Protein AF-0000000066929069 (afdb_homodimer)

Radius of gyration: 28.02 Å; Cα contacts (8 Å, |Δi|>4): 1690; chains: 2; bounding box: 64×87×81 Å

Organism: Strongyloides stercoralis (NCBI:txid6248)

Nearest PDB structures (foldseek):
  1iab-assembly1_A  TM=8.430E-01  e=3.610E-11  Astacus astacus
  3vtg-assembly1_A  TM=8.054E-01  e=4.346E-12  Oryzias latipes
  3lqb-assembly1_A  TM=8.202E-01  e=1.747E-11  Danio rerio
  4gwn-assembly1_A  TM=4.987E-01  e=3.238E-14  Homo sapiens
  9en2-assembly1_A  TM=7.689E-01  e=2.308E-05  Homo sapiens

Secondary structure (DSSP, 8-state):
---------------STTSHHHHTTSTTSS--SSBSSGGGS--SSSEEEEE-BTB-HHHHHHHHHHHHHHSS--EEE-SS--SSSEEEEE-SS-EE-SS--TTSPPEEEEE-TTGGG-HHHHHHHHHHHTTPPPGGG-TTGGGTEEE-GGGB-GGGHHHHS----S-B--TTPPP-TT-TTS--HHHHBPTT--SEEESSGGGGGGS---SS--HHHHHHHHHHH-TTTS-GGG-SS---TT-EE-TT-TTSEE--TTEESTTS-EE----BSS---SEEE--SS-EEEEE-SSEEEEEEEE--TT-EEEEEE--EE---GGGGGGT-SEEEE-SS-TTS--EEESSEE--EEEE-SSSEEEEEEEETTS---EEEEEEEE--/---------------STTSHHHHHHHTT-S--SSB-SGGGS--SSSEEEEE-BTB-HHHHHHHHHHHHHHSS--EEE-SS--SSSEEEEE-SS-EE-SS--TTSPPEEEEE-TTGGG-HHHHHHHHHHHTTPPPGGG-TTGGGTEEE-GGGB-GGGHHHHS----S-B--TTPPP-TT-TTS--HHHHBPTT--SEEESSGGGGGGS---SS--HHHHHHHHHHH-TTTS-GGG-SS---TT-EE-TT-TTSEE--TTEESTTS-EE----BSS---SEEE--SS-EEEEE-SSEEEEEEEE--TT-EEEEEE--EE---GGGGGGT-SEEEE-SS-TTS--EEESSEE--EEEE-SSSEEEEEEEETTS---EEEEEEEE--

InterPro domains:
  IPR001506 Peptidase M12A [PF01400] (37-226)
  IPR001506 Peptidase M12A [PR00480] (60-78)
  IPR001506 Peptidase M12A [PR00480] (135-152)
  IPR001506 Peptidase M12A [PR00480] (174-189)
  IPR001506 Peptidase M12A [PS51864] (33-227)
  IPR006026 Peptidase, metallopeptidase [SM00235] (38-179)
  IPR024079 Metallopeptidase, catalytic domain superfamily [G3DSA:3.40.390.10] (17-229)

Foldseek 3Di:
DDDCPDPPPPPPDPDPVVPPVVVVPPVQAAAAALFPDPLQADDDPDAEEEEDPPEDVVLLVVLQVVLVVQAVYHYDYDPPDFFEHEYEDEDPAFAWAAGTDNVRGYTYTYDHRVCSVALLRSNLRVCRHNRHHALCLDLCNVQWKDFDLVFWDPSCNVRNPRNHDDRHDLVPDDRFLQASRPDACVGTGDPPDGGIQTPPNLQNLVNDHDRDGFPSSSVSSRVSHPPPLEDPVLEPDAAPLPWDQGSVRRHATDEAPQADDRRRPGGDWPKDDDQPDQEAEAAQDKDKHKFFALIKGKHKYFYDFQWKKKKWFDKDAQQDSVVSVVVQWKWKQQEPRNSHTGRTGHGIDHTDMDIHNGGMMMIIHHRNPGGDMGMMMMHIGHD/DDDCPDPPPPPPDPDPVVPPVVVVVVVQLDDFALFPDPLQADDDPDAEEEEDPPEDVVLLVVLQVVLVVQAVYHYDYDPPDFFEHEYEDEDPAFAWHAGTDNVRGYTYTYDHRVCSVALLRSNLRVCRHNRHHALCLALCNVQWKDFDLVFWDPSCNVRNPSNDDDRHDLVPDDRFLQASRPDACVGTGDPPDGGIQTPPNLQNLVNDHDRDGFPSSSVSVRVSHPPPLEDPVLEPDAAPLPWDQGSVRRHATDEAPQADDRRRPGGDWPKDDDQPDQEAEAAQDKDKHKFFALIKGKHKYFYDFQWKKKKWFDKDAQQDSVVSVVVQWKWKQQEPRNSHTGRTGHGIDHTDMDIHNGGMMMIIHHRNPGGDMGMMMMHIGHD

Sequence (766 aa):
MIILFLLTLFIFLFNPINSFFKNDFYDYREKRAALREDKYKWKKFPIEYEVIPGLQRDNIYYALKNIMSESCLTFKEKINFKNEGLKFVNSFESVTRLGKSKNKRPNIIYLTQLDNFKSNIIIPLIFRALGIDYEFNRFDRNKYIKINKKNIKPGYKNILDTSLKKSAHTYGLHYDYKSIMQLSNEQVALANKTVFETKNKNYQKTLQVRSNPSFNDYKLLNLHYCKKTCKKSDLKKECKNYGYQNPKNCSQCKCPPSFMGMYCETFKNISRGNCGKLELEAKPFFKTLKLESFSMCYYKIKAKKGKKIEIKLPNGILGDPYLCSLDINLEIMYSKDKSITGAIFCDKVQKSKLKSGNNIVFVKWKYSRRNVTYSLQYKEIRKMIILFLLTLFIFLFNPINSFFKNDFYDYREKRAALREDKYKWKKFPIEYEVIPGLQRDNIYYALKNIMSESCLTFKEKINFKNEGLKFVNSFESVTRLGKSKNKRPNIIYLTQLDNFKSNIIIPLIFRALGIDYEFNRFDRNKYIKINKKNIKPGYKNILDTSLKKSAHTYGLHYDYKSIMQLSNEQVALANKTVFETKNKNYQKTLQVRSNPSFNDYKLLNLHYCKKTCKKSDLKKECKNYGYQNPKNCSQCKCPPSFMGMYCETFKNISRGNCGKLELEAKPFFKTLKLESFSMCYYKIKAKKGKKIEIKLPNGILGDPYLCSLDINLEIMYSKDKSITGAIFCDKVQKSKLKSGNNIVFVKWKYSRRNVTYSLQYKEIRK

pLDDT: mean 84.56, std 19.65, range [18.5, 98.75]

Structure (mmCIF, N/CA/C/O backbone):
data_AF-0000000066929069-model_v1
#
loop_
_entity.id
_entity.type
_entity.pdbx_description
1 polymer Metalloendopeptidase
#
loop_
_atom_site.group_PDB
_atom_site.id
_atom_site.type_symbol
_atom_site.label_atom_id
_atom_site.label_alt_id
_atom_site.label_comp_id
_atom_site.label_asym_id
_atom_site.label_entity_id
_atom_site.label_seq_id
_atom_site.pdbx_PDB_ins_code
_atom_site.Cartn_x
_atom_site.Cartn_y
_atom_site.Cartn_z
_atom_site.occupancy
_atom_site.B_iso_or_equiv
_atom_site.auth_seq_id
_atom_site.auth_comp_id
_atom_site.auth_asym_id
_atom_site.auth_atom_id
_atom_site.pdbx_PDB_model_num
ATOM 1 N N . MET A 1 1 ? -1.488 12.391 -47.438 1 20.3 1 MET A N 1
ATOM 2 C CA . MET A 1 1 ? -2.465 11.312 -47.312 1 20.3 1 MET A CA 1
ATOM 3 C C . MET A 1 1 ? -2.426 10.711 -45.906 1 20.3 1 MET A C 1
ATOM 5 O O . MET A 1 1 ? -1.598 9.844 -45.625 1 20.3 1 MET A O 1
ATOM 9 N N . ILE A 1 2 ? -2.492 11.5 -44.656 1 21.11 2 ILE A N 1
ATOM 10 C CA . ILE A 1 2 ? -2.385 11.758 -43.219 1 21.11 2 ILE A CA 1
ATOM 11 C C . ILE A 1 2 ? -3.361 10.867 -42.469 1 21.11 2 ILE A C 1
ATOM 13 O O . ILE A 1 2 ? -4.367 10.422 -43.031 1 21.11 2 ILE A O 1
ATOM 17 N N . ILE A 1 3 ? -3.229 10.766 -41 1 20.09 3 ILE A N 1
ATOM 18 C CA . ILE A 1 3 ? -3.207 10.008 -39.75 1 20.09 3 ILE A CA 1
ATOM 19 C C . ILE A 1 3 ? -4.621 9.906 -39.188 1 20.09 3 ILE A C 1
ATOM 21 O O . ILE A 1 3 ? -5.047 10.773 -38.406 1 20.09 3 ILE A O 1
ATOM 25 N N . LEU A 1 4 ? -5.793 9.648 -39.938 1 18.5 4 LEU A N 1
ATOM 26 C CA . LEU A 1 4 ? -7.211 9.57 -39.625 1 18.5 4 LEU A CA 1
ATOM 27 C C . LEU A 1 4 ? -7.496 8.336 -38.75 1 18.5 4 LEU A C 1
ATOM 29 O O . LEU A 1 4 ? -7.785 7.266 -39.281 1 18.5 4 LEU A O 1
ATOM 33 N N . PHE A 1 5 ? -6.535 7.863 -37.969 1 21.98 5 PHE A N 1
ATOM 34 C CA . PHE A 1 5 ? -6.844 6.559 -37.375 1 21.98 5 PHE A CA 1
ATOM 35 C C . PHE A 1 5 ? -8.188 6.594 -36.656 1 21.98 5 PHE A C 1
ATOM 37 O O . PHE A 1 5 ? -8.461 7.516 -35.906 1 21.98 5 PHE A O 1
ATOM 44 N N . LEU A 1 6 ? -9.25 5.812 -37 1 19.22 6 LEU A N 1
ATOM 45 C CA . LEU A 1 6 ? -10.664 5.477 -36.844 1 19.22 6 LEU A CA 1
ATOM 46 C C . LEU A 1 6 ? -10.969 5.113 -35.375 1 19.22 6 LEU A C 1
ATOM 48 O O . LEU A 1 6 ? -10.297 4.262 -34.812 1 19.22 6 LEU A O 1
ATOM 52 N N . LEU A 1 7 ? -11.758 5.93 -34.469 1 20.34 7 LEU A N 1
ATOM 53 C CA . LEU A 1 7 ? -12.578 6.07 -33.281 1 20.34 7 LEU A CA 1
ATOM 54 C C . LEU A 1 7 ? -13.586 4.93 -33.188 1 20.34 7 LEU A C 1
ATOM 56 O O . LEU A 1 7 ? -14.68 5.012 -33.75 1 20.34 7 LEU A O 1
ATOM 60 N N . THR A 1 8 ? -13.312 3.66 -33.531 1 20.92 8 THR A N 1
ATOM 61 C CA . THR A 1 8 ? -14.414 2.707 -33.438 1 20.92 8 THR A CA 1
ATOM 62 C C . THR A 1 8 ? -15.039 2.738 -32.062 1 20.92 8 THR A C 1
ATOM 64 O O . THR A 1 8 ? -14.336 2.602 -31.047 1 20.92 8 THR A O 1
ATOM 67 N N . LEU A 1 9 ? -16.234 3.318 -31.828 1 21.28 9 LEU A N 1
ATOM 68 C CA . LEU A 1 9 ? -17.375 3.492 -30.922 1 21.28 9 LEU A CA 1
ATOM 69 C C . LEU A 1 9 ? -17.875 2.143 -30.422 1 21.28 9 LEU A C 1
ATOM 71 O O . LEU A 1 9 ? -18.672 1.488 -31.109 1 21.28 9 LEU A O 1
ATOM 75 N N . PHE A 1 10 ? -17.125 1.118 -30.125 1 22.64 10 PHE A N 1
ATOM 76 C CA . PHE A 1 10 ? -17.844 -0.072 -29.672 1 22.64 10 PHE A CA 1
ATOM 77 C C . PHE A 1 10 ? -18.781 0.258 -28.516 1 22.64 10 PHE A C 1
ATOM 79 O O . PHE A 1 10 ? -18.328 0.731 -27.469 1 22.64 10 PHE A O 1
ATOM 86 N N . ILE A 1 11 ? -20.141 0.594 -28.719 1 23.69 11 ILE A N 1
ATOM 87 C CA . ILE A 1 11 ? -21.375 0.653 -27.969 1 23.69 11 ILE A CA 1
ATOM 88 C C . ILE A 1 11 ? -21.609 -0.676 -27.25 1 23.69 11 ILE A C 1
ATOM 90 O O . ILE A 1 11 ? -22.016 -1.661 -27.859 1 23.69 11 ILE A O 1
ATOM 94 N N . PHE A 1 12 ? -20.734 -1.221 -26.547 1 25.41 12 PHE A N 1
ATOM 95 C CA . PHE A 1 12 ? -21.172 -2.387 -25.781 1 25.41 12 PHE A CA 1
ATOM 96 C C . PHE A 1 12 ? -22.484 -2.098 -25.047 1 25.41 12 PHE A C 1
ATOM 98 O O . PHE A 1 12 ? -22.641 -1.027 -24.469 1 25.41 12 PHE A O 1
ATOM 105 N N . LEU A 1 13 ? -23.609 -2.746 -25.438 1 25.45 13 LEU A N 1
ATOM 106 C CA . LEU A 1 13 ? -24.969 -2.932 -24.953 1 25.45 13 LEU A CA 1
ATOM 107 C C . LEU A 1 13 ? -24.984 -3.17 -23.453 1 25.45 13 LEU A C 1
ATOM 109 O O . LEU A 1 13 ? -24.234 -4.004 -22.938 1 25.45 13 LEU A O 1
ATOM 113 N N . PHE A 1 14 ? -25.516 -2.229 -22.656 1 26.39 14 PHE A N 1
ATOM 114 C CA . PHE A 1 14 ? -25.969 -2.074 -21.281 1 26.39 14 PHE A CA 1
ATOM 115 C C . PHE A 1 14 ? -26.938 -3.195 -20.906 1 26.39 14 PHE A C 1
ATOM 117 O O . PHE A 1 14 ? -28.094 -3.207 -21.344 1 26.39 14 PHE A O 1
ATOM 124 N N . ASN A 1 15 ? -26.562 -4.461 -20.922 1 26.22 15 ASN A N 1
ATOM 125 C CA . ASN A 1 15 ? -27.594 -5.312 -20.328 1 26.22 15 ASN A CA 1
ATOM 126 C C . ASN A 1 15 ? -28.031 -4.805 -18.969 1 26.22 15 ASN A C 1
ATOM 128 O O . ASN A 1 15 ? -27.203 -4.348 -18.172 1 26.22 15 ASN A O 1
ATOM 132 N N . PRO A 1 16 ? -29.422 -4.641 -18.688 1 26.05 16 PRO A N 1
ATOM 133 C CA . PRO A 1 16 ? -30.172 -4.148 -17.531 1 26.05 16 PRO A CA 1
ATOM 134 C C . PRO A 1 16 ? -29.891 -4.934 -16.25 1 26.05 16 PRO A C 1
ATOM 136 O O . PRO A 1 16 ? -30.688 -4.918 -15.32 1 26.05 16 PRO A O 1
ATOM 139 N N . ILE A 1 17 ? -29.016 -5.766 -16.234 1 29.28 17 ILE A N 1
ATOM 140 C CA . ILE A 1 17 ? -28.953 -6.367 -14.906 1 29.28 17 ILE A CA 1
ATOM 141 C C . ILE A 1 17 ? -28.812 -5.27 -13.852 1 29.28 17 ILE A C 1
ATOM 143 O O . ILE A 1 17 ? -28.469 -5.551 -12.703 1 29.28 17 ILE A O 1
ATOM 147 N N . ASN A 1 18 ? -29.109 -3.99 -14.219 1 29.44 18 ASN A N 1
ATOM 148 C CA . ASN A 1 18 ? -29.047 -2.773 -13.422 1 29.44 18 ASN A CA 1
ATOM 149 C C . ASN A 1 18 ? -30.078 -2.775 -12.305 1 29.44 18 ASN A C 1
ATOM 151 O O . ASN A 1 18 ? -29.984 -1.989 -11.359 1 29.44 18 ASN A O 1
ATOM 155 N N . SER A 1 19 ? -31.281 -3.43 -12.461 1 29 19 SER A N 1
ATOM 156 C CA . SER A 1 19 ? -32.469 -3.027 -11.703 1 29 19 SER A CA 1
ATOM 157 C C . SER A 1 19 ? -32.406 -3.576 -10.281 1 29 19 SER A C 1
ATOM 159 O O . SER A 1 19 ? -32.812 -2.898 -9.328 1 29 19 SER A O 1
ATOM 161 N N . PHE A 1 20 ? -32.219 -4.883 -10.148 1 29.2 20 PHE A N 1
ATOM 162 C CA . PHE A 1 20 ? -32.5 -5.465 -8.844 1 29.2 20 PHE A CA 1
ATOM 163 C C . PHE A 1 20 ? -31.516 -4.961 -7.797 1 29.2 20 PHE A C 1
ATOM 165 O O . PHE A 1 20 ? -31.875 -4.789 -6.629 1 29.2 20 PHE A O 1
ATOM 172 N N . PHE A 1 21 ? -30.25 -4.891 -8.188 1 31.45 21 PHE A N 1
ATOM 173 C CA . PHE A 1 21 ? -29.266 -4.566 -7.168 1 31.45 21 PHE A CA 1
ATOM 174 C C . PHE A 1 21 ? -29.266 -3.072 -6.867 1 31.45 21 PHE A C 1
ATOM 176 O O . PHE A 1 21 ? -28.469 -2.596 -6.051 1 31.45 21 PHE A O 1
ATOM 183 N N . LYS A 1 22 ? -30.062 -2.287 -7.605 1 31.88 22 LYS A N 1
ATOM 184 C CA . LYS A 1 22 ? -30.25 -0.857 -7.375 1 31.88 22 LYS A CA 1
ATOM 185 C C . LYS A 1 22 ? -31.016 -0.605 -6.074 1 31.88 22 LYS A C 1
ATOM 187 O O . LYS A 1 22 ? -30.844 0.432 -5.434 1 31.88 22 LYS A O 1
ATOM 192 N N . ASN A 1 23 ? -31.984 -1.402 -5.801 1 29.69 23 ASN A N 1
ATOM 193 C CA . ASN A 1 23 ? -32.906 -1.08 -4.719 1 29.69 23 ASN A CA 1
ATOM 194 C C . ASN A 1 23 ? -32.188 -1.025 -3.369 1 29.69 23 ASN A C 1
ATOM 196 O O . ASN A 1 23 ? -32.531 -0.197 -2.521 1 29.69 23 ASN A O 1
ATOM 200 N N . ASP A 1 24 ? -31.422 -1.989 -3.09 1 32.53 24 ASP A N 1
ATOM 201 C CA . ASP A 1 24 ? -30.875 -2.029 -1.738 1 32.53 24 ASP A CA 1
ATOM 202 C C . ASP A 1 24 ? -29.859 -0.907 -1.523 1 32.53 24 ASP A C 1
ATOM 204 O O . ASP A 1 24 ? -29.453 -0.641 -0.392 1 32.53 24 ASP A O 1
ATOM 208 N N . PHE A 1 25 ? -29.312 -0.392 -2.625 1 33.09 25 PHE A N 1
ATOM 209 C CA . PHE A 1 25 ? -28.234 0.59 -2.461 1 33.09 25 PHE A CA 1
ATOM 210 C C . PHE A 1 25 ? -28.812 1.945 -2.057 1 33.09 25 PHE A C 1
ATOM 212 O O . PHE A 1 25 ? -28.203 2.676 -1.277 1 33.09 25 PHE A O 1
ATOM 219 N N . TYR A 1 26 ? -29.938 2.381 -2.785 1 32.31 26 TYR A N 1
ATOM 220 C CA . TYR A 1 26 ? -30.391 3.758 -2.646 1 32.31 26 TYR A CA 1
ATOM 221 C C . TYR A 1 26 ? -31.141 3.953 -1.33 1 32.31 26 TYR A C 1
ATOM 223 O O . TYR A 1 26 ? -31.781 4.98 -1.122 1 32.31 26 TYR A O 1
ATOM 231 N N . ASP A 1 27 ? -31.375 2.922 -0.708 1 32.19 27 ASP A N 1
ATOM 232 C CA . ASP A 1 27 ? -31.953 3.385 0.549 1 32.19 27 ASP A CA 1
ATOM 233 C C . ASP A 1 27 ? -30.953 4.227 1.339 1 32.19 27 ASP A C 1
ATOM 235 O O . ASP A 1 27 ? -30.328 3.736 2.287 1 32.19 27 ASP A O 1
ATOM 239 N N . TYR A 1 28 ? -30.125 4.926 0.728 1 32.31 28 TYR A N 1
ATOM 240 C CA . TYR A 1 28 ? -28.922 5.672 1.041 1 32.31 28 TYR A CA 1
ATOM 241 C C . TYR A 1 28 ? -29.203 6.816 2.002 1 32.31 28 TYR A C 1
ATOM 243 O O . TYR A 1 28 ? -28.297 7.52 2.438 1 32.31 28 TYR A O 1
ATOM 251 N N . ARG A 1 29 ? -30.453 7.281 2.186 1 31.41 29 ARG A N 1
ATOM 252 C CA . ARG A 1 29 ? -30.641 8.594 2.801 1 31.41 29 ARG A CA 1
ATOM 253 C C . ARG A 1 29 ? -30.156 8.594 4.246 1 31.41 29 ARG A C 1
ATOM 255 O O . ARG A 1 29 ? -29.906 9.656 4.82 1 31.41 29 ARG A O 1
ATOM 262 N N . GLU A 1 30 ? -30.547 7.691 5.102 1 32.81 30 GLU A N 1
ATOM 263 C CA . GLU A 1 30 ? -30.547 8.156 6.488 1 32.81 30 GLU A CA 1
ATOM 264 C C . GLU A 1 30 ? -29.125 8.211 7.051 1 32.81 30 GLU A C 1
ATOM 266 O O . GLU A 1 30 ? -28.75 9.18 7.711 1 32.81 30 GLU A O 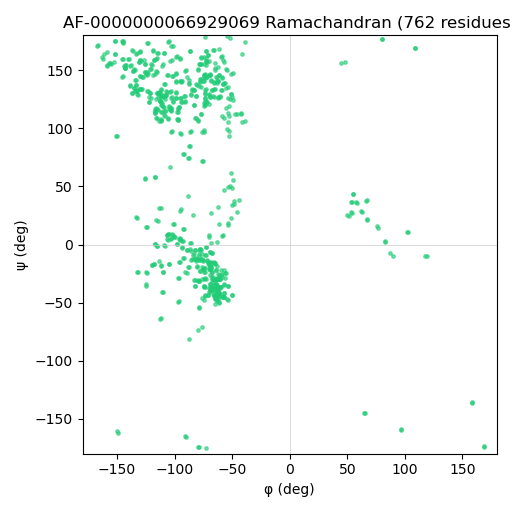1
ATOM 271 N N . LYS A 1 31 ? -28.281 7.059 7.379 1 35.44 31 LYS A N 1
ATOM 272 C CA . LYS A 1 31 ? -27.484 6.863 8.586 1 35.44 31 LYS A CA 1
ATOM 273 C C . LYS A 1 31 ? -26 7.102 8.297 1 35.44 31 LYS A C 1
ATOM 275 O O . LYS A 1 31 ? -25.281 6.18 7.906 1 35.44 31 LYS A O 1
ATOM 280 N N . ARG A 1 32 ? -25.422 8.227 7.977 1 35.69 32 ARG A N 1
ATOM 281 C CA . ARG A 1 32 ? -24.172 8.531 7.266 1 35.69 32 ARG A CA 1
ATOM 282 C C . ARG A 1 32 ? -22.984 8.57 8.227 1 35.69 32 ARG A C 1
ATOM 284 O O . ARG A 1 32 ? -21.906 8.102 7.891 1 35.69 32 ARG A O 1
ATOM 291 N N . ALA A 1 33 ? -22.562 9.648 9.094 1 39.88 33 ALA A N 1
ATOM 292 C CA . ALA A 1 33 ? -21.25 9.742 9.734 1 39.88 33 ALA A CA 1
ATOM 293 C C . ALA A 1 33 ? -20.938 8.492 10.539 1 39.88 33 ALA A C 1
ATOM 295 O O . ALA A 1 33 ? -21.812 7.625 10.719 1 39.88 33 ALA A O 1
ATOM 296 N N . ALA A 1 34 ? -19.609 8.352 11.281 1 50.09 34 ALA A N 1
ATOM 297 C CA . ALA A 1 34 ? -19.5 7.133 12.078 1 50.09 34 ALA A CA 1
ATOM 298 C C . ALA A 1 34 ? -20.828 6.848 12.805 1 50.09 34 ALA A C 1
ATOM 300 O O . ALA A 1 34 ? -21.328 7.695 13.539 1 50.09 34 ALA A O 1
ATOM 301 N N . LEU A 1 35 ? -21.547 5.91 12.359 1 58.81 35 LEU A N 1
ATOM 302 C CA . LEU A 1 35 ? -22.906 5.59 12.773 1 58.81 35 LEU A CA 1
ATOM 303 C C . LEU A 1 35 ? -23 5.422 14.281 1 58.81 35 LEU A C 1
ATOM 305 O O . LEU A 1 35 ? -22.141 4.762 14.891 1 58.81 35 LEU A O 1
ATOM 309 N N . ARG A 1 36 ? -23.656 6.363 14.891 1 60.84 36 ARG A N 1
ATOM 310 C CA . ARG A 1 36 ? -23.844 6.398 16.328 1 60.84 36 ARG A CA 1
ATOM 311 C C . ARG A 1 36 ? -24.531 5.125 16.828 1 60.84 36 ARG A C 1
ATOM 313 O O . ARG A 1 36 ? -24.297 4.695 17.969 1 60.84 36 ARG A O 1
ATOM 320 N N . GLU A 1 37 ? -25.172 4.551 15.891 1 67.25 37 GLU A N 1
ATOM 321 C CA . GLU A 1 37 ? -25.953 3.428 16.391 1 67.25 37 GLU A CA 1
ATOM 322 C C . GLU A 1 37 ? -25.109 2.154 16.453 1 67.25 37 GLU A C 1
ATOM 324 O O . GLU A 1 37 ? -24.5 1.769 15.453 1 67.25 37 GLU A O 1
ATOM 329 N N . ASP A 1 38 ? -25.109 1.553 17.5 1 75.5 38 ASP A N 1
ATOM 330 C CA . ASP A 1 38 ? -24.359 0.342 17.812 1 75.5 38 ASP A CA 1
ATOM 331 C C . ASP A 1 38 ? -24.672 -0.768 16.812 1 75.5 38 ASP A C 1
ATOM 333 O O . ASP A 1 38 ? -23.844 -1.639 16.547 1 75.5 38 ASP A O 1
ATOM 337 N N . LYS A 1 39 ? -25.828 -0.655 16.219 1 78.12 39 LYS A N 1
ATOM 338 C CA . LYS A 1 39 ? -26.25 -1.729 15.32 1 78.12 39 LYS A CA 1
ATOM 339 C C . LYS A 1 39 ? -25.422 -1.734 14.047 1 78.12 39 LYS A C 1
ATOM 341 O O . LYS A 1 39 ? -25.375 -2.74 13.336 1 78.12 39 LYS A O 1
ATOM 346 N N . TYR A 1 40 ? -24.734 -0.621 13.844 1 84.31 40 TYR A N 1
ATOM 347 C CA . TYR A 1 40 ? -23.938 -0.526 12.617 1 84.31 40 TYR A CA 1
ATOM 348 C C . TYR A 1 40 ? -22.453 -0.695 12.914 1 84.31 40 TYR A C 1
ATOM 350 O O . TYR A 1 40 ? -21.625 -0.522 12.023 1 84.31 40 TYR A O 1
ATOM 358 N N . LYS A 1 41 ? -22.188 -1.06 14.094 1 89.5 41 LYS A N 1
ATOM 359 C CA . LYS A 1 41 ? -20.797 -1.266 14.5 1 89.5 41 LYS A CA 1
ATOM 360 C C . LYS A 1 41 ? -20.422 -2.744 14.445 1 89.5 41 LYS A C 1
ATOM 362 O O . LYS A 1 41 ? -21.219 -3.604 14.828 1 89.5 41 LYS A O 1
ATOM 367 N N . TRP A 1 42 ? -19.281 -3.035 14 1 93.62 42 TRP A N 1
ATOM 368 C CA . TRP A 1 42 ? -18.75 -4.395 14.047 1 93.62 42 TRP A CA 1
ATOM 369 C C . TRP A 1 42 ? -18.375 -4.785 15.477 1 93.62 42 TRP A C 1
ATOM 371 O O . TRP A 1 42 ? -17.688 -4.035 16.172 1 93.62 42 TRP A O 1
ATOM 381 N N . LYS A 1 43 ? -18.766 -5.961 15.922 1 90.69 43 LYS A N 1
ATOM 382 C CA . LYS A 1 43 ? -18.562 -6.352 17.312 1 90.69 43 LYS A CA 1
ATOM 383 C C . LYS A 1 43 ? -17.688 -7.598 17.406 1 90.69 43 LYS A C 1
ATOM 385 O O . LYS A 1 43 ? -17.141 -7.898 18.469 1 90.69 43 LYS A O 1
ATOM 390 N N . LYS A 1 44 ? -17.609 -8.266 16.266 1 90.12 44 LYS A N 1
ATOM 391 C CA . LYS A 1 44 ? -16.828 -9.492 16.25 1 90.12 44 LYS A CA 1
ATOM 392 C C . LYS A 1 44 ? -15.586 -9.352 15.383 1 90.12 44 LYS A C 1
ATOM 394 O O . LYS A 1 44 ? -15.672 -8.883 14.242 1 90.12 44 LYS A O 1
ATOM 399 N N . PHE A 1 45 ? -14.477 -9.742 15.953 1 93 45 PHE A N 1
ATOM 400 C CA . PHE A 1 45 ? -13.195 -9.727 15.25 1 93 45 PHE A CA 1
ATOM 401 C C . PHE A 1 45 ? -12.531 -11.102 15.297 1 93 45 PHE A C 1
ATOM 403 O O . PHE A 1 45 ? -12.688 -11.836 16.281 1 93 45 PHE A O 1
ATOM 410 N N . PRO A 1 46 ? -11.805 -11.438 14.289 1 95.88 46 PRO A N 1
ATOM 411 C CA . PRO A 1 46 ? -11.523 -10.711 13.047 1 95.88 46 PRO A CA 1
ATOM 412 C C . PRO A 1 46 ? -12.742 -10.594 12.141 1 95.88 46 PRO A C 1
ATOM 414 O O . PRO A 1 46 ? -13.594 -11.484 12.133 1 95.88 46 PRO A O 1
ATOM 417 N N . ILE A 1 47 ? -12.844 -9.508 11.438 1 96.62 47 ILE A N 1
ATOM 418 C CA . ILE A 1 47 ? -13.836 -9.367 10.383 1 96.62 47 ILE A CA 1
ATOM 419 C C . ILE A 1 47 ? -13.438 -10.219 9.18 1 96.62 47 ILE A C 1
ATOM 421 O O . ILE A 1 47 ? -12.328 -10.07 8.648 1 96.62 47 ILE A O 1
ATOM 425 N N . GLU A 1 48 ? -14.297 -11.07 8.812 1 95.81 48 GLU A N 1
ATOM 426 C CA . GLU A 1 48 ? -14.016 -11.914 7.656 1 95.81 48 GLU A CA 1
ATOM 427 C C . GLU A 1 48 ? -14.141 -11.117 6.355 1 95.81 48 GLU A C 1
ATOM 429 O O . GLU A 1 48 ? -15 -10.234 6.238 1 95.81 48 GLU A O 1
ATOM 434 N N . TYR A 1 49 ? -13.195 -11.484 5.348 1 96.12 49 TYR A N 1
ATOM 435 C CA . TYR A 1 49 ? -13.328 -10.812 4.059 1 96.12 49 TYR A CA 1
ATOM 436 C C . TYR A 1 49 ? -13.008 -11.766 2.914 1 96.12 49 TYR A C 1
ATOM 438 O O . TYR A 1 49 ? -12.344 -12.781 3.111 1 96.12 49 TYR A O 1
ATOM 446 N N . GLU A 1 50 ? -13.594 -11.438 1.786 1 93.62 50 GLU A N 1
ATOM 447 C CA . GLU A 1 50 ? -13.398 -12.195 0.553 1 93.62 50 GLU A CA 1
ATOM 448 C C . GLU A 1 50 ? -13.242 -11.266 -0.647 1 93.62 50 GLU A C 1
ATOM 450 O O . GLU A 1 50 ? -13.945 -10.258 -0.751 1 93.62 50 GLU A O 1
ATOM 455 N N . VAL A 1 51 ? -12.273 -11.617 -1.502 1 90.88 51 VAL A N 1
ATOM 456 C CA . VAL A 1 51 ? -12.109 -10.883 -2.754 1 90.88 51 VAL A CA 1
ATOM 457 C C . VAL A 1 51 ? -12.562 -11.758 -3.924 1 90.88 51 VAL A C 1
ATOM 459 O O . VAL A 1 51 ? -11.914 -12.758 -4.246 1 90.88 51 VAL A O 1
ATOM 462 N N . ILE A 1 52 ? -13.586 -11.32 -4.539 1 87.25 52 ILE A N 1
ATOM 463 C CA . ILE A 1 52 ? -14.109 -12.047 -5.688 1 87.25 52 ILE A CA 1
ATOM 464 C C . ILE A 1 52 ? -13.25 -11.758 -6.918 1 87.25 52 ILE A C 1
ATOM 466 O O . ILE A 1 52 ? -12.797 -10.633 -7.113 1 87.25 52 ILE A O 1
ATOM 470 N N . PRO A 1 53 ? -12.977 -12.766 -7.766 1 81.69 53 PRO A N 1
ATOM 471 C CA . PRO A 1 53 ? -12.156 -12.531 -8.953 1 81.69 53 PRO A CA 1
ATOM 472 C C . PRO A 1 53 ? -12.641 -11.336 -9.781 1 81.69 53 PRO A C 1
ATOM 474 O O . PRO A 1 53 ? -13.844 -11.102 -9.883 1 81.69 53 PRO A O 1
ATOM 477 N N . GLY A 1 54 ? -11.688 -10.656 -10.398 1 83.56 54 GLY A N 1
ATOM 478 C CA . GLY A 1 54 ? -11.961 -9.43 -11.133 1 83.56 54 GLY A CA 1
ATOM 479 C C . GLY A 1 54 ? -11.219 -8.227 -10.57 1 83.56 54 GLY A C 1
ATOM 480 O O . GLY A 1 54 ? -11.242 -7.148 -11.172 1 83.56 54 GLY A O 1
ATOM 481 N N . LEU A 1 55 ? -10.648 -8.477 -9.438 1 87.12 55 LEU A N 1
ATOM 482 C CA . LEU A 1 55 ? -9.828 -7.484 -8.758 1 87.12 55 LEU A CA 1
ATOM 483 C C . LEU A 1 55 ? -8.445 -8.047 -8.438 1 87.12 55 LEU A C 1
ATOM 485 O O . LEU A 1 55 ? -8.266 -9.266 -8.367 1 87.12 55 LEU A O 1
ATOM 489 N N . GLN A 1 56 ? -7.508 -7.164 -8.312 1 82.19 56 GLN A N 1
ATOM 490 C CA . GLN A 1 56 ? -6.219 -7.602 -7.793 1 82.19 56 GLN A CA 1
ATOM 491 C C . GLN A 1 56 ? -6.27 -7.785 -6.277 1 82.19 56 GLN A C 1
ATOM 493 O O . GLN A 1 56 ? -6.309 -6.805 -5.531 1 82.19 56 GLN A O 1
ATOM 498 N N . ARG A 1 57 ? -6.164 -8.953 -5.805 1 84.62 57 ARG A N 1
ATOM 499 C CA . ARG A 1 57 ? -6.363 -9.344 -4.414 1 84.62 57 ARG A CA 1
ATOM 500 C C . ARG A 1 57 ? -5.328 -8.695 -3.506 1 84.62 57 ARG A C 1
ATOM 502 O O . ARG A 1 57 ? -5.641 -8.289 -2.385 1 84.62 57 ARG A O 1
ATOM 509 N N . ASP A 1 58 ? -4.137 -8.555 -3.92 1 84.69 58 ASP A N 1
ATOM 510 C CA . ASP A 1 58 ? -3.043 -8.07 -3.08 1 84.69 58 ASP A CA 1
ATOM 511 C C . ASP A 1 58 ? -3.273 -6.617 -2.662 1 84.69 58 ASP A C 1
ATOM 513 O O . ASP A 1 58 ? -2.893 -6.215 -1.562 1 84.69 58 ASP A O 1
ATOM 517 N N . ASN A 1 59 ? -3.865 -5.859 -3.549 1 88.56 59 ASN A N 1
ATOM 518 C CA . ASN A 1 59 ? -4.133 -4.465 -3.213 1 88.56 59 ASN A CA 1
ATOM 519 C C . ASN A 1 59 ? -5.082 -4.348 -2.023 1 88.56 59 ASN A C 1
ATOM 521 O O . ASN A 1 59 ? -4.891 -3.498 -1.152 1 88.56 59 ASN A O 1
ATOM 525 N N . ILE A 1 60 ? -6.043 -5.25 -2.014 1 93.12 60 ILE A N 1
ATOM 526 C CA . ILE A 1 60 ? -7 -5.262 -0.913 1 93.12 60 ILE A CA 1
ATOM 527 C C . ILE A 1 60 ? -6.328 -5.812 0.345 1 93.12 60 ILE A C 1
ATOM 529 O O . ILE A 1 60 ? -6.484 -5.25 1.433 1 93.12 60 ILE A O 1
ATOM 533 N N . TYR A 1 61 ? -5.613 -6.824 0.196 1 92.31 61 TYR A N 1
ATOM 534 C CA . TYR A 1 61 ? -4.898 -7.453 1.301 1 92.31 61 TYR A CA 1
ATOM 535 C C . TYR A 1 61 ? -4.023 -6.441 2.031 1 92.31 61 TYR A C 1
ATOM 537 O O . TYR A 1 61 ? -4.098 -6.32 3.258 1 92.31 61 TYR A O 1
ATOM 545 N N . TYR A 1 62 ? -3.283 -5.672 1.335 1 90.12 62 TYR A N 1
ATOM 546 C CA . TYR A 1 62 ? -2.344 -4.758 1.979 1 90.12 62 TYR A CA 1
ATOM 547 C C . TYR A 1 62 ? -3.059 -3.523 2.51 1 90.12 62 TYR A C 1
ATOM 549 O O . TYR A 1 62 ? -2.633 -2.932 3.504 1 90.12 62 TYR A O 1
ATOM 557 N N . ALA A 1 63 ? -4.133 -3.109 1.831 1 93.44 63 ALA A N 1
ATOM 558 C CA . ALA A 1 63 ? -4.949 -2.053 2.424 1 93.44 63 ALA A CA 1
ATOM 559 C C . ALA A 1 63 ? -5.449 -2.459 3.807 1 93.44 63 ALA A C 1
ATOM 561 O O . ALA A 1 63 ? -5.332 -1.693 4.766 1 93.44 63 ALA A O 1
ATOM 562 N N . LEU A 1 64 ? -5.949 -3.717 3.91 1 96.44 64 LEU A N 1
ATOM 563 C CA . LEU A 1 64 ? -6.457 -4.227 5.176 1 96.44 64 LEU A CA 1
ATOM 564 C C . LEU A 1 64 ? -5.332 -4.398 6.188 1 96.44 64 LEU A C 1
ATOM 566 O O . LEU A 1 64 ? -5.504 -4.098 7.371 1 96.44 64 LEU A O 1
ATOM 570 N N . LYS A 1 65 ? -4.234 -4.836 5.715 1 92.69 65 LYS A N 1
ATOM 571 C CA . LYS A 1 65 ? -3.078 -5.012 6.59 1 92.69 65 LYS A CA 1
ATOM 572 C C . LYS A 1 65 ? -2.635 -3.678 7.188 1 92.69 65 LYS A C 1
ATOM 574 O O . LYS A 1 65 ? -2.281 -3.607 8.367 1 92.69 65 LYS A O 1
ATOM 579 N N . ASN A 1 66 ? -2.645 -2.672 6.391 1 93 66 ASN A N 1
ATOM 580 C CA . ASN A 1 66 ? -2.281 -1.344 6.871 1 93 66 ASN A CA 1
ATOM 581 C C . ASN A 1 66 ? -3.258 -0.847 7.934 1 93 66 ASN A C 1
ATOM 583 O O . ASN A 1 66 ? -2.846 -0.27 8.945 1 93 66 ASN A O 1
ATOM 587 N N . ILE A 1 67 ? -4.477 -1.104 7.691 1 96.44 67 ILE A N 1
ATOM 588 C CA . ILE A 1 67 ? -5.48 -0.714 8.68 1 96.44 67 ILE A CA 1
ATOM 589 C C . ILE A 1 67 ? -5.254 -1.487 9.977 1 96.44 67 ILE A C 1
ATOM 591 O O . ILE A 1 67 ? -5.301 -0.912 11.062 1 96.44 67 ILE A O 1
ATOM 595 N N . MET A 1 68 ? -4.918 -2.777 9.859 1 95.69 68 MET A N 1
ATOM 596 C CA . MET A 1 68 ? -4.672 -3.609 11.031 1 95.69 68 MET A CA 1
ATOM 597 C C . MET A 1 68 ? -3.459 -3.111 11.812 1 95.69 68 MET A C 1
ATOM 599 O O . MET A 1 68 ? -3.443 -3.154 13.039 1 95.69 68 MET A O 1
ATOM 603 N N . SER A 1 69 ? -2.545 -2.615 11.078 1 92.75 69 SER A N 1
ATOM 604 C CA . SER A 1 69 ? -1.312 -2.176 11.719 1 92.75 69 SER A CA 1
ATOM 605 C C . SER A 1 69 ? -1.523 -0.875 12.484 1 92.75 69 SER A C 1
ATOM 607 O O . SER A 1 69 ? -0.737 -0.537 13.375 1 92.75 69 SER A O 1
ATOM 609 N N . GLU A 1 70 ? -2.576 -0.133 12.141 1 95.62 70 GLU A N 1
ATOM 610 C CA . GLU A 1 70 ? -2.787 1.188 12.727 1 95.62 70 GLU A CA 1
ATOM 611 C C . GLU A 1 70 ? -3.965 1.18 13.695 1 95.62 70 GLU A C 1
ATOM 613 O O . GLU A 1 70 ? -4.309 2.215 14.273 1 95.62 70 GLU A O 1
ATOM 618 N N . SER A 1 71 ? -4.609 0.029 13.859 1 97.12 71 SER A N 1
ATOM 619 C CA . SER A 1 71 ? -5.809 -0.032 14.68 1 97.12 71 SER A CA 1
ATOM 620 C C . SER A 1 71 ? -5.91 -1.366 15.414 1 97.12 71 SER A C 1
ATOM 622 O O . SER A 1 71 ? -5.047 -2.232 15.258 1 97.12 71 SER A O 1
ATOM 624 N N . CYS A 1 72 ? -6.93 -1.503 16.281 1 96.81 72 CYS A N 1
ATOM 625 C CA . CYS A 1 72 ? -7.168 -2.744 17.016 1 96.81 72 CYS A CA 1
ATOM 626 C C . CYS A 1 72 ? -7.941 -3.74 16.156 1 96.81 72 CYS A C 1
ATOM 628 O O . CYS A 1 72 ? -8.172 -4.875 16.578 1 96.81 72 CYS A O 1
ATOM 630 N N . LEU A 1 73 ? -8.352 -3.352 14.977 1 97.12 73 LEU A N 1
ATOM 631 C CA . LEU A 1 73 ? -9.164 -4.199 14.109 1 97.12 73 LEU A CA 1
ATOM 632 C C . LEU A 1 73 ? -8.32 -5.305 13.484 1 97.12 73 LEU A C 1
ATOM 634 O O . LEU A 1 73 ? -7.133 -5.102 13.211 1 97.12 73 LEU A O 1
ATOM 638 N N . THR A 1 74 ? -8.922 -6.422 13.305 1 96.62 74 THR A N 1
ATOM 639 C CA . THR A 1 74 ? -8.289 -7.535 12.609 1 96.62 74 THR A CA 1
ATOM 640 C C . THR A 1 74 ? -9.211 -8.094 11.531 1 96.62 74 THR A C 1
ATOM 642 O O . THR A 1 74 ? -10.438 -8.078 11.688 1 96.62 74 THR A O 1
ATOM 645 N N . PHE A 1 75 ? -8.594 -8.523 10.445 1 96.56 75 PHE A N 1
ATOM 646 C CA . PHE A 1 75 ? -9.297 -9.102 9.305 1 96.56 75 PHE A CA 1
ATOM 647 C C . PHE A 1 75 ? -8.766 -10.492 8.984 1 96.56 75 PHE A C 1
ATOM 649 O O . PHE A 1 75 ? -7.57 -10.758 9.164 1 96.56 75 PHE A O 1
ATOM 656 N N . LYS A 1 76 ? -9.648 -11.312 8.539 1 93.12 76 LYS A N 1
ATOM 657 C CA . LYS A 1 76 ? -9.25 -12.656 8.125 1 93.12 76 LYS A CA 1
ATOM 658 C C . LYS A 1 76 ? -9.93 -13.047 6.816 1 93.12 76 LYS A C 1
ATOM 660 O O . LYS A 1 76 ? -11.148 -12.898 6.68 1 93.12 76 LYS A O 1
ATOM 665 N N . GLU A 1 77 ? -9.102 -13.539 5.887 1 90.19 77 GLU A N 1
ATOM 666 C CA . GLU A 1 77 ? -9.672 -13.984 4.621 1 90.19 77 GLU A CA 1
ATOM 667 C C . GLU A 1 77 ? -10.422 -15.305 4.785 1 90.19 77 GLU A C 1
ATOM 669 O O . GLU A 1 77 ? -9.922 -16.234 5.43 1 90.19 77 GLU A O 1
ATOM 674 N N . LYS A 1 78 ? -11.641 -15.305 4.367 1 88.75 78 LYS A N 1
ATOM 675 C CA . LYS A 1 78 ? -12.5 -16.484 4.359 1 88.75 78 LYS A CA 1
ATOM 676 C C . LYS A 1 78 ? -13.234 -16.625 3.027 1 88.75 78 LYS A C 1
ATOM 678 O O . LYS A 1 78 ? -13.656 -15.633 2.438 1 88.75 78 LYS A O 1
ATOM 683 N N . ILE A 1 79 ? -13.219 -17.891 2.621 1 82.94 79 ILE A N 1
ATOM 684 C CA . ILE A 1 79 ? -13.859 -18.125 1.328 1 82.94 79 ILE A CA 1
ATOM 685 C C . ILE A 1 79 ? -15.312 -18.531 1.534 1 82.94 79 ILE A C 1
ATOM 687 O O . ILE A 1 79 ? -15.617 -19.297 2.451 1 82.94 79 ILE A O 1
ATOM 691 N N . ASN A 1 80 ? -16.234 -18.062 0.712 1 81.38 80 ASN A N 1
ATOM 692 C CA . ASN A 1 80 ? -17.625 -18.469 0.578 1 81.38 80 ASN A CA 1
ATOM 693 C C . ASN A 1 80 ? -18.391 -18.328 1.896 1 81.38 80 ASN A C 1
ATOM 695 O O . ASN A 1 80 ? -19.172 -19.203 2.266 1 81.38 80 ASN A O 1
ATOM 699 N N . PHE A 1 81 ? -18 -17.234 2.621 1 85.31 81 PHE A N 1
ATOM 700 C CA . PHE A 1 81 ? -18.781 -17.031 3.84 1 85.31 81 PHE A CA 1
ATOM 701 C C . PHE A 1 81 ? -20.109 -16.359 3.523 1 85.31 81 PHE A C 1
ATOM 703 O O . PHE A 1 81 ? -20.234 -15.609 2.553 1 85.31 81 PHE A O 1
ATOM 710 N N . LYS A 1 82 ? -21.109 -16.672 4.375 1 84.5 82 LYS A N 1
ATOM 711 C CA . LYS A 1 82 ? -22.469 -16.172 4.125 1 84.5 82 LYS A CA 1
ATOM 712 C C . LYS A 1 82 ? -22.875 -15.148 5.176 1 84.5 82 LYS A C 1
ATOM 714 O O . LYS A 1 82 ? -23.828 -14.383 4.969 1 84.5 82 LYS A O 1
ATOM 719 N N . ASN A 1 83 ? -22.188 -15.125 6.285 1 87.56 83 ASN A N 1
ATOM 720 C CA . ASN A 1 83 ? -22.547 -14.242 7.395 1 87.56 83 ASN A CA 1
ATOM 721 C C . ASN A 1 83 ? -21.844 -12.898 7.297 1 87.56 83 ASN A C 1
ATOM 723 O O . ASN A 1 83 ? -21.328 -12.539 6.234 1 87.56 83 ASN A O 1
ATOM 727 N N . GLU A 1 84 ? -21.844 -12.172 8.367 1 91.31 84 GLU A N 1
ATOM 728 C CA . GLU A 1 84 ? -21.281 -10.82 8.406 1 91.31 84 GLU A CA 1
ATOM 729 C C . GLU A 1 84 ? -19.812 -10.828 8.039 1 91.31 84 GLU A C 1
ATOM 731 O O . GLU A 1 84 ? -19.062 -11.719 8.445 1 91.31 84 GLU A O 1
ATOM 736 N N . GLY A 1 85 ? -19.453 -9.891 7.152 1 95.5 85 GLY A N 1
ATOM 737 C CA . GLY A 1 85 ? -18.109 -9.703 6.637 1 95.5 85 GLY A CA 1
ATOM 738 C C . GLY A 1 85 ? -18.047 -8.766 5.453 1 95.5 85 GLY A C 1
ATOM 739 O O . GLY A 1 85 ? -19.031 -8.094 5.129 1 95.5 85 GLY A O 1
ATOM 740 N N . LEU A 1 86 ? -16.875 -8.648 4.859 1 97.06 86 LEU A N 1
ATOM 741 C CA . LEU A 1 86 ? -16.672 -7.75 3.729 1 97.06 86 LEU A CA 1
ATOM 742 C C . LEU A 1 86 ? -16.422 -8.539 2.447 1 97.06 86 LEU A C 1
ATOM 744 O O . LEU A 1 86 ? -15.531 -9.391 2.396 1 97.06 86 LEU A O 1
ATOM 748 N N . LYS A 1 87 ? -17.25 -8.32 1.432 1 95.75 87 LYS A N 1
ATOM 749 C CA . LYS A 1 87 ? -17.016 -8.898 0.114 1 95.75 87 LYS A CA 1
ATOM 750 C C . LYS A 1 87 ? -16.609 -7.828 -0.896 1 95.75 87 LYS A C 1
ATOM 752 O O . LYS A 1 87 ? -17.359 -6.883 -1.138 1 95.75 87 LYS A O 1
ATOM 757 N N . PHE A 1 88 ? -15.453 -7.969 -1.418 1 95.62 88 PHE A N 1
ATOM 758 C CA . PHE A 1 88 ? -14.984 -7.066 -2.463 1 95.62 88 PHE A CA 1
ATOM 759 C C . PHE A 1 88 ? -15.336 -7.605 -3.844 1 95.62 88 PHE A C 1
ATOM 761 O O . PHE A 1 88 ? -14.945 -8.719 -4.203 1 95.62 88 PHE A O 1
ATOM 768 N N . VAL A 1 89 ? -16.047 -6.785 -4.594 1 92.62 89 VAL A N 1
ATOM 769 C CA . VAL A 1 89 ? -16.594 -7.246 -5.867 1 92.62 89 VAL A CA 1
ATOM 770 C C . VAL A 1 89 ? -16.312 -6.215 -6.957 1 92.62 89 VAL A C 1
ATOM 772 O O . VAL A 1 89 ? -16.453 -5.008 -6.727 1 92.62 89 VAL A O 1
ATOM 775 N N . ASN A 1 90 ? -15.852 -6.699 -8.047 1 89.88 90 ASN A N 1
ATOM 776 C CA . ASN A 1 90 ? -15.695 -5.812 -9.195 1 89.88 90 ASN A CA 1
ATOM 777 C C . ASN A 1 90 ? -17.047 -5.305 -9.695 1 89.88 90 ASN A C 1
ATOM 779 O O . ASN A 1 90 ? -18 -6.066 -9.781 1 89.88 90 ASN A O 1
ATOM 783 N N . SER A 1 91 ? -17.109 -3.979 -9.953 1 88.75 91 SER A N 1
ATOM 784 C CA . SER A 1 91 ? -18.328 -3.332 -10.461 1 88.75 91 SER A CA 1
ATOM 785 C C . SER A 1 91 ? -17.984 -2.1 -11.289 1 88.75 91 SER A C 1
ATOM 787 O O . SER A 1 91 ? -16.812 -1.755 -11.453 1 88.75 91 SER A O 1
ATOM 789 N N . PHE A 1 92 ? -19 -1.493 -11.891 1 83 92 PHE A N 1
ATOM 790 C CA . PHE A 1 92 ? -18.812 -0.333 -12.75 1 83 92 PHE A CA 1
ATOM 791 C C . PHE A 1 92 ? -18.656 0.937 -11.922 1 83 92 PHE A C 1
ATOM 793 O O . PHE A 1 92 ? -18.234 1.976 -12.438 1 83 92 PHE A O 1
ATOM 800 N N . GLU A 1 93 ? -18.969 0.797 -10.664 1 84.88 93 GLU A N 1
ATOM 801 C CA . GLU A 1 93 ? -18.797 1.926 -9.758 1 84.88 93 GLU A CA 1
ATOM 802 C C . GLU A 1 93 ? -18.156 1.485 -8.445 1 84.88 93 GLU A C 1
ATOM 804 O O . GLU A 1 93 ? -18.266 0.321 -8.055 1 84.88 93 GLU A O 1
ATOM 809 N N . SER A 1 94 ? -17.422 2.371 -7.867 1 88.94 94 SER A N 1
ATOM 810 C CA . SER A 1 94 ? -16.828 2.107 -6.559 1 88.94 94 SER A CA 1
ATOM 811 C C . SER A 1 94 ? -17.672 2.715 -5.438 1 88.94 94 SER A C 1
ATOM 813 O O . SER A 1 94 ? -17.719 3.938 -5.289 1 88.94 94 SER A O 1
ATOM 815 N N . VAL A 1 95 ? -18.344 1.89 -4.703 1 89.19 95 VAL A N 1
ATOM 816 C CA . VAL A 1 95 ? -19.266 2.357 -3.684 1 89.19 95 VAL A CA 1
ATOM 817 C C . VAL A 1 95 ? -19.469 1.275 -2.623 1 89.19 95 VAL A C 1
ATOM 819 O O . VAL A 1 95 ? -19.141 0.106 -2.855 1 89.19 95 VAL A O 1
ATOM 822 N N . THR A 1 96 ? -19.844 1.644 -1.463 1 92.12 96 THR A N 1
ATOM 823 C CA . THR A 1 96 ? -20.234 0.723 -0.4 1 92.12 96 THR A CA 1
ATOM 824 C C . THR A 1 96 ? -21.234 1.379 0.543 1 92.12 96 THR A C 1
ATOM 826 O O . THR A 1 96 ? -21.422 2.596 0.506 1 92.12 96 THR A O 1
ATOM 829 N N . ARG A 1 97 ? -21.891 0.593 1.324 1 87.19 97 ARG A N 1
ATOM 830 C CA . ARG A 1 97 ? -22.766 1.122 2.359 1 87.19 97 ARG A CA 1
ATOM 831 C C . ARG A 1 97 ? -21.969 1.603 3.566 1 87.19 97 ARG A C 1
ATOM 833 O O . ARG A 1 97 ? -20.875 1.093 3.838 1 87.19 97 ARG A O 1
ATOM 840 N N . LEU A 1 98 ? -22.578 2.502 4.262 1 88.12 98 LEU A N 1
ATOM 841 C CA . LEU A 1 98 ? -21.969 2.99 5.492 1 88.12 98 LEU A CA 1
ATOM 842 C C . LEU A 1 98 ? -22.266 2.055 6.66 1 88.12 98 LEU A C 1
ATOM 844 O O . LEU A 1 98 ? -23.422 1.764 6.941 1 88.12 98 LEU A O 1
ATOM 848 N N . GLY A 1 99 ? -21.203 1.523 7.25 1 90.38 99 GLY A N 1
ATOM 849 C CA . GLY A 1 99 ? -21.375 0.692 8.43 1 90.38 99 GLY A CA 1
ATOM 850 C C . GLY A 1 99 ? -21.797 -0.729 8.109 1 90.38 99 GLY A C 1
ATOM 851 O O . GLY A 1 99 ? -21.953 -1.086 6.938 1 90.38 99 GLY A O 1
ATOM 852 N N . LYS A 1 100 ? -21.891 -1.503 9.133 1 91.38 100 LYS A N 1
ATOM 853 C CA . LYS A 1 100 ? -22.297 -2.902 9.031 1 91.38 100 LYS A CA 1
ATOM 854 C C . LYS A 1 100 ? -23.766 -3.021 8.656 1 91.38 100 LYS A C 1
ATOM 856 O O . LYS A 1 100 ? -24.594 -2.246 9.133 1 91.38 100 LYS A O 1
ATOM 861 N N . SER A 1 101 ? -24.062 -4.066 7.879 1 86.31 101 SER A N 1
ATOM 862 C CA . SER A 1 101 ? -25.438 -4.344 7.504 1 86.31 101 SER A CA 1
ATOM 863 C C . SER A 1 101 ? -26.234 -4.887 8.688 1 86.31 101 SER A C 1
ATOM 865 O O . SER A 1 101 ? -25.719 -5.668 9.484 1 86.31 101 SER A O 1
ATOM 867 N N . LYS A 1 102 ? -27.453 -4.543 8.797 1 77.25 102 LYS A N 1
ATOM 868 C CA . LYS A 1 102 ? -28.328 -4.938 9.906 1 77.25 102 LYS A CA 1
ATOM 869 C C . LYS A 1 102 ? -28.703 -6.41 9.805 1 77.25 102 LYS A C 1
ATOM 871 O O . LYS A 1 102 ? -28.969 -7.062 10.82 1 77.25 102 LYS A O 1
ATOM 876 N N . ASN A 1 103 ? -28.766 -6.926 8.68 1 77.56 103 ASN A N 1
ATOM 877 C CA . ASN A 1 103 ? -29.359 -8.242 8.453 1 77.56 103 ASN A CA 1
ATOM 878 C C . ASN A 1 103 ? -28.297 -9.336 8.453 1 77.56 103 ASN A C 1
ATOM 880 O O . ASN A 1 103 ? -28.5 -10.406 7.867 1 77.56 103 ASN A O 1
ATOM 884 N N . LYS A 1 104 ? -27.234 -9.188 9.148 1 78.38 104 LYS A N 1
ATOM 885 C CA . LYS A 1 104 ? -26.172 -10.188 9.297 1 78.38 104 LYS A CA 1
ATOM 886 C C . LYS A 1 104 ? -25.703 -10.695 7.938 1 78.38 104 LYS A C 1
ATOM 888 O O . LYS A 1 104 ? -25.391 -11.875 7.785 1 78.38 104 LYS A O 1
ATOM 893 N N . ARG A 1 105 ? -25.891 -9.922 6.953 1 87.62 105 ARG A N 1
ATOM 894 C CA . ARG A 1 105 ? -25.391 -10.211 5.613 1 87.62 105 ARG A CA 1
ATOM 895 C C . ARG A 1 105 ? -24.047 -9.523 5.379 1 87.62 105 ARG A C 1
ATOM 897 O O . ARG A 1 105 ? -23.688 -8.586 6.086 1 87.62 105 ARG A O 1
ATOM 904 N N . PRO A 1 106 ? -23.328 -10.062 4.387 1 92.69 106 PRO A N 1
ATOM 905 C CA . PRO A 1 106 ? -22.031 -9.43 4.098 1 92.69 106 PRO A CA 1
ATOM 906 C C . PRO A 1 106 ? -22.188 -8.008 3.566 1 92.69 106 PRO A C 1
ATOM 908 O O . PRO A 1 106 ? -23.156 -7.699 2.875 1 92.69 106 PRO A O 1
ATOM 911 N N . ASN A 1 107 ? -21.328 -7.086 4.008 1 94.31 107 ASN A N 1
ATOM 912 C CA . ASN A 1 107 ? -21.156 -5.793 3.352 1 94.31 107 ASN A CA 1
ATOM 913 C C . ASN A 1 107 ? -20.391 -5.922 2.037 1 94.31 107 ASN A C 1
ATOM 915 O O . ASN A 1 107 ? -19.266 -6.414 2.02 1 94.31 107 ASN A O 1
ATOM 919 N N . ILE A 1 108 ? -21.031 -5.496 0.984 1 95.12 108 ILE A N 1
ATOM 920 C CA . ILE A 1 108 ? -20.359 -5.559 -0.306 1 95.12 108 ILE A CA 1
ATOM 921 C C . ILE A 1 108 ? -19.625 -4.242 -0.571 1 95.12 108 ILE A C 1
ATOM 923 O O . ILE A 1 108 ? -20.203 -3.164 -0.404 1 95.12 108 ILE A O 1
ATOM 927 N N . ILE A 1 109 ? -18.406 -4.281 -0.885 1 96.44 109 ILE A N 1
ATOM 928 C CA . ILE A 1 109 ? -17.625 -3.148 -1.36 1 96.44 109 ILE A CA 1
ATOM 929 C C . ILE A 1 109 ? -17.375 -3.291 -2.859 1 96.44 109 ILE A C 1
ATOM 931 O O . ILE A 1 109 ? -16.594 -4.148 -3.287 1 96.44 109 ILE A O 1
ATOM 935 N N . TYR A 1 110 ? -18.016 -2.471 -3.59 1 94.19 110 TYR A N 1
ATOM 936 C CA . TYR A 1 110 ? -17.859 -2.467 -5.039 1 94.19 110 TYR A CA 1
ATOM 937 C C . TYR A 1 110 ? -16.672 -1.627 -5.465 1 94.19 110 TYR A C 1
ATOM 939 O O . TYR A 1 110 ? -16.453 -0.525 -4.949 1 94.19 110 TYR A O 1
ATOM 947 N N . LEU A 1 111 ? -15.859 -2.146 -6.352 1 93 111 LEU A N 1
ATOM 948 C CA . LEU A 1 111 ? -14.688 -1.459 -6.883 1 93 111 LEU A CA 1
ATOM 949 C C . LEU A 1 111 ? -14.594 -1.632 -8.398 1 93 111 LEU A C 1
ATOM 951 O O . LEU A 1 111 ? -14.82 -2.727 -8.914 1 93 111 LEU A O 1
ATOM 955 N N . THR A 1 112 ? -14.328 -0.548 -9.094 1 88.06 112 THR A N 1
ATOM 956 C CA . THR A 1 112 ? -13.953 -0.711 -10.492 1 88.06 112 THR A CA 1
ATOM 957 C C . THR A 1 112 ? -12.555 -1.319 -10.609 1 88.06 112 THR A C 1
ATOM 959 O O . THR A 1 112 ? -11.773 -1.287 -9.648 1 88.06 112 THR A O 1
ATOM 962 N N . GLN A 1 113 ? -12.273 -1.803 -11.727 1 81.44 113 GLN A N 1
ATOM 963 C CA . GLN A 1 113 ? -10.961 -2.391 -11.977 1 81.44 113 GLN A CA 1
ATOM 964 C C . GLN A 1 113 ? -9.859 -1.355 -11.797 1 81.44 113 GLN A C 1
ATOM 966 O O . GLN A 1 113 ? -8.828 -1.641 -11.172 1 81.44 113 GLN A O 1
ATOM 971 N N . LEU A 1 114 ? -10.102 -0.177 -12.289 1 78.19 114 LEU A N 1
ATOM 972 C CA . LEU A 1 114 ? -9.109 0.883 -12.203 1 78.19 114 LEU A CA 1
ATOM 973 C C . LEU A 1 114 ? -8.938 1.355 -10.766 1 78.19 114 LEU A C 1
ATOM 975 O O . LEU A 1 114 ? -7.812 1.585 -10.312 1 78.19 114 LEU A O 1
ATOM 979 N N . ASP A 1 115 ? -10.008 1.357 -9.992 1 84.5 115 ASP A N 1
ATOM 980 C CA . ASP A 1 115 ? -9.977 1.859 -8.625 1 84.5 115 ASP A CA 1
ATOM 981 C C . ASP A 1 115 ? -9.289 0.863 -7.691 1 84.5 115 ASP A C 1
ATOM 983 O O . ASP A 1 115 ? -8.836 1.232 -6.609 1 84.5 115 ASP A O 1
ATOM 987 N N . ASN A 1 116 ? -9.25 -0.346 -8.125 1 87.25 116 ASN A N 1
ATOM 988 C CA . ASN A 1 116 ? -8.602 -1.388 -7.34 1 87.25 116 ASN A CA 1
ATOM 989 C C . ASN A 1 116 ? -7.09 -1.173 -7.266 1 87.25 116 ASN A C 1
ATOM 991 O O . ASN A 1 116 ? -6.41 -1.805 -6.457 1 87.25 116 ASN A O 1
ATOM 995 N N . PHE A 1 117 ? -6.582 -0.239 -7.988 1 78 117 PHE A N 1
ATOM 996 C CA . PHE A 1 117 ? -5.16 0.066 -7.934 1 78 117 PHE A CA 1
ATOM 997 C C . PHE A 1 117 ? -4.91 1.365 -7.176 1 78 117 PHE A C 1
ATOM 999 O O . PHE A 1 117 ? -3.773 1.83 -7.086 1 78 117 PHE A O 1
ATOM 1006 N N . LYS A 1 118 ? -5.941 1.916 -6.652 1 81 118 LYS A N 1
ATOM 1007 C CA . LYS A 1 118 ? -5.848 3.203 -5.973 1 81 118 LYS A CA 1
ATOM 1008 C C . LYS A 1 118 ? -6.172 3.066 -4.488 1 81 118 LYS A C 1
ATOM 1010 O O . LYS A 1 118 ? -7.344 2.99 -4.109 1 81 118 LYS A O 1
ATOM 1015 N N . SER A 1 119 ? -5.16 3.205 -3.697 1 85.88 119 SER A N 1
ATOM 1016 C CA . SER A 1 119 ? -5.371 3.066 -2.26 1 85.88 119 SER A CA 1
ATOM 1017 C C . SER A 1 119 ? -6.285 4.164 -1.726 1 85.88 119 SER A C 1
ATOM 1019 O O . SER A 1 119 ? -7.039 3.943 -0.779 1 85.88 119 SER A O 1
ATOM 1021 N N . ASN A 1 120 ? -6.234 5.344 -2.359 1 85.69 120 ASN A N 1
ATOM 1022 C CA . ASN A 1 120 ? -7.035 6.477 -1.905 1 85.69 120 ASN A CA 1
ATOM 1023 C C . ASN A 1 120 ? -8.516 6.281 -2.232 1 85.69 120 ASN A C 1
ATOM 1025 O O . ASN A 1 120 ? -9.344 7.133 -1.904 1 85.69 120 ASN A O 1
ATOM 1029 N N . ILE A 1 121 ? -8.82 5.176 -2.887 1 87.81 121 ILE A N 1
ATOM 1030 C CA . ILE A 1 121 ? -10.219 4.82 -3.1 1 87.81 121 ILE A CA 1
ATOM 1031 C C . ILE A 1 121 ? -10.578 3.59 -2.266 1 87.81 121 ILE A C 1
ATOM 1033 O O . ILE A 1 121 ? -11.617 3.559 -1.606 1 87.81 121 ILE A O 1
ATOM 1037 N N . ILE A 1 122 ? -9.648 2.629 -2.219 1 92.94 122 ILE A N 1
ATOM 1038 C CA . ILE A 1 122 ? -9.891 1.372 -1.522 1 92.94 122 ILE A CA 1
ATOM 1039 C C . ILE A 1 122 ? -10.07 1.636 -0.028 1 92.94 122 ILE A C 1
ATOM 1041 O O . ILE A 1 122 ? -11.039 1.179 0.581 1 92.94 122 ILE A O 1
ATOM 1045 N N . ILE A 1 123 ? -9.195 2.422 0.526 1 94.94 123 ILE A N 1
ATOM 1046 C CA . ILE A 1 123 ? -9.141 2.592 1.974 1 94.94 123 ILE A CA 1
ATOM 1047 C C . ILE A 1 123 ? -10.352 3.387 2.449 1 94.94 123 ILE A C 1
ATOM 1049 O O . ILE A 1 123 ? -11.023 2.99 3.404 1 94.94 123 ILE A O 1
ATOM 1053 N N . PRO A 1 124 ? -10.727 4.465 1.76 1 93 124 PRO A N 1
ATOM 1054 C CA . PRO A 1 124 ? -11.945 5.16 2.18 1 93 124 PRO A CA 1
ATOM 1055 C C . PRO A 1 124 ? -13.18 4.266 2.119 1 93 124 PRO A C 1
ATOM 1057 O O . PRO A 1 124 ? -14.062 4.359 2.98 1 93 124 PRO A O 1
ATOM 1060 N N . LEU A 1 125 ? -13.273 3.406 1.164 1 94.69 125 LEU A N 1
ATOM 1061 C CA . LEU A 1 125 ? -14.43 2.518 1.072 1 94.69 125 LEU A CA 1
ATOM 1062 C C . LEU A 1 125 ? -14.445 1.525 2.23 1 94.69 125 LEU A C 1
ATOM 1064 O O . LEU A 1 125 ? -15.508 1.205 2.766 1 94.69 125 LEU A O 1
ATOM 1068 N N . ILE A 1 126 ? -13.289 1.062 2.617 1 97.12 126 ILE A N 1
ATOM 1069 C CA . ILE A 1 126 ? -13.211 0.186 3.781 1 97.12 126 ILE A CA 1
ATOM 1070 C C . ILE A 1 126 ? -13.625 0.953 5.035 1 97.12 126 ILE A C 1
ATOM 1072 O O . ILE A 1 126 ? -14.391 0.445 5.859 1 97.12 126 ILE A O 1
ATOM 1076 N N . PHE A 1 127 ? -13.133 2.236 5.195 1 95.25 127 PHE A N 1
ATOM 1077 C CA . PHE A 1 127 ? -13.523 3.076 6.32 1 95.25 127 PHE A CA 1
ATOM 1078 C C . PHE A 1 127 ? -15.039 3.248 6.363 1 95.25 127 PHE A C 1
ATOM 1080 O O . PHE A 1 127 ? -15.648 3.152 7.43 1 95.25 127 PHE A O 1
ATOM 1087 N N . ARG A 1 128 ? -15.625 3.438 5.246 1 92.25 128 ARG A N 1
ATOM 1088 C CA . ARG A 1 128 ? -17.078 3.59 5.18 1 92.25 128 ARG A CA 1
ATOM 1089 C C . ARG A 1 128 ? -17.781 2.32 5.645 1 92.25 128 ARG A C 1
ATOM 1091 O O . ARG A 1 128 ? -18.719 2.383 6.434 1 92.25 128 ARG A O 1
ATOM 1098 N N . ALA A 1 129 ? -17.297 1.217 5.164 1 94.62 129 ALA A N 1
ATOM 1099 C CA . ALA A 1 129 ? -17.875 -0.055 5.578 1 94.62 129 ALA A CA 1
ATOM 1100 C C . ALA A 1 129 ? -17.734 -0.264 7.082 1 94.62 129 ALA A C 1
ATOM 1102 O O . ALA A 1 129 ? -18.516 -0.979 7.699 1 94.62 129 ALA A O 1
ATOM 1103 N N . LEU A 1 130 ? -16.734 0.352 7.672 1 94.94 130 LEU A N 1
ATOM 1104 C CA . LEU A 1 130 ? -16.484 0.254 9.109 1 94.94 130 LEU A CA 1
ATOM 1105 C C . LEU A 1 130 ? -17.297 1.295 9.867 1 94.94 130 LEU A C 1
ATOM 1107 O O . LEU A 1 130 ? -17.234 1.354 11.102 1 94.94 130 LEU A O 1
ATOM 1111 N N . GLY A 1 131 ? -17.984 2.172 9.18 1 91.06 131 GLY A N 1
ATOM 1112 C CA . GLY A 1 131 ? -18.906 3.107 9.82 1 91.06 131 GLY A CA 1
ATOM 1113 C C . GLY A 1 131 ? -18.328 4.508 9.938 1 91.06 131 GLY A C 1
ATOM 1114 O O . GLY A 1 131 ? -18.859 5.336 10.688 1 91.06 131 GLY A O 1
ATOM 1115 N N . ILE A 1 132 ? -17.172 4.812 9.281 1 91.56 132 ILE A N 1
ATOM 1116 C CA . ILE A 1 132 ? -16.594 6.148 9.258 1 91.56 132 ILE A CA 1
ATOM 1117 C C . ILE A 1 132 ? -17.062 6.895 8.008 1 91.56 132 ILE A C 1
ATOM 1119 O O . ILE A 1 132 ? -16.859 6.43 6.887 1 91.56 132 ILE A O 1
ATOM 1123 N N . ASP A 1 133 ? -17.656 7.977 8.172 1 87.94 133 ASP A N 1
ATOM 1124 C CA . ASP A 1 133 ? -18.172 8.727 7.039 1 87.94 133 ASP A CA 1
ATOM 1125 C C . ASP A 1 133 ? -17.109 9.648 6.449 1 87.94 133 ASP A C 1
ATOM 1127 O O . ASP A 1 133 ? -16.047 9.844 7.051 1 87.94 133 ASP A O 1
ATOM 1131 N N . TYR A 1 134 ? -17.438 10.141 5.246 1 89.19 134 TYR A N 1
ATOM 1132 C CA . TYR A 1 134 ? -16.531 11.086 4.602 1 89.19 134 TYR A CA 1
ATOM 1133 C C . TYR A 1 134 ? -16.375 12.344 5.449 1 89.19 134 TYR A C 1
ATOM 1135 O O . TYR A 1 134 ? -17.328 12.805 6.078 1 89.19 134 TYR A O 1
ATOM 1143 N N . GLU A 1 135 ? -15.188 12.906 5.402 1 90 135 GLU A N 1
ATOM 1144 C CA . GLU A 1 135 ? -14.898 14.133 6.133 1 90 135 GLU A CA 1
ATOM 1145 C C . GLU A 1 135 ? -15.797 15.281 5.672 1 90 135 GLU A C 1
ATOM 1147 O O . GLU A 1 135 ? -16.328 16.031 6.492 1 90 135 GLU A O 1
ATOM 1152 N N . PHE A 1 136 ? -16.094 15.336 4.383 1 87.38 136 PHE A N 1
ATOM 1153 C CA . PHE A 1 136 ? -16.875 16.438 3.824 1 87.38 136 PHE A CA 1
ATOM 1154 C C . PHE A 1 136 ? -18.359 16.25 4.125 1 87.38 136 PHE A C 1
ATOM 1156 O O . PHE A 1 136 ? -19.172 17.141 3.842 1 87.38 136 PHE A O 1
ATOM 1163 N N . ASN A 1 137 ? -18.734 15.164 4.723 1 85.12 137 ASN A N 1
ATOM 1164 C CA . ASN A 1 137 ? -20.125 14.922 5.102 1 85.12 137 ASN A CA 1
ATOM 1165 C C . ASN A 1 137 ? -20.375 15.258 6.57 1 85.12 137 ASN A C 1
ATOM 1167 O O . ASN A 1 137 ? -21.484 15.07 7.078 1 85.12 137 ASN A O 1
ATOM 1171 N N . ARG A 1 138 ? -19.375 15.711 7.27 1 87.06 138 ARG A N 1
ATOM 1172 C CA . ARG A 1 138 ? -19.547 16.094 8.664 1 87.06 138 ARG A CA 1
ATOM 1173 C C . ARG A 1 138 ? -20.656 17.125 8.812 1 87.06 138 ARG A C 1
ATOM 1175 O O . ARG A 1 138 ? -20.828 17.984 7.949 1 87.06 138 ARG A O 1
ATOM 1182 N N . PHE A 1 139 ? -21.266 17.094 9.953 1 83.25 139 PHE A N 1
ATOM 1183 C CA . PHE A 1 139 ? -22.375 18.016 10.188 1 83.25 139 PHE A CA 1
ATOM 1184 C C . PHE A 1 139 ? -21.875 19.453 10.297 1 83.25 139 PHE A C 1
ATOM 1186 O O . PHE A 1 139 ? -22.609 20.391 10.016 1 83.25 139 PHE A O 1
ATOM 1193 N N . ASP A 1 140 ? -20.594 19.625 10.703 1 86.62 140 ASP A N 1
ATOM 1194 C CA . ASP A 1 140 ? -20.047 20.953 10.883 1 86.62 140 ASP A CA 1
ATOM 1195 C C . ASP A 1 140 ? -19.172 21.359 9.695 1 86.62 140 ASP A C 1
ATOM 1197 O O . ASP A 1 140 ? -18.406 22.328 9.773 1 86.62 140 ASP A O 1
ATOM 1201 N N . ARG A 1 141 ? -19.328 20.641 8.562 1 88 141 ARG A N 1
ATOM 1202 C CA . ARG A 1 141 ? -18.438 20.844 7.418 1 88 141 ARG A CA 1
ATOM 1203 C C . ARG A 1 141 ? -18.516 22.281 6.906 1 88 141 ARG A C 1
ATOM 1205 O O . ARG A 1 141 ? -17.531 22.812 6.41 1 88 141 ARG A O 1
ATOM 1212 N N . ASN A 1 142 ? -19.688 22.969 7.059 1 89 142 ASN A N 1
ATOM 1213 C CA . ASN A 1 142 ? -19.891 24.297 6.477 1 89 142 ASN A CA 1
ATOM 1214 C C . ASN A 1 142 ? -19.078 25.359 7.211 1 89 142 ASN A C 1
ATOM 1216 O O . ASN A 1 142 ? -18.906 26.469 6.711 1 89 142 ASN A O 1
ATOM 1220 N N . LYS A 1 143 ? -18.609 24.984 8.328 1 91.94 143 LYS A N 1
ATOM 1221 C CA . LYS A 1 143 ? -17.688 25.891 9.023 1 91.94 143 LYS A CA 1
ATOM 1222 C C . LYS A 1 143 ? -16.297 25.859 8.391 1 91.94 143 LYS A C 1
ATOM 1224 O O . LYS A 1 143 ? -15.477 26.734 8.656 1 91.94 143 LYS A O 1
ATOM 1229 N N . TYR A 1 144 ? -16.078 24.875 7.531 1 92.69 144 TYR A N 1
ATOM 1230 C CA . TYR A 1 144 ? -14.711 24.656 7.09 1 92.69 144 TYR A CA 1
ATOM 1231 C C . TYR A 1 144 ? -14.609 24.688 5.57 1 92.69 144 TYR A C 1
ATOM 1233 O O . TYR A 1 144 ? -13.602 25.125 5.02 1 92.69 144 TYR A O 1
ATOM 1241 N N . ILE A 1 145 ? -15.648 24.219 4.91 1 93 145 ILE A N 1
ATOM 1242 C CA . ILE A 1 145 ? -15.57 24.156 3.455 1 93 145 ILE A CA 1
ATOM 1243 C C . ILE A 1 145 ? -16.906 24.594 2.85 1 93 145 ILE A C 1
ATOM 1245 O O . ILE A 1 145 ? -17.938 24.547 3.516 1 93 145 ILE A O 1
ATOM 1249 N N . LYS A 1 146 ? -16.797 25.094 1.635 1 93.06 146 LYS A N 1
ATOM 1250 C CA . LYS A 1 146 ? -17.922 25.312 0.727 1 93.06 146 LYS A CA 1
ATOM 1251 C C . LYS A 1 146 ? -17.859 24.359 -0.467 1 93.06 146 LYS A C 1
ATOM 1253 O O . LYS A 1 146 ? -16.781 24.141 -1.03 1 93.06 146 LYS A O 1
ATOM 1258 N N . ILE A 1 147 ? -19 23.734 -0.793 1 90.88 147 ILE A N 1
ATOM 1259 C CA . ILE A 1 147 ? -19.047 22.781 -1.89 1 90.88 147 ILE A CA 1
ATOM 1260 C C . ILE A 1 147 ? -19.719 23.406 -3.1 1 90.88 147 ILE A C 1
ATOM 1262 O O . ILE A 1 147 ? -20.891 23.812 -3.023 1 90.88 147 ILE A O 1
ATOM 1266 N N . ASN A 1 148 ? -18.969 23.531 -4.141 1 92.19 148 ASN A N 1
ATOM 1267 C CA . ASN A 1 148 ? -19.516 23.984 -5.414 1 92.19 148 ASN A CA 1
ATOM 1268 C C . ASN A 1 148 ? -20.094 22.828 -6.227 1 92.19 148 ASN A C 1
ATOM 1270 O O . ASN A 1 148 ? -19.391 22.25 -7.062 1 92.19 148 ASN A O 1
ATOM 1274 N N . LYS A 1 149 ? -21.312 22.656 -6.148 1 88.44 149 LYS A N 1
ATOM 1275 C CA . LYS A 1 149 ? -21.984 21.469 -6.695 1 88.44 149 LYS A CA 1
ATOM 1276 C C . LYS A 1 149 ? -21.922 21.469 -8.219 1 88.44 149 LYS A C 1
ATOM 1278 O O . LYS A 1 149 ? -21.875 20.406 -8.836 1 88.44 149 LYS A O 1
ATOM 1283 N N . LYS A 1 150 ? -21.875 22.609 -8.852 1 89.69 150 LYS A N 1
ATOM 1284 C CA . LYS A 1 150 ? -21.875 22.719 -10.305 1 89.69 150 LYS A CA 1
ATOM 1285 C C . LYS A 1 150 ? -20.578 22.172 -10.898 1 89.69 150 LYS A C 1
ATOM 1287 O O . LYS A 1 150 ? -20.516 21.891 -12.094 1 89.69 150 LYS A O 1
ATOM 1292 N N . ASN A 1 151 ? -19.609 22.125 -9.992 1 91.88 151 ASN A N 1
ATOM 1293 C CA . ASN A 1 151 ? -18.297 21.734 -10.484 1 91.88 151 ASN A CA 1
ATOM 1294 C C . ASN A 1 151 ? -18.047 20.25 -10.289 1 91.88 151 ASN A C 1
ATOM 1296 O O . ASN A 1 151 ? -16.969 19.75 -10.633 1 91.88 151 ASN A O 1
ATOM 1300 N N . ILE A 1 152 ? -19.047 19.453 -9.82 1 88.06 152 ILE A N 1
ATOM 1301 C CA . ILE A 1 152 ? -18.875 18.062 -9.461 1 88.06 152 ILE A CA 1
ATOM 1302 C C . ILE A 1 152 ? -18.969 17.188 -10.719 1 88.06 152 ILE A C 1
ATOM 1304 O O . ILE A 1 152 ? -19.875 17.375 -11.539 1 88.06 152 ILE A O 1
ATOM 1308 N N . LYS A 1 153 ? -17.984 16.25 -10.852 1 86.06 153 LYS A N 1
ATOM 1309 C CA . LYS A 1 153 ? -18.094 15.242 -11.898 1 86.06 153 LYS A CA 1
ATOM 1310 C C . LYS A 1 153 ? -19.359 14.422 -11.734 1 86.06 153 LYS A C 1
ATOM 1312 O O . LYS A 1 153 ? -19.781 14.117 -10.617 1 86.06 153 LYS A O 1
ATOM 1317 N N . PRO A 1 154 ? -20.016 14.023 -12.781 1 78.19 154 PRO A N 1
ATOM 1318 C CA . PRO A 1 154 ? -21.297 13.297 -12.703 1 78.19 154 PRO A CA 1
ATOM 1319 C C . PRO A 1 154 ? -21.219 12.062 -11.812 1 78.19 154 PRO A C 1
ATOM 1321 O O . PRO A 1 154 ? -22.156 11.797 -11.047 1 78.19 154 PRO A O 1
ATOM 1324 N N . GLY A 1 155 ? -20.172 11.305 -11.727 1 73.06 155 GLY A N 1
ATOM 1325 C CA . GLY A 1 155 ? -20.062 10.078 -10.953 1 73.06 155 GLY A CA 1
ATOM 1326 C C . GLY A 1 155 ? -19.984 10.32 -9.461 1 73.06 155 GLY A C 1
ATOM 1327 O O . GLY A 1 155 ? -20.172 9.391 -8.664 1 73.06 155 GLY A O 1
ATOM 1328 N N . TYR A 1 156 ? -19.828 11.625 -9.062 1 77.12 156 TYR A N 1
ATOM 1329 C CA . TYR A 1 156 ? -19.641 11.93 -7.648 1 77.12 156 TYR A CA 1
ATOM 1330 C C . TYR A 1 156 ? -20.812 12.75 -7.117 1 77.12 156 TYR A C 1
ATOM 1332 O O . TYR A 1 156 ? -20.891 13.008 -5.914 1 77.12 156 TYR A O 1
ATOM 1340 N N . LYS A 1 157 ? -21.766 13.109 -7.871 1 75.06 157 LYS A N 1
ATOM 1341 C CA . LYS A 1 157 ? -22.844 14.016 -7.48 1 75.06 157 LYS A CA 1
ATOM 1342 C C . LYS A 1 157 ? -23.672 13.43 -6.34 1 75.06 157 LYS A C 1
ATOM 1344 O O . LYS A 1 157 ? -24 14.125 -5.383 1 75.06 157 LYS A O 1
ATOM 1349 N N . ASN A 1 158 ? -23.875 12.172 -6.332 1 68.56 158 ASN A N 1
ATOM 1350 C CA . ASN A 1 158 ? -24.734 11.555 -5.336 1 68.56 158 ASN A CA 1
ATOM 1351 C C . ASN A 1 158 ? -24.062 11.477 -3.971 1 68.56 158 ASN A C 1
ATOM 1353 O O . ASN A 1 158 ? -24.734 11.57 -2.938 1 68.56 158 ASN A O 1
ATOM 1357 N N . ILE A 1 159 ? -22.812 11.375 -4.008 1 69.75 159 ILE A N 1
ATOM 1358 C CA . ILE A 1 159 ? -22.109 11.164 -2.75 1 69.75 159 ILE A CA 1
ATOM 1359 C C . ILE A 1 159 ? -21.891 12.508 -2.053 1 69.75 159 ILE A C 1
ATOM 1361 O O . ILE A 1 159 ? -21.891 12.586 -0.821 1 69.75 159 ILE A O 1
ATOM 1365 N N . LEU A 1 160 ? -21.75 13.555 -2.812 1 72.19 160 LEU A N 1
ATOM 1366 C CA . LEU A 1 160 ? -21.391 14.844 -2.248 1 72.19 160 LEU A CA 1
ATOM 1367 C C . LEU A 1 160 ? -22.625 15.641 -1.855 1 72.19 160 LEU A C 1
ATOM 1369 O O . LEU A 1 160 ? -22.547 16.562 -1.039 1 72.19 160 LEU A O 1
ATOM 1373 N N . ASP A 1 161 ? -23.719 15.375 -2.453 1 59.41 161 ASP A N 1
ATOM 1374 C CA . ASP A 1 161 ? -24.938 16.156 -2.203 1 59.41 161 ASP A CA 1
ATOM 1375 C C . ASP A 1 161 ? -25.609 15.727 -0.898 1 59.41 161 ASP A C 1
ATOM 1377 O O . ASP A 1 161 ? -26.531 16.391 -0.429 1 59.41 161 ASP A O 1
ATOM 1381 N N . THR A 1 162 ? -25.141 14.641 -0.339 1 54.31 162 THR A N 1
ATOM 1382 C CA . THR A 1 162 ? -25.953 14.172 0.778 1 54.31 162 THR A CA 1
ATOM 1383 C C . THR A 1 162 ? -25.438 14.734 2.098 1 54.31 162 THR A C 1
ATOM 1385 O O . THR A 1 162 ? -24.25 14.602 2.404 1 54.31 162 THR A O 1
ATOM 1388 N N . SER A 1 163 ? -25.766 16.047 2.402 1 50.69 163 SER A N 1
ATOM 1389 C CA . SER A 1 163 ? -25.5 16.625 3.717 1 50.69 163 SER A CA 1
ATOM 1390 C C . SER A 1 163 ? -26.172 15.828 4.82 1 50.69 163 SER A C 1
ATOM 1392 O O . SER A 1 163 ? -27.391 15.922 5.012 1 50.69 163 SER A O 1
ATOM 1394 N N . LEU A 1 164 ? -26.125 14.547 4.918 1 48 164 LEU A N 1
ATOM 1395 C CA . LEU A 1 164 ? -27.078 14.031 5.883 1 48 164 LEU A CA 1
ATOM 1396 C C . LEU A 1 164 ? -26.781 14.547 7.285 1 48 164 LEU A C 1
ATOM 1398 O O . LEU A 1 164 ? -25.641 14.898 7.586 1 48 164 LEU A O 1
ATOM 1402 N N . LYS A 1 165 ? -27.859 14.602 8.062 1 48.5 165 LYS A N 1
ATOM 1403 C CA . LYS A 1 165 ? -28.078 14.914 9.477 1 48.5 165 LYS A CA 1
ATOM 1404 C C . LYS A 1 165 ? -26.969 14.328 10.344 1 48.5 165 LYS A C 1
ATOM 1406 O O . LYS A 1 165 ? -26.25 13.414 9.922 1 48.5 165 LYS A O 1
ATOM 1411 N N . LYS A 1 166 ? -27 14.656 11.68 1 52.16 166 LYS A N 1
ATOM 1412 C CA . LYS A 1 166 ? -26.328 14.594 12.969 1 52.16 166 LYS A CA 1
ATOM 1413 C C . LYS A 1 166 ? -25.906 13.164 13.305 1 52.16 166 LYS A C 1
ATOM 1415 O O . LYS A 1 166 ? -25.719 12.82 14.477 1 52.16 166 LYS A O 1
ATOM 1420 N N . SER A 1 167 ? -25.75 12.273 12.336 1 54.78 167 SER A N 1
ATOM 1421 C CA . SER A 1 167 ? -25.641 10.945 12.922 1 54.78 167 SER A CA 1
ATOM 1422 C C . SER A 1 167 ? -24.172 10.539 13.109 1 54.78 167 SER A C 1
ATOM 1424 O O . SER A 1 167 ? -23.891 9.484 13.688 1 54.78 167 SER A O 1
ATOM 1426 N N . ALA A 1 168 ? -23.156 11.492 12.789 1 65.31 168 ALA A N 1
ATOM 1427 C CA . ALA A 1 168 ? -21.844 10.898 12.922 1 65.31 168 ALA A CA 1
ATOM 1428 C C . ALA A 1 168 ? -21.078 11.492 14.109 1 65.31 168 ALA A C 1
ATOM 1430 O O . ALA A 1 168 ? -21.219 12.688 14.398 1 65.31 168 ALA A O 1
ATOM 1431 N N . HIS A 1 169 ? -20.594 10.625 14.938 1 73.81 169 HIS A N 1
ATOM 1432 C CA . HIS A 1 169 ? -19.734 11.055 16.031 1 73.81 169 HIS A CA 1
ATOM 1433 C C . HIS A 1 169 ? -18.375 11.531 15.523 1 73.81 169 HIS A C 1
ATOM 1435 O O . HIS A 1 169 ? -17.734 10.852 14.719 1 73.81 169 HIS A O 1
ATOM 1441 N N . THR A 1 170 ? -18.062 12.734 15.812 1 84.5 170 THR A N 1
ATOM 1442 C CA . THR A 1 170 ? -16.734 13.25 15.5 1 84.5 170 THR A CA 1
ATOM 1443 C C . THR A 1 170 ? -15.742 12.906 16.609 1 84.5 170 THR A C 1
ATOM 1445 O O . THR A 1 170 ? -14.531 13.031 16.422 1 84.5 170 THR A O 1
ATOM 1448 N N . TYR A 1 171 ? -16.266 12.453 17.766 1 88.56 171 TYR A N 1
ATOM 1449 C CA . TYR A 1 171 ? -15.492 12.141 18.969 1 88.56 171 TYR A CA 1
ATOM 1450 C C . TYR A 1 171 ? -14.617 13.328 19.359 1 88.56 171 TYR A C 1
ATOM 1452 O O . TYR A 1 171 ? -13.477 13.141 19.812 1 88.56 171 TYR A O 1
ATOM 1460 N N . GLY A 1 172 ? -15.109 14.562 18.969 1 89.06 172 GLY A N 1
ATOM 1461 C CA . GLY A 1 172 ? -14.422 15.781 19.359 1 89.06 172 GLY A CA 1
ATOM 1462 C C . GLY A 1 172 ? -13.258 16.125 18.453 1 89.06 172 GLY A C 1
ATOM 1463 O O . GLY A 1 172 ? -12.539 17.094 18.703 1 89.06 172 GLY A O 1
ATOM 1464 N N . LEU A 1 173 ? -13.055 15.312 17.438 1 92.69 173 LEU A N 1
ATOM 1465 C CA . LEU A 1 173 ? -11.953 15.609 16.516 1 92.69 173 LEU A CA 1
ATOM 1466 C C . LEU A 1 173 ? -12.312 16.781 15.594 1 92.69 173 LEU A C 1
ATOM 1468 O O . LEU A 1 173 ? -13.461 16.891 15.156 1 92.69 173 LEU A O 1
ATOM 1472 N N . HIS A 1 174 ? -11.336 17.609 15.367 1 92.44 174 HIS A N 1
ATOM 1473 C CA . HIS A 1 174 ? -11.523 18.766 14.492 1 92.44 174 HIS A CA 1
ATOM 1474 C C . HIS A 1 174 ? -11.5 18.344 13.023 1 92.44 174 HIS A C 1
ATOM 1476 O O . HIS A 1 174 ? -11.07 17.234 12.695 1 92.44 174 HIS A O 1
ATOM 1482 N N . TYR A 1 175 ? -12.039 19.219 12.18 1 92.38 175 TYR A N 1
ATOM 1483 C CA . TYR A 1 175 ? -12.062 18.984 10.742 1 92.38 175 TYR A CA 1
ATOM 1484 C C . TYR A 1 175 ? -10.648 18.844 10.188 1 92.38 175 TYR A C 1
ATOM 1486 O O . TYR A 1 175 ? -9.781 19.672 10.492 1 92.38 175 TYR A O 1
ATOM 1494 N N . ASP A 1 176 ? -10.398 17.781 9.477 1 93.25 176 ASP A N 1
ATOM 1495 C CA . ASP A 1 176 ? -9.07 17.484 8.953 1 93.25 176 ASP A CA 1
ATOM 1496 C C . ASP A 1 176 ? -9.039 17.609 7.434 1 93.25 176 ASP A C 1
ATOM 1498 O O . ASP A 1 176 ? -9.484 16.703 6.723 1 93.25 176 ASP A O 1
ATOM 1502 N N . TYR A 1 177 ? -8.398 18.672 6.961 1 92.06 177 TYR A N 1
ATOM 1503 C CA . TYR A 1 177 ? -8.312 18.922 5.523 1 92.06 177 TYR A CA 1
ATOM 1504 C C . TYR A 1 177 ? -7.484 17.844 4.836 1 92.06 177 TYR A C 1
ATOM 1506 O O . TYR A 1 177 ? -7.574 17.672 3.619 1 92.06 177 TYR A O 1
ATOM 1514 N N . LYS A 1 178 ? -6.75 17.078 5.586 1 90.56 178 LYS A N 1
ATOM 1515 C CA . LYS A 1 178 ? -5.867 16.078 5.004 1 90.56 178 LYS A CA 1
ATOM 1516 C C . LYS A 1 178 ? -6.422 14.664 5.215 1 90.56 178 LYS A C 1
ATOM 1518 O O . LYS A 1 178 ? -5.73 13.672 4.98 1 90.56 178 LYS A O 1
ATOM 1523 N N . SER A 1 179 ? -7.625 14.633 5.711 1 92.75 179 SER A N 1
ATOM 1524 C CA . SER A 1 179 ? -8.273 13.336 5.848 1 92.75 179 SER A CA 1
ATOM 1525 C C . SER A 1 179 ? -8.359 12.617 4.504 1 92.75 179 SER A C 1
ATOM 1527 O O . SER A 1 179 ? -8.688 13.227 3.486 1 92.75 179 SER A O 1
ATOM 1529 N N . ILE A 1 180 ? -8.086 11.328 4.52 1 92.25 180 ILE A N 1
ATOM 1530 C CA . ILE A 1 180 ? -8.289 10.539 3.305 1 92.25 180 ILE A CA 1
ATOM 1531 C C . ILE A 1 180 ? -9.773 10.508 2.949 1 92.25 180 ILE A C 1
ATOM 1533 O O . ILE A 1 180 ? -10.133 10.211 1.809 1 92.25 180 ILE A O 1
ATOM 1537 N N . MET A 1 181 ? -10.641 10.875 3.928 1 90.81 181 MET A N 1
ATOM 1538 C CA . MET A 1 181 ? -12.094 10.859 3.768 1 90.81 181 MET A CA 1
ATOM 1539 C C . MET A 1 181 ? -12.594 12.195 3.229 1 90.81 181 MET A C 1
ATOM 1541 O O . MET A 1 181 ? -13.797 12.375 3.014 1 90.81 181 MET A O 1
ATOM 1545 N N . GLN A 1 182 ? -11.852 13.211 3.033 1 89.19 182 GLN A N 1
ATOM 1546 C CA . GLN A 1 182 ? -12.211 14.5 2.463 1 89.19 182 GLN A CA 1
ATOM 1547 C C . GLN A 1 182 ? -12.234 14.445 0.938 1 89.19 182 GLN A C 1
ATOM 1549 O O . GLN A 1 182 ? -12.945 15.219 0.293 1 89.19 182 GLN A O 1
ATOM 1554 N N . LEU A 1 183 ? -11.711 13.477 0.309 1 78.56 183 LEU A N 1
ATOM 1555 C CA . LEU A 1 183 ? -11.492 13.414 -1.132 1 78.56 183 LEU A CA 1
ATOM 1556 C C . LEU A 1 183 ? -10.836 14.688 -1.641 1 78.56 183 LEU A C 1
ATOM 1558 O O . LEU A 1 183 ? -10.898 15.727 -0.983 1 78.56 183 LEU A O 1
ATOM 1562 N N . SER A 1 184 ? -10.156 14.766 -2.723 1 79.44 184 SER A N 1
ATOM 1563 C CA . SER A 1 184 ? -9.484 15.953 -3.26 1 79.44 184 SER A CA 1
ATOM 1564 C C . SER A 1 184 ? -10.266 16.547 -4.426 1 79.44 184 SER A C 1
ATOM 1566 O O . SER A 1 184 ? -11.109 15.875 -5.023 1 79.44 184 SER A O 1
ATOM 1568 N N . ASN A 1 185 ? -10.016 17.828 -4.684 1 83.12 185 ASN A N 1
ATOM 1569 C CA . ASN A 1 185 ? -10.609 18.438 -5.867 1 83.12 185 ASN A CA 1
ATOM 1570 C C . ASN A 1 185 ? -10.227 17.688 -7.137 1 83.12 185 ASN A C 1
ATOM 1572 O O . ASN A 1 185 ? -11.047 17.516 -8.039 1 83.12 185 ASN A O 1
ATOM 1576 N N . GLU A 1 186 ? -9.062 17.188 -7.133 1 76.56 186 GLU A N 1
ATOM 1577 C CA . GLU A 1 186 ? -8.578 16.453 -8.297 1 76.56 186 GLU A CA 1
ATOM 1578 C C . GLU A 1 186 ? -9.43 15.219 -8.555 1 76.56 186 GLU A C 1
ATOM 1580 O O . GLU A 1 186 ? -9.609 14.812 -9.711 1 76.56 186 GLU A O 1
ATOM 1585 N N . GLN A 1 187 ? -9.961 14.695 -7.562 1 76.81 187 GLN A N 1
ATOM 1586 C CA . GLN A 1 187 ? -10.719 13.445 -7.656 1 76.81 187 GLN A CA 1
ATOM 1587 C C . GLN A 1 187 ? -12.148 13.703 -8.125 1 76.81 187 GLN A C 1
ATOM 1589 O O . GLN A 1 187 ? -12.688 12.945 -8.93 1 76.81 187 GLN A O 1
ATOM 1594 N N . VAL A 1 188 ? -12.758 14.805 -7.719 1 82.56 188 VAL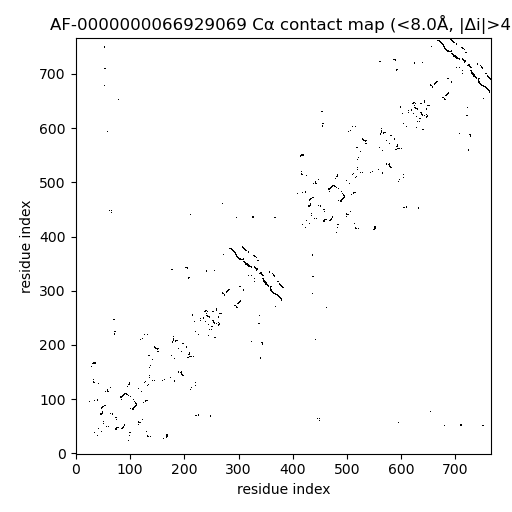 A N 1
ATOM 1595 C CA . VAL A 1 188 ? -14.211 14.859 -7.836 1 82.56 188 VAL A CA 1
ATOM 1596 C C . VAL A 1 188 ? -14.609 15.992 -8.781 1 82.56 188 VAL A C 1
ATOM 1598 O O . VAL A 1 188 ? -15.75 16.062 -9.227 1 82.56 188 VAL A O 1
ATOM 1601 N N . ALA A 1 189 ? -13.68 16.875 -9.016 1 86.31 189 ALA A N 1
ATOM 1602 C CA . ALA A 1 189 ? -14.039 18.094 -9.742 1 86.31 189 ALA A CA 1
ATOM 1603 C C . ALA A 1 189 ? -13.852 17.906 -11.242 1 86.31 189 ALA A C 1
ATOM 1605 O O . ALA A 1 189 ? -13 17.125 -11.68 1 86.31 189 ALA A O 1
ATOM 1606 N N . LEU A 1 190 ? -14.672 18.609 -11.992 1 84.75 190 LEU A N 1
ATOM 1607 C CA . LEU A 1 190 ? -14.414 18.797 -13.414 1 84.75 190 LEU A CA 1
ATOM 1608 C C . LEU A 1 190 ? -13.055 19.438 -13.641 1 84.75 190 LEU A C 1
ATOM 1610 O O . LEU A 1 190 ? -12.484 20.047 -12.727 1 84.75 190 LEU A O 1
ATOM 1614 N N . ALA A 1 191 ? -12.539 19.219 -14.836 1 82.19 191 ALA A N 1
ATOM 1615 C CA . ALA A 1 191 ? -11.203 19.719 -15.172 1 82.19 191 ALA A CA 1
ATOM 1616 C C . ALA A 1 191 ? -11.07 21.203 -14.859 1 82.19 191 ALA A C 1
ATOM 1618 O O . ALA A 1 191 ? -11.93 22 -15.258 1 82.19 191 ALA A O 1
ATOM 1619 N N . ASN A 1 192 ? -10.094 21.609 -14.086 1 80.88 192 ASN A N 1
ATOM 1620 C CA . ASN A 1 192 ? -9.719 22.984 -13.758 1 80.88 192 ASN A CA 1
ATOM 1621 C C . ASN A 1 192 ? -10.789 23.672 -12.922 1 80.88 192 ASN A C 1
ATOM 1623 O O . ASN A 1 192 ? -10.969 24.891 -13.008 1 80.88 192 ASN A O 1
ATOM 1627 N N . LYS A 1 193 ? -11.594 22.859 -12.289 1 89.94 193 LYS A N 1
ATOM 1628 C CA . LYS A 1 193 ? -12.609 23.438 -11.422 1 89.94 193 LYS A CA 1
ATOM 1629 C C . LYS A 1 193 ? -12.375 23.047 -9.961 1 89.94 193 LYS A C 1
ATOM 1631 O O . LYS A 1 193 ? -11.57 22.156 -9.672 1 89.94 193 LYS A O 1
ATOM 1636 N N . THR A 1 194 ? -12.977 23.828 -9.086 1 90.56 194 THR A N 1
ATOM 1637 C CA . THR A 1 194 ? -12.883 23.594 -7.652 1 90.56 194 THR A CA 1
ATOM 1638 C C . THR A 1 194 ? -14.242 23.188 -7.078 1 90.56 194 THR A C 1
ATOM 1640 O O . THR A 1 194 ? -15.234 23.891 -7.285 1 90.56 194 THR A O 1
ATOM 1643 N N . VAL A 1 195 ? -14.273 22.078 -6.453 1 91.88 195 VAL A N 1
ATOM 1644 C CA . VAL A 1 195 ? -15.492 21.625 -5.793 1 91.88 195 VAL A CA 1
ATOM 1645 C C . VAL A 1 195 ? -15.445 21.984 -4.312 1 91.88 195 VAL A C 1
ATOM 1647 O O . VAL A 1 195 ? -16.391 22.578 -3.781 1 91.88 195 VAL A O 1
ATOM 1650 N N . PHE A 1 196 ? -14.344 21.656 -3.682 1 92.94 196 PHE A N 1
ATOM 1651 C CA . PHE A 1 196 ? -14.18 21.969 -2.266 1 92.94 196 PHE A CA 1
ATOM 1652 C C . PHE A 1 196 ? -13.391 23.266 -2.084 1 92.94 196 PHE A C 1
ATOM 1654 O O . PHE A 1 196 ? -12.203 23.312 -2.412 1 92.94 196 PHE A O 1
ATOM 1661 N N . GLU A 1 197 ? -14.055 24.25 -1.567 1 94.5 197 GLU A N 1
ATOM 1662 C CA . GLU A 1 197 ? -13.406 25.516 -1.196 1 94.5 197 GLU A CA 1
ATOM 1663 C C . GLU A 1 197 ? -13.328 25.656 0.32 1 94.5 197 GLU A C 1
ATOM 1665 O O . GLU A 1 197 ? -14.344 25.562 1.013 1 94.5 197 GLU A O 1
ATOM 1670 N N . THR A 1 198 ? -12.133 25.922 0.751 1 94.75 198 THR A N 1
ATOM 1671 C CA . THR A 1 198 ? -12.008 26.109 2.191 1 94.75 198 THR A CA 1
ATOM 1672 C C . THR A 1 198 ? -12.5 27.5 2.6 1 94.75 198 THR A C 1
ATOM 1674 O O . THR A 1 198 ? -12.289 28.469 1.882 1 94.75 198 THR A O 1
ATOM 1677 N N . LYS A 1 199 ? -13.148 27.594 3.711 1 95.12 199 LYS A N 1
ATOM 1678 C CA . LYS A 1 199 ? -13.578 28.891 4.219 1 95.12 199 LYS A CA 1
ATOM 1679 C C . LYS A 1 199 ? -12.383 29.766 4.566 1 95.12 199 LYS A C 1
ATOM 1681 O O . LYS A 1 199 ? -12.391 30.969 4.285 1 95.12 199 LYS A O 1
ATOM 1686 N N . ASN A 1 200 ? -11.477 29.188 5.246 1 94.06 200 ASN A N 1
ATOM 1687 C CA . ASN A 1 200 ? -10.172 29.828 5.383 1 94.06 200 ASN A CA 1
ATOM 1688 C C . ASN A 1 200 ? -9.297 29.578 4.16 1 94.06 200 ASN A C 1
ATOM 1690 O O . ASN A 1 200 ? -8.742 28.484 3.996 1 94.06 200 ASN A O 1
ATOM 1694 N N . LYS A 1 201 ? -9.07 30.547 3.365 1 93.31 201 LYS A N 1
ATOM 1695 C CA . LYS A 1 201 ? -8.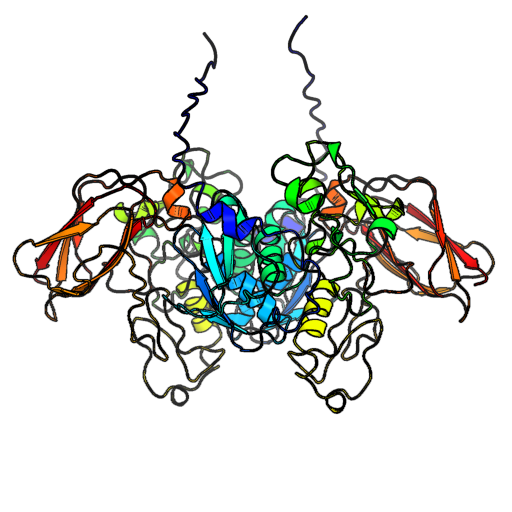43 30.406 2.059 1 93.31 201 LYS A CA 1
ATOM 1696 C C . LYS A 1 201 ? -6.988 29.922 2.195 1 93.31 201 LYS A C 1
ATOM 1698 O O . LYS A 1 201 ? -6.441 29.328 1.271 1 93.31 201 LYS A O 1
ATOM 1703 N N . ASN A 1 202 ? -6.441 30.141 3.342 1 93.88 202 ASN A N 1
ATOM 1704 C CA . ASN A 1 202 ? -5.059 29.734 3.557 1 93.88 202 ASN A CA 1
ATOM 1705 C C . ASN A 1 202 ? -4.918 28.219 3.576 1 93.88 202 ASN A C 1
ATOM 1707 O O . ASN A 1 202 ? -3.816 27.688 3.406 1 93.88 202 ASN A O 1
ATOM 1711 N N . TYR A 1 203 ? -6.012 27.484 3.717 1 93.88 203 TYR A N 1
ATOM 1712 C CA . TYR A 1 203 ? -5.961 26.031 3.811 1 93.88 203 TYR A CA 1
ATOM 1713 C C . TYR A 1 203 ? -6.309 25.391 2.475 1 93.88 203 TYR A C 1
ATOM 1715 O O . TYR A 1 203 ? -6.391 24.156 2.371 1 93.88 203 TYR A O 1
ATOM 1723 N N . GLN A 1 204 ? -6.473 26.156 1.435 1 92 204 GLN A N 1
ATOM 1724 C CA . GLN A 1 204 ? -6.922 25.609 0.159 1 92 204 GLN A CA 1
ATOM 1725 C C . GLN A 1 204 ? -5.922 24.609 -0.389 1 92 204 GLN A C 1
ATOM 1727 O O . GLN A 1 204 ? -6.316 23.562 -0.909 1 92 204 GLN A O 1
ATOM 1732 N N . LYS A 1 205 ? -4.633 24.859 -0.188 1 89.94 205 LYS A N 1
ATOM 1733 C CA . LYS A 1 205 ? -3.605 23.969 -0.712 1 89.94 205 LYS A CA 1
ATOM 1734 C C . LYS A 1 205 ? -3.371 22.797 0.227 1 89.94 205 LYS A C 1
ATOM 1736 O O . LYS A 1 205 ? -2.697 21.828 -0.137 1 89.94 205 LYS A O 1
ATOM 1741 N N . THR A 1 206 ? -3.992 22.891 1.408 1 90.69 206 THR A N 1
ATOM 1742 C CA . THR A 1 206 ? -3.924 21.75 2.326 1 90.69 206 THR A CA 1
ATOM 1743 C C . THR A 1 206 ? -4.82 20.609 1.848 1 90.69 206 THR A C 1
ATOM 1745 O O . THR A 1 206 ? -4.547 19.453 2.133 1 90.69 206 THR A O 1
ATOM 1748 N N . LEU A 1 207 ? -5.84 20.984 1.043 1 87.69 207 LEU A N 1
ATOM 1749 C CA . LEU A 1 207 ? -6.746 20 0.461 1 87.69 207 LEU A CA 1
ATOM 1750 C C . LEU A 1 207 ? -6.078 19.266 -0.691 1 87.69 207 LEU A C 1
ATOM 1752 O O . LEU A 1 207 ? -6.129 19.719 -1.838 1 87.69 207 LEU A O 1
ATOM 1756 N N . GLN A 1 208 ? -5.117 18.375 -0.428 1 75.38 208 GLN A N 1
ATOM 1757 C CA . GLN A 1 208 ? -4.406 17.672 -1.485 1 75.38 208 GLN A CA 1
ATOM 1758 C C . GLN A 1 208 ? -4.695 16.172 -1.438 1 75.38 208 GLN A C 1
ATOM 1760 O O . GLN A 1 208 ? -5.293 15.68 -0.475 1 75.38 208 GLN A O 1
ATOM 1765 N N . VAL A 1 209 ? -4.328 15.625 -2.557 1 66.94 209 VAL A N 1
ATOM 1766 C CA . VAL A 1 209 ? -4.52 14.188 -2.686 1 66.94 209 VAL A CA 1
ATOM 1767 C C . VAL A 1 209 ? -3.584 13.453 -1.729 1 66.94 209 VAL A C 1
ATOM 1769 O O . VAL A 1 209 ? -2.418 13.828 -1.582 1 66.94 209 VAL A O 1
ATOM 1772 N N . ARG A 1 210 ? -4.246 12.523 -1.059 1 74.31 210 ARG A N 1
ATOM 1773 C CA . ARG A 1 210 ? -3.465 11.664 -0.174 1 74.31 210 ARG A CA 1
ATOM 1774 C C . ARG A 1 210 ? -3.658 10.188 -0.53 1 74.31 210 ARG A C 1
ATOM 1776 O O . ARG A 1 210 ? -4.73 9.789 -0.991 1 74.31 210 ARG A O 1
ATOM 1783 N N . SER A 1 211 ? -2.578 9.477 -0.286 1 74.56 211 SER A N 1
ATOM 1784 C CA . SER A 1 211 ? -2.645 8.055 -0.597 1 74.56 211 SER A CA 1
ATOM 1785 C C . SER A 1 211 ? -2.994 7.23 0.641 1 74.56 211 SER A C 1
ATOM 1787 O O . SER A 1 211 ? -3.424 6.082 0.529 1 74.56 211 SER A O 1
ATOM 1789 N N . ASN A 1 212 ? -2.863 7.883 1.775 1 85.56 212 ASN A N 1
ATOM 1790 C CA . ASN A 1 212 ? -3.064 7.133 3.01 1 85.56 212 ASN A CA 1
ATOM 1791 C C . ASN A 1 212 ? -3.834 7.949 4.043 1 85.56 212 ASN A C 1
ATOM 1793 O O . ASN A 1 212 ? -3.877 9.18 3.967 1 85.56 212 ASN A O 1
ATOM 1797 N N . PRO A 1 213 ? -4.41 7.258 4.996 1 93.12 213 PRO A N 1
ATOM 1798 C CA . PRO A 1 213 ? -5.156 7.965 6.039 1 93.12 213 PRO A CA 1
ATOM 1799 C C . PRO A 1 213 ? -4.27 8.875 6.887 1 93.12 213 PRO A C 1
ATOM 1801 O O . PRO A 1 213 ? -3.1 8.555 7.121 1 93.12 213 PRO A O 1
ATOM 1804 N N . SER A 1 214 ? -4.84 9.969 7.266 1 93.25 214 SER A N 1
ATOM 1805 C CA . SER A 1 214 ? -4.141 10.859 8.188 1 93.25 214 SER A CA 1
ATOM 1806 C C . SER A 1 214 ? -4.102 10.273 9.594 1 93.25 214 SER A C 1
ATOM 1808 O O . SER A 1 214 ? -4.781 9.289 9.883 1 93.25 214 SER A O 1
ATOM 1810 N N . PHE A 1 215 ? -3.266 10.859 10.438 1 95.12 215 PHE A N 1
ATOM 1811 C CA . PHE A 1 215 ? -3.221 10.523 11.852 1 95.12 215 PHE A CA 1
ATOM 1812 C C . PHE A 1 215 ? -4.617 10.555 12.469 1 95.12 215 PHE A C 1
ATOM 1814 O O . PHE A 1 215 ? -5.004 9.633 13.188 1 95.12 215 PHE A O 1
ATOM 1821 N N . ASN A 1 216 ? -5.391 11.555 12.148 1 95.88 216 ASN A N 1
ATOM 1822 C CA . ASN A 1 216 ? -6.699 11.734 12.773 1 95.88 216 ASN A CA 1
ATOM 1823 C C . ASN A 1 216 ? -7.738 10.789 12.172 1 95.88 216 ASN A C 1
ATOM 1825 O O . ASN A 1 216 ? -8.742 10.484 12.812 1 95.88 216 ASN A O 1
ATOM 1829 N N . ASP A 1 217 ? -7.5 10.328 10.953 1 95.44 217 ASP A N 1
ATOM 1830 C CA . ASP A 1 217 ? -8.352 9.273 10.414 1 95.44 217 ASP A CA 1
ATOM 1831 C C . ASP A 1 217 ? -8.273 8.008 11.273 1 95.44 217 ASP A C 1
ATOM 1833 O O . ASP A 1 217 ? -9.305 7.449 11.656 1 95.44 217 ASP A O 1
ATOM 1837 N N . TYR A 1 218 ? -7.09 7.613 11.531 1 96.81 218 TYR A N 1
ATOM 1838 C CA . TYR A 1 218 ? -6.898 6.418 12.344 1 96.81 218 TYR A CA 1
ATOM 1839 C C . TYR A 1 218 ? -7.328 6.664 13.789 1 96.81 218 TYR A C 1
ATOM 1841 O O . TYR A 1 218 ? -7.852 5.762 14.453 1 96.81 218 TYR A O 1
ATOM 1849 N N . LYS A 1 219 ? -7.066 7.875 14.297 1 96.75 219 LYS A N 1
ATOM 1850 C CA . LYS A 1 219 ? -7.539 8.203 15.633 1 96.75 219 LYS A CA 1
ATOM 1851 C C . LYS A 1 219 ? -9.055 8.055 15.734 1 96.75 219 LYS A C 1
ATOM 1853 O O . LYS A 1 219 ? -9.562 7.473 16.703 1 96.75 219 LYS A O 1
ATOM 1858 N N . LEU A 1 220 ? -9.742 8.555 14.758 1 95.5 220 LEU A N 1
ATOM 1859 C CA . LEU A 1 220 ? -11.195 8.422 14.719 1 95.5 220 LEU A CA 1
ATOM 1860 C C . LEU A 1 220 ? -11.617 6.961 14.711 1 95.5 220 LEU A C 1
ATOM 1862 O O . LEU A 1 220 ? -12.508 6.562 15.461 1 95.5 220 LEU A O 1
ATOM 1866 N N . LEU A 1 221 ? -10.938 6.152 13.891 1 95.94 221 LEU A N 1
ATOM 1867 C CA . LEU A 1 221 ? -11.227 4.727 13.789 1 95.94 221 LEU A CA 1
ATOM 1868 C C . LEU A 1 221 ? -10.992 4.031 15.133 1 95.94 221 LEU A C 1
ATOM 1870 O O . LEU A 1 221 ? -11.82 3.227 15.57 1 95.94 221 LEU A O 1
ATOM 1874 N N . ASN A 1 222 ? -9.953 4.367 15.805 1 96.62 222 ASN A N 1
ATOM 1875 C CA . ASN A 1 222 ? -9.602 3.738 17.078 1 96.62 222 ASN A CA 1
ATOM 1876 C C . ASN A 1 222 ? -10.516 4.203 18.203 1 96.62 222 ASN A C 1
ATOM 1878 O O . ASN A 1 222 ? -10.836 3.432 19.109 1 96.62 222 ASN A O 1
ATOM 1882 N N . LEU A 1 223 ? -10.914 5.492 18.172 1 94.69 223 LEU A N 1
ATOM 1883 C CA . LEU A 1 223 ? -11.898 5.965 19.141 1 94.69 223 LEU A CA 1
ATOM 1884 C C . LEU A 1 223 ? -13.234 5.242 18.969 1 94.69 223 LEU A C 1
ATOM 1886 O O . LEU A 1 223 ? -13.938 4.977 19.938 1 94.69 223 LEU A O 1
ATOM 1890 N N . HIS A 1 224 ? -13.484 4.852 17.781 1 93.44 224 HIS A N 1
ATOM 1891 C CA . HIS A 1 224 ? -14.75 4.195 17.453 1 93.44 224 HIS A CA 1
ATOM 1892 C C . HIS A 1 224 ? -14.727 2.727 17.859 1 93.44 224 HIS A C 1
ATOM 1894 O O . HIS A 1 224 ? -15.734 2.193 18.328 1 93.44 224 HIS A O 1
ATOM 1900 N N . TYR A 1 225 ? -13.531 2.01 17.844 1 95.56 225 TYR A N 1
ATOM 1901 C CA . TYR A 1 225 ? -13.531 0.559 18 1 95.56 225 TYR A CA 1
ATOM 1902 C C . TYR A 1 225 ? -12.648 0.131 19.156 1 95.56 225 TYR A C 1
ATOM 1904 O O . TYR A 1 225 ? -12.828 -0.95 19.719 1 95.56 225 TYR A O 1
ATOM 1912 N N . CYS A 1 226 ? -11.656 0.947 19.531 1 95.75 226 CYS A N 1
ATOM 1913 C CA . CYS A 1 226 ? -10.539 0.388 20.297 1 95.75 226 CYS A CA 1
ATOM 1914 C C . CYS A 1 226 ? -10.492 0.969 21.703 1 95.75 226 CYS A C 1
ATOM 1916 O O . CYS A 1 226 ? -9.438 0.967 22.344 1 95.75 226 CYS A O 1
ATOM 1918 N N . LYS A 1 227 ? -11.539 1.495 22.188 1 90.56 227 LYS A N 1
ATOM 1919 C CA . LYS A 1 227 ? -11.578 2.16 23.5 1 90.56 227 LYS A CA 1
ATOM 1920 C C . LYS A 1 227 ? -11.25 1.185 24.625 1 90.56 227 LYS A C 1
ATOM 1922 O O . LYS A 1 227 ? -10.648 1.567 25.625 1 90.56 227 LYS A O 1
ATOM 1927 N N . LYS A 1 228 ? -11.547 -0.051 24.422 1 92.88 228 LYS A N 1
ATOM 1928 C CA . LYS A 1 228 ? -11.391 -1.027 25.5 1 92.88 228 LYS A CA 1
ATOM 1929 C C . LYS A 1 228 ? -10.141 -1.877 25.297 1 92.88 228 LYS A C 1
ATOM 1931 O O . LYS A 1 228 ? -9.906 -2.84 26.031 1 92.88 228 LYS A O 1
ATOM 1936 N N . THR A 1 229 ? -9.375 -1.532 24.297 1 95.19 229 THR A N 1
ATOM 1937 C CA . THR A 1 229 ? -8.203 -2.336 23.953 1 95.19 229 THR A CA 1
ATOM 1938 C C . THR A 1 229 ? -7.129 -2.188 25.031 1 95.19 229 THR A C 1
ATOM 1940 O O . THR A 1 229 ? -6.473 -3.164 25.391 1 95.19 229 THR A O 1
ATOM 1943 N N . CYS A 1 230 ? -6.977 -0.954 25.484 1 96.31 230 CYS A N 1
ATOM 1944 C CA . CYS A 1 230 ? -5.926 -0.646 26.453 1 96.31 230 CYS A CA 1
ATOM 1945 C C . CYS A 1 230 ? -6.527 -0.2 27.781 1 96.31 230 CYS A C 1
ATOM 1947 O O . CYS A 1 230 ? -7.59 0.426 27.797 1 96.31 230 CYS A O 1
ATOM 1949 N N . LYS A 1 231 ? -5.828 -0.505 28.844 1 94.94 231 LYS A N 1
ATOM 1950 C CA . LYS A 1 231 ? -6.109 0.113 30.141 1 94.94 231 LYS A CA 1
ATOM 1951 C C . LYS A 1 231 ? -5.336 1.416 30.297 1 94.94 231 LYS A C 1
ATOM 1953 O O . LYS A 1 231 ? -4.18 1.515 29.891 1 94.94 231 LYS A O 1
ATOM 1958 N N . LYS A 1 232 ? -5.988 2.375 30.891 1 91.94 232 LYS A N 1
ATOM 1959 C CA . LYS A 1 232 ? -5.324 3.654 31.125 1 91.94 232 LYS A CA 1
ATOM 1960 C C . LYS A 1 232 ? -4.039 3.465 31.922 1 91.94 232 LYS A C 1
ATOM 1962 O O . LYS A 1 232 ? -3.053 4.172 31.703 1 91.94 232 LYS A O 1
ATOM 1967 N N . SER A 1 233 ? -3.992 2.424 32.75 1 94.25 233 SER A N 1
ATOM 1968 C CA . SER A 1 233 ? -2.859 2.168 33.656 1 94.25 233 SER A CA 1
ATOM 1969 C C . SER A 1 233 ? -1.668 1.618 32.875 1 94.25 233 SER A C 1
ATOM 1971 O O . SER A 1 233 ? -0.549 1.581 33.375 1 94.25 233 SER A O 1
ATOM 1973 N N . ASP A 1 234 ? -1.971 1.185 31.609 1 95 234 ASP A N 1
ATOM 1974 C CA . ASP A 1 234 ? -0.874 0.665 30.797 1 95 234 ASP A CA 1
ATOM 1975 C C . ASP A 1 234 ? 0.085 1.781 30.391 1 95 234 ASP A C 1
ATOM 1977 O O . ASP A 1 234 ? 1.226 1.518 30.016 1 95 234 ASP A O 1
ATOM 1981 N N . LEU A 1 235 ? -0.481 2.969 30.453 1 94.06 235 LEU A N 1
ATOM 1982 C CA . LEU A 1 235 ? 0.314 4.145 30.109 1 94.06 235 LEU A CA 1
ATOM 1983 C C . LEU A 1 235 ? 0.832 4.836 31.359 1 94.06 235 LEU A C 1
ATOM 1985 O O . LEU A 1 235 ? 0.05 5.195 32.25 1 94.06 235 LEU A O 1
ATOM 1989 N N . LYS A 1 236 ? 2.119 5.066 31.484 1 94.5 236 LYS A N 1
ATOM 1990 C CA . LYS A 1 236 ? 2.729 5.664 32.656 1 94.5 236 LYS A CA 1
ATOM 1991 C C . LYS A 1 236 ? 2.447 7.164 32.719 1 94.5 236 LYS A C 1
ATOM 1993 O O . LYS A 1 236 ? 2.365 7.738 33.812 1 94.5 236 LYS A O 1
ATOM 1998 N N . LYS A 1 237 ? 2.416 7.832 31.547 1 95.44 237 LYS A N 1
ATOM 1999 C CA . LYS A 1 237 ? 2.102 9.258 31.422 1 95.44 237 LYS A CA 1
ATOM 2000 C C . LYS A 1 237 ? 1.038 9.492 30.359 1 95.44 237 LYS A C 1
ATOM 2002 O O . LYS A 1 237 ? 0.872 8.688 29.453 1 95.44 237 LYS A O 1
ATOM 2007 N N . GLU A 1 238 ? 0.388 10.617 30.469 1 95.69 238 GLU A N 1
ATOM 2008 C CA . GLU A 1 238 ? -0.638 10.961 29.484 1 95.69 238 GLU A CA 1
ATOM 2009 C C . GLU A 1 238 ? -0.015 11.359 28.156 1 95.69 238 GLU A C 1
ATOM 2011 O O . GLU A 1 238 ? 1.039 12 28.125 1 95.69 238 GLU A O 1
ATOM 2016 N N . CYS A 1 239 ? -0.767 10.992 27.094 1 96.94 239 CYS A N 1
ATOM 2017 C CA . CYS A 1 239 ? -0.313 11.391 25.766 1 96.94 239 CYS A CA 1
ATOM 2018 C C . CYS A 1 239 ? -0.413 12.898 25.578 1 96.94 239 CYS A C 1
ATOM 2020 O O . CYS A 1 239 ? -1.382 13.516 26.016 1 96.94 239 CYS A O 1
ATOM 2022 N N . LYS A 1 240 ? 0.543 13.508 24.938 1 95.94 240 LYS A N 1
ATOM 2023 C CA . LYS A 1 240 ? 0.604 14.953 24.719 1 95.94 240 LYS A CA 1
ATOM 2024 C C . LYS A 1 240 ? 0.354 15.297 23.25 1 95.94 240 LYS A C 1
ATOM 2026 O O . LYS A 1 240 ? 0.31 14.406 22.391 1 95.94 240 LYS A O 1
ATOM 2031 N N . ASN A 1 241 ? 0.081 16.562 23.016 1 94.75 241 ASN A N 1
ATOM 2032 C CA . ASN A 1 241 ? -0.01 17.141 21.672 1 94.75 241 ASN A CA 1
ATOM 2033 C C . ASN A 1 241 ? -0.989 16.359 20.797 1 94.75 241 ASN A C 1
ATOM 2035 O O . ASN A 1 241 ? -0.681 16.031 19.656 1 94.75 241 ASN A O 1
ATOM 2039 N N . TYR A 1 242 ? -2.023 15.922 21.422 1 95.38 242 TYR A N 1
ATOM 2040 C CA . TYR A 1 242 ? -3.156 15.297 20.75 1 95.38 242 TYR A CA 1
ATOM 2041 C C . TYR A 1 242 ? -2.826 13.875 20.328 1 95.38 242 TYR A C 1
ATOM 2043 O O . TYR A 1 242 ? -3.525 13.281 19.516 1 95.38 242 TYR A O 1
ATOM 2051 N N . GLY A 1 243 ? -1.757 13.32 20.891 1 96.75 243 GLY A N 1
ATOM 2052 C CA . GLY A 1 243 ? -1.527 11.891 20.781 1 96.75 243 GLY A CA 1
ATOM 2053 C C . GLY A 1 243 ? -2.564 11.062 21.531 1 96.75 243 GLY A C 1
ATOM 2054 O O . GLY A 1 243 ? -3.367 11.602 22.281 1 96.75 243 GLY A O 1
ATOM 2055 N N . TYR A 1 244 ? -2.584 9.797 21.281 1 96.88 244 TYR A N 1
ATOM 2056 C CA . TYR A 1 244 ? -3.514 8.906 21.969 1 96.88 244 TYR A CA 1
ATOM 2057 C C . TYR A 1 244 ? -2.883 7.543 22.219 1 96.88 244 TYR A C 1
ATOM 2059 O O . TYR A 1 244 ? -1.865 7.203 21.609 1 96.88 244 TYR A O 1
ATOM 2067 N N . GLN A 1 245 ? -3.49 6.855 23.188 1 96.81 245 GLN A N 1
ATOM 2068 C CA . GLN A 1 245 ? -2.936 5.555 23.547 1 96.81 245 GLN A CA 1
ATOM 2069 C C . GLN A 1 245 ? -3.006 4.586 22.375 1 96.81 245 GLN A C 1
ATOM 2071 O O . GLN A 1 245 ? -4.062 4.418 21.766 1 96.81 245 GLN A O 1
ATOM 2076 N N . ASN A 1 246 ? -1.847 3.984 22.031 1 96.5 246 ASN A N 1
ATOM 2077 C CA . ASN A 1 246 ? -1.714 3.096 20.875 1 96.5 246 ASN A CA 1
ATOM 2078 C C . ASN A 1 246 ? -2.348 1.734 21.141 1 96.5 246 ASN A C 1
ATOM 2080 O O . ASN A 1 246 ? -1.89 0.99 22.016 1 96.5 246 ASN A O 1
ATOM 2084 N N . PRO A 1 247 ? -3.342 1.355 20.375 1 96.62 247 PRO A N 1
ATOM 2085 C CA . PRO A 1 247 ? -3.975 0.06 20.625 1 96.62 247 PRO A CA 1
ATOM 2086 C C . PRO A 1 247 ? -3.057 -1.118 20.312 1 96.62 247 PRO A C 1
ATOM 2088 O O . PRO A 1 247 ? -3.291 -2.234 20.781 1 96.62 247 PRO A O 1
ATOM 2091 N N . LYS A 1 248 ? -1.993 -0.918 19.531 1 92.88 248 LYS A N 1
ATOM 2092 C CA . LYS A 1 248 ? -1.069 -1.986 19.172 1 92.88 248 LYS A CA 1
ATOM 2093 C C . LYS A 1 248 ? 0.042 -2.135 20.203 1 92.88 248 LYS A C 1
ATOM 2095 O O . LYS A 1 248 ? 0.762 -3.137 20.203 1 92.88 248 LYS A O 1
ATOM 2100 N N . ASN A 1 249 ? 0.258 -1.14 20.969 1 93.25 249 ASN A N 1
ATOM 2101 C CA . ASN A 1 249 ? 1.218 -1.103 22.078 1 93.25 249 ASN A CA 1
ATOM 2102 C C . ASN A 1 249 ? 0.76 -0.165 23.188 1 93.25 249 ASN A C 1
ATOM 2104 O O . ASN A 1 249 ? 1.123 1.012 23.203 1 93.25 249 ASN A O 1
ATOM 2108 N N . CYS A 1 250 ? 0.094 -0.687 24.156 1 96.19 250 CYS A N 1
ATOM 2109 C CA . CYS A 1 250 ? -0.668 0.079 25.141 1 96.19 250 CYS A CA 1
ATOM 2110 C C . CYS A 1 250 ? 0.26 0.867 26.062 1 96.19 250 CYS A C 1
ATOM 2112 O O . CYS A 1 250 ? -0.188 1.753 26.797 1 96.19 250 CYS A O 1
ATOM 2114 N N . SER A 1 251 ? 1.529 0.647 25.938 1 95.31 251 SER A N 1
ATOM 2115 C CA . SER A 1 251 ? 2.465 1.332 26.812 1 95.31 251 SER A CA 1
ATOM 2116 C C . SER A 1 251 ? 2.984 2.619 26.188 1 95.31 251 SER A C 1
ATOM 2118 O O . SER A 1 251 ? 3.787 3.334 26.797 1 95.31 251 SER A O 1
ATOM 2120 N N . GLN A 1 252 ? 2.561 2.885 24.938 1 96.38 252 GLN A N 1
ATOM 2121 C CA . GLN A 1 252 ? 3.023 4.086 24.266 1 96.38 252 GLN A CA 1
ATOM 2122 C C . GLN A 1 252 ? 1.877 4.789 23.531 1 96.38 252 GLN A C 1
ATOM 2124 O O . GLN A 1 252 ? 0.786 4.23 23.406 1 96.38 252 GLN A O 1
ATOM 2129 N N . CYS A 1 253 ? 2.205 6.023 23.141 1 97 253 CYS A N 1
ATOM 2130 C CA . CYS A 1 253 ? 1.218 6.801 22.406 1 97 253 CYS A CA 1
ATOM 2131 C C . CYS A 1 253 ? 1.49 6.734 20.906 1 97 253 CYS A C 1
ATOM 2133 O O . CYS A 1 253 ? 2.633 6.543 20.484 1 97 253 CYS A O 1
ATOM 2135 N N . LYS A 1 254 ? 0.477 6.773 20.141 1 96.19 254 LYS A N 1
ATOM 2136 C CA . LYS A 1 254 ? 0.599 7.164 18.75 1 96.19 254 LYS A CA 1
ATOM 2137 C C . LYS A 1 254 ? 0.637 8.68 18.594 1 96.19 254 LYS A C 1
ATOM 2139 O O . LYS A 1 254 ? -0.232 9.383 19.125 1 96.19 254 LYS A O 1
ATOM 2144 N N . CYS A 1 255 ? 1.639 9.164 17.891 1 95.75 255 CYS A N 1
ATOM 2145 C CA . CYS A 1 255 ? 1.859 10.602 17.844 1 95.75 255 CYS A CA 1
ATOM 2146 C C . CYS A 1 255 ? 1.455 11.18 16.5 1 95.75 255 CYS A C 1
ATOM 2148 O O . CYS A 1 255 ? 1.587 10.516 15.469 1 95.75 255 CYS A O 1
ATOM 2150 N N . PRO A 1 256 ? 0.949 12.406 16.562 1 94.69 256 PRO A N 1
ATOM 2151 C CA . PRO A 1 256 ? 0.803 13.102 15.281 1 94.69 256 PRO A CA 1
ATOM 2152 C C . PRO A 1 256 ? 2.131 13.266 14.539 1 94.69 256 PRO A C 1
ATOM 2154 O O . PRO A 1 256 ? 3.197 13.156 15.148 1 94.69 256 PRO A O 1
ATOM 2157 N N . PRO A 1 257 ? 2.053 13.531 13.266 1 86.69 257 PRO A N 1
ATOM 2158 C CA . PRO A 1 257 ? 3.25 13.484 12.422 1 86.69 257 PRO A CA 1
ATOM 2159 C C . PRO A 1 257 ? 4.34 14.453 12.883 1 86.69 257 PRO A C 1
ATOM 2161 O O . PRO A 1 257 ? 5.527 14.195 12.672 1 86.69 257 PRO A O 1
ATOM 2164 N N . SER A 1 258 ? 4.043 15.531 13.555 1 88.88 258 SER A N 1
ATOM 2165 C CA . SER A 1 258 ? 5.027 16.562 13.891 1 88.88 258 SER A CA 1
ATOM 2166 C C . SER A 1 258 ? 5.637 16.312 15.266 1 88.88 258 SER A C 1
ATOM 2168 O O . SER A 1 258 ? 6.492 17.078 15.719 1 88.88 258 SER A O 1
ATOM 2170 N N . PHE A 1 259 ? 5.254 15.219 15.898 1 93.38 259 PHE A N 1
ATOM 2171 C CA . PHE A 1 259 ? 5.711 14.953 17.25 1 93.38 259 PHE A CA 1
ATOM 2172 C C . PHE A 1 259 ? 6.246 13.531 17.375 1 93.38 259 PHE A C 1
ATOM 2174 O O . PHE A 1 259 ? 5.957 12.68 16.531 1 93.38 259 PHE A O 1
ATOM 2181 N N . MET A 1 260 ? 7.074 13.352 18.344 1 89.31 260 MET A N 1
ATOM 2182 C CA . MET A 1 260 ? 7.668 12.047 18.609 1 89.31 260 MET A CA 1
ATOM 2183 C C . MET A 1 260 ? 7.859 11.828 20.094 1 89.31 260 MET A C 1
ATOM 2185 O O . MET A 1 260 ? 7.543 12.703 20.906 1 89.31 260 MET A O 1
ATOM 2189 N N . GLY A 1 261 ? 8.281 10.594 20.469 1 90.06 261 GLY A N 1
ATOM 2190 C CA . GLY A 1 261 ? 8.438 10.195 21.859 1 90.06 261 GLY A CA 1
ATOM 2191 C C . GLY A 1 261 ? 7.391 9.195 22.312 1 90.06 261 GLY A C 1
ATOM 2192 O O . GLY A 1 261 ? 6.379 9 21.625 1 90.06 261 GLY A O 1
ATOM 2193 N N . MET A 1 262 ? 7.59 8.625 23.469 1 91.5 262 MET A N 1
ATOM 2194 C CA . MET A 1 262 ? 6.684 7.605 23.984 1 91.5 262 MET A CA 1
ATOM 2195 C C . MET A 1 262 ? 5.301 8.195 24.25 1 91.5 262 MET A C 1
ATOM 2197 O O . MET A 1 262 ? 4.289 7.504 24.094 1 91.5 262 MET A O 1
ATOM 2201 N N . TYR A 1 263 ? 5.348 9.516 24.562 1 96.56 263 TYR A N 1
ATOM 2202 C CA . TYR A 1 263 ? 4.094 10.164 24.938 1 96.56 263 TYR A CA 1
ATOM 2203 C C . TYR A 1 263 ? 3.83 11.383 24.047 1 96.56 263 TYR A C 1
ATOM 2205 O O . TYR A 1 263 ? 3.021 12.242 24.406 1 96.56 263 TYR A O 1
ATOM 2213 N N . CYS A 1 264 ? 4.512 11.516 22.938 1 96.69 264 CYS A N 1
ATOM 2214 C CA . CYS A 1 264 ? 4.355 12.578 21.953 1 96.69 264 CYS A CA 1
ATOM 2215 C C . CYS A 1 264 ? 4.766 13.93 22.516 1 96.69 264 CYS A C 1
ATOM 2217 O O . CYS A 1 264 ? 4.109 14.938 22.266 1 96.69 264 CYS A O 1
ATOM 2219 N N . GLU A 1 265 ? 5.785 13.961 23.312 1 94.5 265 GLU A N 1
ATOM 2220 C CA . GLU A 1 265 ? 6.145 15.148 24.062 1 94.5 265 GLU A CA 1
ATOM 2221 C C . GLU A 1 265 ? 7.152 16.016 23.297 1 94.5 265 GLU A C 1
ATOM 2223 O O . GLU A 1 265 ? 7.375 17.172 23.656 1 94.5 265 GLU A O 1
ATOM 2228 N N . THR A 1 266 ? 7.695 15.391 22.203 1 91.19 266 THR A N 1
ATOM 2229 C CA . THR A 1 266 ? 8.797 16.078 21.547 1 91.19 266 THR A CA 1
ATOM 2230 C C . THR A 1 266 ? 8.406 16.484 20.125 1 91.19 266 THR A C 1
ATOM 2232 O O . THR A 1 266 ? 7.883 15.672 19.359 1 91.19 266 THR A O 1
ATOM 2235 N N . PHE A 1 267 ? 8.664 17.828 19.766 1 89.81 267 PHE A N 1
ATOM 2236 C CA . PHE A 1 267 ? 8.508 18.297 18.391 1 89.81 267 PHE A CA 1
ATOM 2237 C C . PHE A 1 267 ? 9.586 17.703 17.5 1 89.81 267 PHE A C 1
ATOM 2239 O O . PHE A 1 267 ? 10.773 17.734 17.844 1 89.81 267 PHE A O 1
ATOM 2246 N N . LYS A 1 268 ? 9.172 17.047 16.344 1 85 268 LYS A N 1
ATOM 2247 C CA . LYS A 1 268 ? 10.094 16.406 15.422 1 85 268 LYS A CA 1
ATOM 2248 C C . LYS A 1 268 ? 10.852 17.438 14.594 1 85 268 LYS A C 1
ATOM 2250 O O . LYS A 1 268 ? 10.383 17.859 13.539 1 85 268 LYS A O 1
ATOM 2255 N N . ASN A 1 269 ? 12.023 17.766 15.016 1 84.38 269 ASN A N 1
ATOM 2256 C CA . ASN A 1 269 ? 12.836 18.734 14.281 1 84.38 269 ASN A CA 1
ATOM 2257 C C . ASN A 1 269 ? 13.836 18.031 13.359 1 84.38 269 ASN A C 1
ATOM 2259 O O . ASN A 1 269 ? 14.82 17.453 13.82 1 84.38 269 ASN A O 1
ATOM 2263 N N . ILE A 1 270 ? 13.586 18.094 12.047 1 80.88 270 ILE A N 1
ATOM 2264 C CA . ILE A 1 270 ? 14.477 17.453 11.086 1 80.88 270 ILE A CA 1
ATOM 2265 C C . ILE A 1 270 ? 15.195 18.516 10.258 1 80.88 270 ILE A C 1
ATOM 2267 O O . ILE A 1 270 ? 15.484 18.281 9.078 1 80.88 270 ILE A O 1
ATOM 2271 N N . SER A 1 271 ? 15.422 19.609 10.852 1 89.38 271 SER A N 1
ATOM 2272 C CA . SER A 1 271 ? 15.984 20.75 10.148 1 89.38 271 SER A CA 1
ATOM 2273 C C . SER A 1 271 ? 17.375 20.438 9.609 1 89.38 271 SER A C 1
ATOM 2275 O O . SER A 1 271 ? 18.156 19.75 10.258 1 89.38 271 SER A O 1
ATOM 2277 N N . ARG A 1 272 ? 17.578 20.922 8.461 1 85.06 272 ARG A N 1
ATOM 2278 C CA . ARG A 1 272 ? 18.875 20.828 7.77 1 85.06 272 ARG A CA 1
ATOM 2279 C C . ARG A 1 272 ? 19.141 22.078 6.938 1 85.06 272 ARG A C 1
ATOM 2281 O O . ARG A 1 272 ? 18.219 22.656 6.363 1 85.06 272 ARG A O 1
ATOM 2288 N N . GLY A 1 273 ? 20.438 22.453 6.887 1 87.25 273 GLY A N 1
ATOM 2289 C CA . GLY A 1 273 ? 20.797 23.656 6.156 1 87.25 273 GLY A CA 1
ATOM 2290 C C . GLY A 1 273 ? 20.922 24.875 7.047 1 87.25 273 GLY A C 1
ATOM 2291 O O . GLY A 1 273 ? 21.219 24.75 8.234 1 87.25 273 GLY A O 1
ATOM 2292 N N . ASN A 1 274 ? 20.828 26.031 6.422 1 91.38 274 ASN A N 1
ATOM 2293 C CA . ASN A 1 274 ? 21 27.281 7.133 1 91.38 274 ASN A CA 1
ATOM 2294 C C . ASN A 1 274 ? 19.688 27.766 7.754 1 91.38 274 ASN A C 1
ATOM 2296 O O . ASN A 1 274 ? 19.031 28.656 7.211 1 91.38 274 ASN A O 1
ATOM 2300 N N . CYS A 1 275 ? 19.344 27.281 8.953 1 94.94 275 CYS A N 1
ATOM 2301 C CA . CYS A 1 275 ? 18.047 27.578 9.555 1 94.94 275 CYS A CA 1
ATOM 2302 C C . CYS A 1 275 ? 18.188 28.594 10.68 1 94.94 275 CYS A C 1
ATOM 2304 O O . CYS A 1 275 ? 17.203 29.234 11.07 1 94.94 275 CYS A O 1
ATOM 2306 N N . GLY A 1 276 ? 19.422 28.797 11.18 1 94.31 276 GLY A N 1
ATOM 2307 C CA . GLY A 1 276 ? 19.578 29.672 12.336 1 94.31 276 GLY A CA 1
ATOM 2308 C C . GLY A 1 276 ? 18.922 29.125 13.586 1 94.31 276 GLY A C 1
ATOM 2309 O O . GLY A 1 276 ? 19 27.922 13.859 1 94.31 276 GLY A O 1
ATOM 2310 N N . LYS A 1 277 ? 18.375 30.062 14.414 1 95.12 277 LYS A N 1
ATOM 2311 C CA . LYS A 1 277 ? 17.703 29.656 15.641 1 95.12 277 LYS A CA 1
ATOM 2312 C C . LYS A 1 277 ? 16.344 29.031 15.344 1 95.12 277 LYS A C 1
ATOM 2314 O O . LYS A 1 277 ? 15.516 29.625 14.648 1 95.12 277 LYS A O 1
ATOM 2319 N N . LEU A 1 278 ? 16.078 27.906 15.883 1 95.88 278 LEU A N 1
ATOM 2320 C CA . LEU A 1 278 ? 14.859 27.172 15.539 1 95.88 278 LEU A CA 1
ATOM 2321 C C . LEU A 1 278 ? 13.758 27.438 16.547 1 95.88 278 LEU A C 1
ATOM 2323 O O . LEU A 1 278 ? 12.57 27.297 16.234 1 95.88 278 LEU A O 1
ATOM 2327 N N . GLU A 1 279 ? 14.102 27.734 17.797 1 96.69 279 GLU A N 1
ATOM 2328 C CA . GLU A 1 279 ? 13.141 28.141 18.812 1 96.69 279 GLU A CA 1
ATOM 2329 C C . GLU A 1 279 ? 13.086 29.672 18.938 1 96.69 279 GLU A C 1
ATOM 2331 O O . GLU A 1 279 ? 14.07 30.297 19.328 1 96.69 279 GLU A O 1
ATOM 2336 N N . LEU A 1 280 ? 11.961 30.172 18.625 1 98.12 280 LEU A N 1
ATOM 2337 C CA . LEU A 1 280 ? 11.812 31.625 18.547 1 98.12 280 LEU A CA 1
ATOM 2338 C C . LEU A 1 280 ? 10.805 32.125 19.578 1 98.12 280 LEU A C 1
ATOM 2340 O O . LEU A 1 280 ? 9.836 31.438 19.891 1 98.12 280 LEU A O 1
ATOM 2344 N N . GLU A 1 281 ? 11.078 33.281 20.047 1 98.12 281 GLU A N 1
ATOM 2345 C CA . GLU A 1 281 ? 10.18 33.906 21 1 98.12 281 GLU A CA 1
ATOM 2346 C C . GLU A 1 281 ? 9.438 35.094 20.359 1 98.12 281 GLU A C 1
ATOM 2348 O O . GLU A 1 281 ? 10.062 35.969 19.781 1 98.12 281 GLU A O 1
ATOM 2353 N N . ALA A 1 282 ? 8.133 35.031 20.484 1 98.38 282 ALA A N 1
ATOM 2354 C CA . ALA A 1 282 ? 7.336 36.156 20 1 98.38 282 ALA A CA 1
ATOM 2355 C C . ALA A 1 282 ? 7.309 37.281 21.031 1 98.38 282 ALA A C 1
ATOM 2357 O O . ALA A 1 282 ? 7.219 37.031 22.234 1 98.38 282 ALA A O 1
ATOM 2358 N N . LYS A 1 283 ? 7.445 38.5 20.547 1 97.69 283 LYS A N 1
ATOM 2359 C CA . LYS A 1 283 ? 7.383 39.719 21.344 1 97.69 283 LYS A CA 1
ATOM 2360 C C . LYS A 1 283 ? 6.234 40.625 20.891 1 97.69 283 LYS A C 1
ATOM 2362 O O . LYS A 1 283 ? 5.594 40.344 19.875 1 97.69 283 LYS A O 1
ATOM 2367 N N . PRO A 1 284 ? 5.898 41.625 21.688 1 96.94 284 PRO A N 1
ATOM 2368 C CA . PRO A 1 284 ? 4.773 42.5 21.328 1 96.94 284 PRO A CA 1
ATOM 2369 C C . PRO A 1 284 ? 5.066 43.406 20.125 1 96.94 284 PRO A C 1
ATOM 2371 O O . PRO A 1 284 ? 4.328 44.344 19.859 1 96.94 284 PRO A O 1
ATOM 2374 N N . PHE A 1 285 ? 6.191 43.188 19.453 1 97.44 285 PHE A N 1
ATOM 2375 C CA . PHE A 1 285 ? 6.523 43.875 18.203 1 97.44 285 PHE A CA 1
ATOM 2376 C C . PHE A 1 285 ? 6.922 42.844 17.141 1 97.44 285 PHE A C 1
ATOM 2378 O O . PHE A 1 285 ? 7.312 41.719 17.453 1 97.44 285 PHE A O 1
ATOM 2385 N N . PHE A 1 286 ? 6.812 43.25 15.914 1 97.75 286 PHE A N 1
ATOM 2386 C CA . PHE A 1 286 ? 7.039 42.312 14.812 1 97.75 286 PHE A CA 1
ATOM 2387 C C . PHE A 1 286 ? 8.516 41.938 14.711 1 97.75 286 PHE A C 1
ATOM 2389 O O . PHE A 1 286 ? 9.383 42.812 14.719 1 97.75 286 PHE A O 1
ATOM 2396 N N . LYS A 1 287 ? 8.734 40.688 14.68 1 98.25 287 LYS A N 1
ATOM 2397 C CA . LYS A 1 287 ? 10.023 40.125 14.312 1 98.25 287 LYS A CA 1
ATOM 2398 C C . LYS A 1 287 ? 9.945 39.438 12.953 1 98.25 287 LYS A C 1
ATOM 2400 O O . LYS A 1 287 ? 8.875 38.969 12.547 1 98.25 287 LYS A O 1
ATOM 2405 N N . THR A 1 288 ? 11.094 39.375 12.344 1 98.31 288 THR A N 1
ATOM 2406 C CA . THR A 1 288 ? 11.117 38.781 11.008 1 98.31 288 THR A CA 1
ATOM 2407 C C . THR A 1 288 ? 11.781 37.406 11.031 1 98.31 288 THR A C 1
ATOM 2409 O O . THR A 1 288 ? 12.836 37.219 11.656 1 98.31 288 THR A O 1
ATOM 2412 N N . LEU A 1 289 ? 11.148 36.406 10.484 1 98.31 289 LEU A N 1
ATOM 2413 C CA . LEU A 1 289 ? 11.734 35.094 10.227 1 98.31 289 LEU A CA 1
ATOM 2414 C C . LEU A 1 289 ? 12.086 34.938 8.758 1 98.31 289 LEU A C 1
ATOM 2416 O O . LEU A 1 289 ? 11.203 34.938 7.895 1 98.31 289 LEU A O 1
ATOM 2420 N N . LYS A 1 290 ? 13.336 34.812 8.477 1 97.5 290 LYS A N 1
ATOM 2421 C CA . LYS A 1 290 ? 13.82 34.625 7.113 1 97.5 290 LYS A CA 1
ATOM 2422 C C . LYS A 1 290 ? 14 33.156 6.789 1 97.5 290 LYS A C 1
ATOM 2424 O O . LYS A 1 290 ? 14.648 32.406 7.543 1 97.5 290 LYS A O 1
ATOM 2429 N N . LEU A 1 291 ? 13.414 32.719 5.754 1 97.19 291 LEU A N 1
ATOM 2430 C CA . LEU A 1 291 ? 13.5 31.328 5.27 1 97.19 291 LEU A CA 1
ATOM 2431 C C . LEU A 1 291 ? 14.406 31.25 4.047 1 97.19 291 LEU A C 1
ATOM 2433 O O . LEU A 1 291 ? 14.078 31.781 2.984 1 97.19 291 LEU A O 1
ATOM 2437 N N . GLU A 1 292 ? 15.43 30.5 4.191 1 94.88 292 GLU A N 1
ATOM 2438 C CA . GLU A 1 292 ? 16.516 30.547 3.221 1 94.88 292 GLU A CA 1
ATOM 2439 C C . GLU A 1 292 ? 16.406 29.406 2.219 1 94.88 292 GLU A C 1
ATOM 2441 O O . GLU A 1 292 ? 15.812 28.359 2.518 1 94.88 292 GLU A O 1
ATOM 2446 N N . SER A 1 293 ? 17.078 29.562 1.1 1 93.06 293 SER A N 1
ATOM 2447 C CA . SER A 1 293 ? 17.109 28.531 0.054 1 93.06 293 SER A CA 1
ATOM 2448 C C . SER A 1 293 ? 17.906 27.312 0.49 1 93.06 293 SER A C 1
ATOM 2450 O O . SER A 1 293 ? 18.703 27.391 1.426 1 93.06 293 SER A O 1
ATOM 2452 N N . PHE A 1 294 ? 17.609 26.219 -0.154 1 90.06 294 PHE A N 1
ATOM 2453 C CA . PHE A 1 294 ? 18.344 24.969 0.013 1 90.06 294 PHE A CA 1
ATOM 2454 C C . PHE A 1 294 ? 18.391 24.562 1.481 1 90.06 294 PHE A C 1
ATOM 2456 O O . PHE A 1 294 ? 19.453 24.219 2.002 1 90.06 294 PHE A O 1
ATOM 2463 N N . SER A 1 295 ? 17.234 24.703 2.162 1 91.81 295 SER A N 1
ATOM 2464 C CA . SER A 1 295 ? 17.156 24.344 3.572 1 91.81 295 SER A CA 1
ATOM 2465 C C . SER A 1 295 ? 15.812 23.719 3.914 1 91.81 295 SER A C 1
ATOM 2467 O O . SER A 1 295 ? 14.836 23.906 3.188 1 91.81 295 SER A O 1
ATOM 2469 N N . MET A 1 296 ? 15.797 22.938 4.828 1 91.69 296 MET A N 1
ATOM 2470 C CA . MET A 1 296 ? 14.625 22.438 5.539 1 91.69 296 MET A CA 1
ATOM 2471 C C . MET A 1 296 ? 14.664 22.844 7.004 1 91.69 296 MET A C 1
ATOM 2473 O O . MET A 1 296 ? 15.57 22.469 7.742 1 91.69 296 MET A O 1
ATOM 2477 N N . CYS A 1 297 ? 13.734 23.656 7.406 1 95.25 297 CYS A N 1
ATOM 2478 C CA . CYS A 1 297 ? 13.781 24.234 8.742 1 95.25 297 CYS A CA 1
ATOM 2479 C C . CYS A 1 297 ? 12.445 24.109 9.445 1 95.25 297 CYS A C 1
ATOM 2481 O O . CYS A 1 297 ? 11.406 24.469 8.891 1 95.25 297 CYS A O 1
ATOM 2483 N N . TYR A 1 298 ? 12.43 23.609 10.594 1 95.06 298 TYR A N 1
ATOM 2484 C CA . TYR A 1 298 ? 11.25 23.469 11.438 1 95.06 298 TYR A CA 1
ATOM 2485 C C . TYR A 1 298 ? 11.336 24.375 12.656 1 95.06 298 TYR A C 1
ATOM 2487 O O . TYR A 1 298 ? 12.047 24.062 13.617 1 95.06 298 TYR A O 1
ATOM 2495 N N . TYR A 1 299 ? 10.562 25.438 12.625 1 97.38 299 TYR A N 1
ATOM 2496 C CA . TYR A 1 299 ? 10.633 26.453 13.672 1 97.38 299 TYR A CA 1
ATOM 2497 C C . TYR A 1 299 ? 9.484 26.297 14.664 1 97.38 299 TYR A C 1
ATOM 2499 O O . TYR A 1 299 ? 8.375 25.891 14.281 1 97.38 299 TYR A O 1
ATOM 2507 N N . LYS A 1 300 ? 9.797 26.578 15.859 1 97.19 300 LYS A N 1
ATOM 2508 C CA . LYS A 1 300 ? 8.805 26.75 16.922 1 97.19 300 LYS A CA 1
ATOM 2509 C C . LYS A 1 300 ? 8.781 28.188 17.438 1 97.19 300 LYS A C 1
ATOM 2511 O O . LYS A 1 300 ? 9.781 28.688 17.953 1 97.19 300 LYS A O 1
ATOM 2516 N N . ILE A 1 301 ? 7.676 28.875 17.25 1 98.25 301 ILE A N 1
ATOM 2517 C CA . ILE A 1 301 ? 7.496 30.219 17.781 1 98.25 301 ILE A CA 1
ATOM 2518 C C . ILE A 1 301 ? 6.621 30.172 19.031 1 98.25 301 ILE A C 1
ATOM 2520 O O . ILE A 1 301 ? 5.504 29.656 18.984 1 98.25 301 ILE A O 1
ATOM 2524 N N . LYS A 1 302 ? 7.094 30.719 20.062 1 97.94 302 LYS A N 1
ATOM 2525 C CA . LYS A 1 302 ? 6.379 30.656 21.344 1 97.94 302 LYS A CA 1
ATOM 2526 C C . LYS A 1 302 ? 6.117 32.062 21.891 1 97.94 302 LYS A C 1
ATOM 2528 O O . LYS A 1 302 ? 7 32.906 21.859 1 97.94 302 LYS A O 1
ATOM 2533 N N . ALA A 1 303 ? 4.902 32.25 22.281 1 98.19 303 ALA A N 1
ATOM 2534 C CA . ALA A 1 303 ? 4.527 33.438 23.031 1 98.19 303 ALA A CA 1
ATOM 2535 C C . ALA A 1 303 ? 4.301 33.094 24.516 1 98.19 303 ALA A C 1
ATOM 2537 O O . ALA A 1 303 ? 4.398 31.938 24.906 1 98.19 303 ALA A O 1
ATOM 2538 N N . LYS A 1 304 ? 4.066 34.125 25.297 1 96.44 304 LYS A N 1
ATOM 2539 C CA . LYS A 1 304 ? 3.762 33.875 26.719 1 96.44 304 LYS A CA 1
ATOM 2540 C C . LYS A 1 304 ? 2.455 33.125 26.875 1 96.44 304 LYS A C 1
ATOM 2542 O O . LYS A 1 304 ? 1.571 33.188 26.016 1 96.44 304 LYS A O 1
ATOM 2547 N N . LYS A 1 305 ? 2.428 32.344 27.969 1 94.31 305 LYS A N 1
ATOM 2548 C CA . LYS A 1 305 ? 1.204 31.609 28.25 1 94.31 305 LYS A CA 1
ATOM 2549 C C . LYS A 1 305 ? -0.009 32.531 28.281 1 94.31 305 LYS A C 1
ATOM 2551 O O . LYS A 1 305 ? 0.04 33.594 28.891 1 94.31 305 LYS A O 1
ATOM 2556 N N . GLY A 1 306 ? -1.058 32.094 27.656 1 94.31 306 GLY A N 1
ATOM 2557 C CA . GLY A 1 306 ? -2.277 32.906 27.625 1 94.31 306 GLY A CA 1
ATOM 2558 C C . GLY A 1 306 ? -2.32 33.906 26.484 1 94.31 306 GLY A C 1
ATOM 2559 O O . GLY A 1 306 ? -3.352 34.531 26.234 1 94.31 306 GLY A O 1
ATOM 2560 N N . LYS A 1 307 ? -1.218 34.031 25.766 1 97.25 307 LYS A N 1
ATOM 2561 C CA . LYS A 1 307 ? -1.154 34.938 24.609 1 97.25 307 LYS A CA 1
ATOM 2562 C C . LYS A 1 307 ? -1.253 34.156 23.312 1 97.25 307 LYS A C 1
ATOM 2564 O O . LYS A 1 307 ? -1.307 32.906 23.312 1 97.25 307 LYS A O 1
ATOM 2569 N N . LYS A 1 308 ? -1.393 34.906 22.219 1 98.19 308 LYS A N 1
ATOM 2570 C CA . LYS A 1 308 ? -1.434 34.312 20.875 1 98.19 308 LYS A CA 1
ATOM 2571 C C . LYS A 1 308 ? -0.358 34.938 19.984 1 98.19 308 LYS A C 1
ATOM 2573 O O . LYS A 1 308 ? 0.408 35.781 20.422 1 98.19 308 LYS A O 1
ATOM 2578 N N . ILE A 1 309 ? -0.247 34.406 18.875 1 98.5 309 ILE A N 1
ATOM 2579 C CA . ILE A 1 309 ? 0.752 34.875 17.922 1 98.5 309 ILE A CA 1
ATOM 2580 C C . ILE A 1 309 ? 0.068 35.312 16.625 1 98.5 309 ILE A C 1
ATOM 2582 O O . ILE A 1 309 ? -0.808 34.625 16.125 1 98.5 309 ILE A O 1
ATOM 2586 N N . GLU A 1 310 ? 0.382 36.438 16.172 1 98.44 310 GLU A N 1
ATOM 2587 C CA . GLU A 1 310 ? -0.022 36.906 14.844 1 98.44 310 GLU A CA 1
ATOM 2588 C C . GLU A 1 310 ? 1.103 36.719 13.828 1 98.44 310 GLU A C 1
ATOM 2590 O O . GLU A 1 310 ? 2.254 37.062 14.102 1 98.44 310 GLU A O 1
ATOM 2595 N N . ILE A 1 311 ? 0.809 36.156 12.688 1 98.5 311 ILE A N 1
ATOM 2596 C CA . ILE A 1 311 ? 1.77 35.969 11.609 1 98.5 311 ILE A CA 1
ATOM 2597 C C . ILE A 1 311 ? 1.342 36.781 10.391 1 98.5 311 ILE A C 1
ATOM 2599 O O . ILE A 1 311 ? 0.212 36.656 9.914 1 98.5 311 ILE A O 1
ATOM 2603 N N . LYS A 1 312 ? 2.199 37.594 9.914 1 98.25 312 LYS A N 1
ATOM 2604 C CA . LYS A 1 312 ? 1.979 38.344 8.68 1 98.25 312 LYS A CA 1
ATOM 2605 C C . LYS A 1 312 ? 2.709 37.719 7.508 1 98.25 312 LYS A C 1
ATOM 2607 O O . LYS A 1 312 ? 3.926 37.531 7.555 1 98.25 312 LYS A O 1
ATOM 2612 N N . LEU A 1 313 ? 1.939 37.406 6.523 1 98.19 313 LEU A N 1
ATOM 2613 C CA . LEU A 1 313 ? 2.486 36.812 5.316 1 98.19 313 LEU A CA 1
ATOM 2614 C C . LEU A 1 313 ? 2.461 37.812 4.156 1 98.19 313 LEU A C 1
ATOM 2616 O O . LEU A 1 313 ? 1.392 38.125 3.637 1 98.19 313 LEU A O 1
ATOM 2620 N N . PRO A 1 314 ? 3.598 38.281 3.717 1 97.56 314 PRO A N 1
ATOM 2621 C CA . PRO A 1 314 ? 3.611 39.062 2.494 1 97.56 314 PRO A CA 1
ATOM 2622 C C . PRO A 1 314 ? 3.4 38.25 1.233 1 97.56 314 PRO A C 1
ATOM 2624 O O . PRO A 1 314 ? 3.586 37.031 1.258 1 97.56 314 PRO A O 1
ATOM 2627 N N . ASN A 1 315 ? 3.02 38.938 0.187 1 97.25 315 ASN A N 1
ATOM 2628 C CA . ASN A 1 315 ? 2.957 38.25 -1.099 1 97.25 315 ASN A CA 1
ATOM 2629 C C . ASN A 1 315 ? 4.297 37.625 -1.465 1 97.25 315 ASN A C 1
ATOM 2631 O O . ASN A 1 315 ? 5.352 38.188 -1.192 1 97.25 315 ASN A O 1
ATOM 2635 N N . GLY A 1 316 ? 4.18 36.438 -1.996 1 96.31 316 GLY A N 1
ATOM 2636 C CA . GLY A 1 316 ? 5.402 35.781 -2.418 1 96.31 316 GLY A CA 1
ATOM 2637 C C . GLY A 1 316 ? 5.16 34.625 -3.379 1 96.31 316 GLY A C 1
ATOM 2638 O O . GLY A 1 316 ? 4.02 34.188 -3.543 1 96.31 316 GLY A O 1
ATOM 2639 N N . ILE A 1 317 ? 6.23 34.281 -4.07 1 94.75 317 ILE A N 1
ATOM 2640 C CA . ILE A 1 317 ? 6.207 33.125 -4.977 1 94.75 317 ILE A CA 1
ATOM 2641 C C . ILE A 1 317 ? 7.121 32.031 -4.438 1 94.75 317 ILE A C 1
ATOM 2643 O O . ILE A 1 317 ? 8.305 32.25 -4.184 1 94.75 317 ILE A O 1
ATOM 2647 N N . LEU A 1 318 ? 6.566 30.891 -4.254 1 95.12 318 LEU A N 1
ATOM 2648 C CA . LEU A 1 318 ? 7.336 29.812 -3.652 1 95.12 318 LEU A CA 1
ATOM 2649 C C . LEU A 1 318 ? 7.629 28.719 -4.676 1 95.12 318 LEU A C 1
ATOM 2651 O O . LEU A 1 318 ? 8.539 27.906 -4.48 1 95.12 318 LEU A O 1
ATOM 2655 N N . GLY A 1 319 ? 6.84 28.641 -5.68 1 92.56 319 GLY A N 1
ATOM 2656 C CA . GLY A 1 319 ? 7.047 27.594 -6.676 1 92.56 319 GLY A CA 1
ATOM 2657 C C . GLY A 1 319 ? 5.801 27.297 -7.484 1 92.56 319 GLY A C 1
ATOM 2658 O O . GLY A 1 319 ? 5.164 28.203 -8.016 1 92.56 319 GLY A O 1
ATOM 2659 N N . ASP A 1 320 ? 5.504 25.953 -7.699 1 84.81 320 ASP A N 1
ATOM 2660 C CA . ASP A 1 320 ? 4.367 25.484 -8.484 1 84.81 320 ASP A CA 1
ATOM 2661 C C . ASP A 1 320 ? 3.406 24.672 -7.629 1 84.81 320 ASP A C 1
ATOM 2663 O O . ASP A 1 320 ? 3.809 24.078 -6.625 1 84.81 320 ASP A O 1
ATOM 2667 N N . PRO A 1 321 ? 2.191 24.594 -8.102 1 78.56 321 PRO A N 1
ATOM 2668 C CA . PRO A 1 321 ? 1.175 23.891 -7.309 1 78.56 321 PRO A CA 1
ATOM 2669 C C . PRO A 1 321 ? 1.505 22.422 -7.09 1 78.56 321 PRO A C 1
ATOM 2671 O O . PRO A 1 321 ? 1.116 21.844 -6.07 1 78.56 321 PRO A O 1
ATOM 2674 N N . TYR A 1 322 ? 2.207 21.828 -8 1 75.69 322 TYR A N 1
ATOM 2675 C CA . TYR A 1 322 ? 2.477 20.391 -7.875 1 75.69 322 TYR A CA 1
ATOM 2676 C C . TYR A 1 322 ? 3.438 20.125 -6.727 1 75.69 322 TYR A C 1
ATOM 2678 O O . TYR A 1 322 ? 3.508 19 -6.227 1 75.69 322 TYR A O 1
ATOM 2686 N N . LEU A 1 323 ? 4.141 21.141 -6.227 1 81.38 323 LEU A N 1
ATOM 2687 C CA . LEU A 1 323 ? 5.105 20.969 -5.145 1 81.38 323 LEU A CA 1
ATOM 2688 C C . LEU A 1 323 ? 4.406 20.594 -3.844 1 81.38 323 LEU A C 1
ATOM 2690 O O . LEU A 1 323 ? 5 19.953 -2.977 1 81.38 323 LEU A O 1
ATOM 2694 N N . CYS A 1 324 ? 3.123 20.938 -3.738 1 79.56 324 CYS A N 1
ATOM 2695 C CA . CYS A 1 324 ? 2.369 20.656 -2.52 1 79.56 324 CYS A CA 1
ATOM 2696 C C . CYS A 1 324 ? 2.242 19.156 -2.279 1 79.56 324 CYS A C 1
ATOM 2698 O O . CYS A 1 324 ? 2.371 18.703 -1.146 1 79.56 324 CYS A O 1
ATOM 2700 N N . SER A 1 325 ? 2.102 18.469 -3.355 1 73.31 325 SER A N 1
ATOM 2701 C CA . SER A 1 325 ? 1.907 17.031 -3.238 1 73.31 325 SER A CA 1
ATOM 2702 C C . SER A 1 325 ? 3.227 16.312 -2.971 1 73.31 325 SER A C 1
ATOM 2704 O O . SER A 1 325 ? 3.236 15.148 -2.578 1 73.31 325 SER A O 1
ATOM 2706 N N . LEU A 1 326 ? 4.309 16.984 -3.145 1 75.94 326 LEU A N 1
ATOM 2707 C CA . LEU A 1 326 ? 5.633 16.406 -2.947 1 75.94 326 LEU A CA 1
ATOM 2708 C C . LEU A 1 326 ? 6.219 16.844 -1.606 1 75.94 326 LEU A C 1
ATOM 2710 O O . LEU A 1 326 ? 7.418 16.672 -1.366 1 75.94 326 LEU A O 1
ATOM 2714 N N . ASP A 1 327 ? 5.441 17.469 -0.802 1 81.25 327 ASP A N 1
ATOM 2715 C CA . ASP A 1 327 ? 5.828 17.953 0.521 1 81.25 327 ASP A CA 1
ATOM 2716 C C . ASP A 1 327 ? 6.945 18.984 0.425 1 81.25 327 ASP A C 1
ATOM 2718 O O . ASP A 1 327 ? 7.859 19 1.252 1 81.25 327 ASP A O 1
ATOM 2722 N N . ILE A 1 328 ? 7.004 19.688 -0.636 1 88.31 328 ILE A N 1
ATOM 2723 C CA . ILE A 1 328 ? 7.852 20.859 -0.781 1 88.31 328 ILE A CA 1
ATOM 2724 C C . ILE A 1 328 ? 7.008 22.125 -0.649 1 88.31 328 ILE A C 1
ATOM 2726 O O . ILE A 1 328 ? 6.395 22.578 -1.621 1 88.31 328 ILE A O 1
ATOM 2730 N N . ASN A 1 329 ? 7.047 22.625 0.562 1 93.31 329 ASN A N 1
ATOM 2731 C CA . ASN A 1 329 ? 6.129 23.734 0.85 1 93.31 329 ASN A CA 1
ATOM 2732 C C . ASN A 1 329 ? 6.488 24.438 2.156 1 93.31 329 ASN A C 1
ATOM 2734 O O . ASN A 1 329 ? 7.418 24.016 2.852 1 93.31 329 ASN A O 1
ATOM 2738 N N . LEU A 1 330 ? 5.809 25.531 2.348 1 96.19 330 LEU A N 1
ATOM 2739 C CA . LEU A 1 330 ? 5.723 26.188 3.646 1 96.19 330 LEU A CA 1
ATOM 2740 C C . LEU A 1 330 ? 4.449 25.781 4.379 1 96.19 330 LEU A C 1
ATOM 2742 O O . LEU A 1 330 ? 3.344 25.938 3.854 1 96.19 330 LEU A O 1
ATOM 2746 N N . GLU A 1 331 ? 4.562 25.172 5.5 1 95.88 331 GLU A N 1
ATOM 2747 C CA . GLU A 1 331 ? 3.422 24.812 6.34 1 95.88 331 GLU A CA 1
ATOM 2748 C C . GLU A 1 331 ? 3.42 25.625 7.633 1 95.88 331 GLU A C 1
ATOM 2750 O O . GLU A 1 331 ? 4.426 25.672 8.344 1 95.88 331 GLU A O 1
ATOM 2755 N N . ILE A 1 332 ? 2.336 26.266 7.938 1 98 332 ILE A N 1
ATOM 2756 C CA . ILE A 1 332 ? 2.189 27 9.188 1 98 332 ILE A CA 1
ATOM 2757 C C . ILE A 1 332 ? 1.074 26.391 10.023 1 98 332 ILE A C 1
ATOM 2759 O O . ILE A 1 332 ? -0.099 26.438 9.648 1 98 332 ILE A O 1
ATOM 2763 N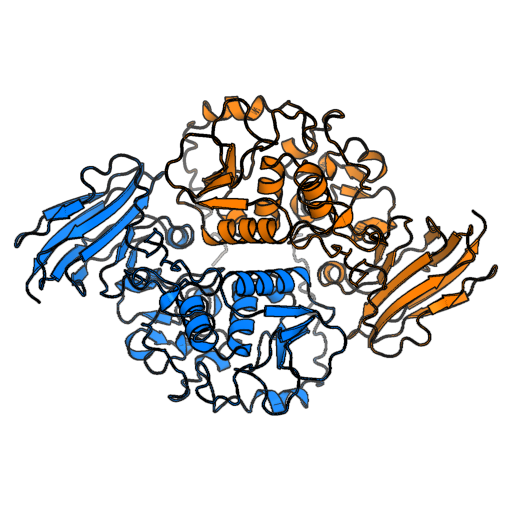 N . MET A 1 333 ? 1.462 25.828 11.117 1 97 333 MET A N 1
ATOM 2764 C CA . MET A 1 333 ? 0.518 25.234 12.055 1 97 333 MET A CA 1
ATOM 2765 C C . MET A 1 333 ? 0.135 26.219 13.148 1 97 333 MET A C 1
ATOM 2767 O O . MET A 1 333 ? 0.795 26.297 14.188 1 97 333 MET A O 1
ATOM 2771 N N . TYR A 1 334 ? -0.973 26.875 12.914 1 97.31 334 TYR A N 1
ATOM 2772 C CA . TYR A 1 334 ? -1.321 27.938 13.852 1 97.31 334 TYR A CA 1
ATOM 2773 C C . TYR A 1 334 ? -2.627 27.625 14.578 1 97.31 334 TYR A C 1
ATOM 2775 O O . TYR A 1 334 ? -3.049 28.375 15.461 1 97.31 334 TYR A O 1
ATOM 2783 N N . SER A 1 335 ? -3.217 26.5 14.289 1 94.44 335 SER A N 1
ATOM 2784 C CA . SER A 1 335 ? -4.395 26.062 15.031 1 94.44 335 SER A CA 1
ATOM 2785 C C . SER A 1 335 ? -4.016 25.594 16.438 1 94.44 335 SER A C 1
ATOM 2787 O O . SER A 1 335 ? -2.855 25.266 16.688 1 94.44 335 SER A O 1
ATOM 2789 N N . LYS A 1 336 ? -5.004 25.625 17.25 1 93.56 336 LYS A N 1
ATOM 2790 C CA . LYS A 1 336 ? -4.789 25.094 18.594 1 93.56 336 LYS A CA 1
ATOM 2791 C C . LYS A 1 336 ? -4.469 23.594 18.547 1 93.56 336 LYS A C 1
ATOM 2793 O O . LYS A 1 336 ? -3.594 23.125 19.266 1 93.56 336 LYS A O 1
ATOM 2798 N N . ASP A 1 337 ? -5.184 22.844 17.688 1 94.19 337 ASP A N 1
ATOM 2799 C CA . ASP A 1 337 ? -4.969 21.422 17.484 1 94.19 337 ASP A CA 1
ATOM 2800 C C . ASP A 1 337 ? -3.781 21.172 16.562 1 94.19 337 ASP A C 1
ATOM 2802 O O . ASP A 1 337 ? -3.916 21.25 15.336 1 94.19 337 ASP A O 1
ATOM 2806 N N . LYS A 1 338 ? -2.684 20.703 17.188 1 93.19 338 LYS A N 1
ATOM 2807 C CA . LYS A 1 338 ? -1.445 20.562 16.438 1 93.19 338 LYS A CA 1
ATOM 2808 C C . LYS A 1 338 ? -1.394 19.203 15.742 1 93.19 338 LYS A C 1
ATOM 2810 O O . LYS A 1 338 ? -0.398 18.859 15.094 1 93.19 338 LYS A O 1
ATOM 2815 N N . SER A 1 339 ? -2.439 18.391 15.875 1 94.31 339 SER A N 1
ATOM 2816 C CA . SER A 1 339 ? -2.504 17.125 15.148 1 94.31 339 SER A CA 1
ATOM 2817 C C . SER A 1 339 ? -3.018 17.328 13.727 1 94.31 339 SER A C 1
ATOM 2819 O O . SER A 1 339 ? -2.92 16.422 12.898 1 94.31 339 SER A O 1
ATOM 2821 N N . ILE A 1 340 ? -3.533 18.5 13.5 1 91.88 340 ILE A N 1
ATOM 2822 C CA . ILE A 1 340 ? -4.062 18.828 12.18 1 91.88 340 ILE A CA 1
ATOM 2823 C C . ILE A 1 340 ? -2.992 19.547 11.359 1 91.88 340 ILE A C 1
ATOM 2825 O O . ILE A 1 340 ? -2.252 20.375 11.883 1 91.88 340 ILE A O 1
ATOM 2829 N N . THR A 1 341 ? -2.965 19.188 10.094 1 92.38 341 THR A N 1
ATOM 2830 C CA . THR A 1 341 ? -2.02 19.828 9.195 1 92.38 341 THR A CA 1
ATOM 2831 C C . THR A 1 341 ? -2.314 21.328 9.086 1 92.38 341 THR A C 1
ATOM 2833 O O . THR A 1 341 ? -3.477 21.734 9.031 1 92.38 341 THR A O 1
ATOM 2836 N N . GLY A 1 342 ? -1.281 22.125 9.07 1 94.88 342 GLY A N 1
ATOM 2837 C CA . GLY A 1 342 ? -1.425 23.578 8.977 1 94.88 342 GLY A CA 1
ATOM 2838 C C . GLY A 1 342 ? -1.714 24.062 7.57 1 94.88 342 GLY A C 1
ATOM 2839 O O . GLY A 1 342 ? -1.998 23.25 6.68 1 94.88 342 GLY A O 1
ATOM 2840 N N . ALA A 1 343 ? -1.736 25.406 7.434 1 96 343 ALA A N 1
ATOM 2841 C CA . ALA A 1 343 ? -1.856 26.031 6.113 1 96 343 ALA A CA 1
ATOM 2842 C C . ALA A 1 343 ? -0.621 25.75 5.262 1 96 343 ALA A C 1
ATOM 2844 O O . ALA A 1 343 ? 0.509 25.969 5.703 1 96 343 ALA A O 1
ATOM 2845 N N . ILE A 1 344 ? -0.86 25.25 4.102 1 94.56 344 ILE A N 1
ATOM 2846 C CA . ILE A 1 344 ? 0.239 24.891 3.209 1 94.56 344 ILE A CA 1
ATOM 2847 C C . ILE A 1 344 ? 0.325 25.906 2.064 1 94.56 344 ILE A C 1
ATOM 2849 O O . ILE A 1 344 ? -0.691 26.266 1.467 1 94.56 344 ILE A O 1
ATOM 2853 N N . PHE A 1 345 ? 1.531 26.391 1.817 1 95.12 345 PHE A N 1
ATOM 2854 C CA . PHE A 1 345 ? 1.858 27.266 0.693 1 95.12 345 PHE A CA 1
ATOM 2855 C C . PHE A 1 345 ? 2.951 26.641 -0.17 1 95.12 345 PHE A C 1
ATOM 2857 O O . PHE A 1 345 ? 4.043 26.344 0.32 1 95.12 345 PHE A O 1
ATOM 2864 N N . CYS A 1 346 ? 2.68 26.453 -1.419 1 92.19 346 CYS A N 1
ATOM 2865 C CA . CYS A 1 346 ? 3.66 25.781 -2.256 1 92.19 346 CYS A CA 1
ATOM 2866 C C . CYS A 1 346 ? 3.889 26.531 -3.559 1 92.19 346 CYS A C 1
ATOM 2868 O O . CYS A 1 346 ? 4.93 26.375 -4.195 1 92.19 346 CYS A O 1
ATOM 2870 N N . ASP A 1 347 ? 2.951 27.312 -3.971 1 91.31 347 ASP A N 1
ATOM 2871 C CA . ASP A 1 347 ? 3.094 28.047 -5.227 1 91.31 347 ASP A CA 1
ATOM 2872 C C . ASP A 1 347 ? 3.209 29.547 -4.98 1 91.31 347 ASP A C 1
ATOM 2874 O O . ASP A 1 347 ? 4.273 30.141 -5.18 1 91.31 347 ASP A O 1
ATOM 2878 N N . LYS A 1 348 ? 2.123 30.094 -4.43 1 92.94 348 LYS A N 1
ATOM 2879 C CA . LYS A 1 348 ? 2.113 31.516 -4.109 1 92.94 348 LYS A CA 1
ATOM 2880 C C . LYS A 1 348 ? 1.553 31.766 -2.711 1 92.94 348 LYS A C 1
ATOM 2882 O O . LYS A 1 348 ? 0.791 30.953 -2.189 1 92.94 348 LYS A O 1
ATOM 2887 N N . VAL A 1 349 ? 2.068 32.812 -2.178 1 95.44 349 VAL A N 1
ATOM 2888 C CA . VAL A 1 349 ? 1.523 33.281 -0.917 1 95.44 349 VAL A CA 1
ATOM 2889 C C . VAL A 1 349 ? 0.802 34.625 -1.147 1 95.44 349 VAL A C 1
ATOM 2891 O O . VAL A 1 349 ? 1.385 35.562 -1.679 1 95.44 349 VAL A O 1
ATOM 2894 N N . GLN A 1 350 ? -0.424 34.625 -0.86 1 94.81 350 GLN A N 1
ATOM 2895 C CA . GLN A 1 350 ? -1.169 35.875 -0.871 1 94.81 350 GLN A CA 1
ATOM 2896 C C . GLN A 1 350 ? -1.076 36.562 0.478 1 94.81 350 GLN A C 1
ATOM 2898 O O . GLN A 1 350 ? -1.151 35.938 1.527 1 94.81 350 GLN A O 1
ATOM 2903 N N . LYS A 1 351 ? -0.908 37.844 0.35 1 96.06 351 LYS A N 1
ATOM 2904 C CA . LYS A 1 351 ? -0.803 38.625 1.569 1 96.06 351 LYS A CA 1
ATOM 2905 C C . LYS A 1 351 ? -1.948 38.312 2.529 1 96.06 351 LYS A C 1
ATOM 2907 O O . LYS A 1 351 ? -3.117 38.375 2.143 1 96.06 351 LYS A O 1
ATOM 2912 N N . SER A 1 352 ? -1.586 37.969 3.762 1 95.56 352 SER A N 1
ATOM 2913 C CA . SER A 1 352 ? -2.602 37.625 4.758 1 95.56 352 SER A CA 1
ATOM 2914 C C . SER A 1 352 ? -2.043 37.719 6.172 1 95.56 352 SER A C 1
ATOM 2916 O O . SER A 1 352 ? -0.836 37.906 6.359 1 95.56 352 SER A O 1
ATOM 2918 N N . LYS A 1 353 ? -2.979 37.75 7.078 1 96.12 353 LYS A N 1
ATOM 2919 C CA . LYS A 1 353 ? -2.66 37.75 8.5 1 96.12 353 LYS A CA 1
ATOM 2920 C C . LYS A 1 353 ? -3.291 36.531 9.195 1 96.12 353 LYS A C 1
ATOM 2922 O O . LYS A 1 353 ? -4.496 36.312 9.086 1 96.12 353 LYS A O 1
ATOM 2927 N N . LEU A 1 354 ? -2.414 35.781 9.883 1 97.25 354 LEU A N 1
ATOM 2928 C CA . LEU A 1 354 ? -2.887 34.625 10.617 1 97.25 354 LEU A CA 1
ATOM 2929 C C . LEU A 1 354 ? -2.846 34.875 12.117 1 97.25 354 LEU A C 1
ATOM 2931 O O . LEU A 1 354 ? -1.914 35.5 12.625 1 97.25 354 LEU A O 1
ATOM 2935 N N . LYS A 1 355 ? -3.836 34.469 12.766 1 97.19 355 LYS A N 1
ATOM 2936 C CA . LYS A 1 355 ? -3.869 34.5 14.227 1 97.19 355 LYS A CA 1
ATOM 2937 C C . LYS A 1 355 ? -3.879 33.062 14.797 1 97.19 355 LYS A C 1
ATOM 2939 O O . LYS A 1 355 ? -4.707 32.25 14.414 1 97.19 355 LYS A O 1
ATOM 2944 N N . SER A 1 356 ? -3.008 32.812 15.75 1 97.5 356 SER A N 1
ATOM 2945 C CA . SER A 1 356 ? -2.854 31.469 16.266 1 97.5 356 SER A CA 1
ATOM 2946 C C . SER A 1 356 ? -3.973 31.125 17.25 1 97.5 356 SER A C 1
ATOM 2948 O O . SER A 1 356 ? -4.613 32.031 17.812 1 97.5 356 SER A O 1
ATOM 2950 N N . GLY A 1 357 ? -4.23 29.844 17.391 1 95.5 357 GLY A N 1
ATOM 2951 C CA . GLY A 1 357 ? -5.227 29.359 18.344 1 95.5 357 GLY A CA 1
ATOM 2952 C C . GLY A 1 357 ? -4.711 29.297 19.766 1 95.5 357 GLY A C 1
ATOM 2953 O O . GLY A 1 357 ? -5.496 29.266 20.719 1 95.5 357 GLY A O 1
ATOM 2954 N N . ASN A 1 358 ? -3.418 29.281 19.938 1 95.31 358 ASN A N 1
ATOM 2955 C CA . ASN A 1 358 ? -2.742 29.297 21.234 1 95.31 358 ASN A CA 1
ATOM 2956 C C . ASN A 1 358 ? -1.384 30 21.156 1 95.31 358 ASN A C 1
ATOM 2958 O O . ASN A 1 358 ? -1.131 30.75 20.219 1 95.31 358 ASN A O 1
ATOM 2962 N N . ASN A 1 359 ? -0.518 29.734 22.188 1 97.38 359 ASN A N 1
ATOM 2963 C CA . ASN A 1 359 ? 0.694 30.547 22.266 1 97.38 359 ASN A CA 1
ATOM 2964 C C . ASN A 1 359 ? 1.852 29.891 21.516 1 97.38 359 ASN A C 1
ATOM 2966 O O . ASN A 1 359 ? 3.012 30.25 21.703 1 97.38 359 ASN A O 1
ATOM 2970 N N . ILE A 1 360 ? 1.574 28.891 20.703 1 96.88 360 ILE A N 1
ATOM 2971 C CA . ILE A 1 360 ? 2.633 28.203 19.969 1 96.88 360 ILE A CA 1
ATOM 2972 C C . ILE A 1 360 ? 2.258 28.094 18.5 1 96.88 360 ILE A C 1
ATOM 2974 O O . ILE A 1 360 ? 1.116 27.781 18.156 1 96.88 360 ILE A O 1
ATOM 2978 N N . VAL A 1 361 ? 3.156 28.391 17.609 1 97.88 361 VAL A N 1
ATOM 2979 C CA . VAL A 1 361 ? 3.029 28.203 16.172 1 97.88 361 VAL A CA 1
ATOM 2980 C C . VAL A 1 361 ? 4.242 27.453 15.641 1 97.88 361 VAL A C 1
ATOM 2982 O O . VAL A 1 361 ? 5.375 27.703 16.047 1 97.88 361 VAL A O 1
ATOM 2985 N N . PHE A 1 362 ? 3.992 26.469 14.828 1 97.38 362 PHE A N 1
ATOM 2986 C CA . PHE A 1 362 ? 5.078 25.797 14.125 1 97.38 362 PHE A CA 1
ATOM 2987 C C . PHE A 1 362 ? 5.137 26.234 12.672 1 97.38 362 PHE A C 1
ATOM 2989 O O . PHE A 1 362 ? 4.105 26.359 12.008 1 97.38 362 PHE A O 1
ATOM 2996 N N . VAL A 1 363 ? 6.309 26.578 12.234 1 97.88 363 VAL A N 1
ATOM 2997 C CA . VAL A 1 363 ? 6.566 26.938 10.836 1 97.88 363 VAL A CA 1
ATOM 2998 C C . VAL A 1 363 ? 7.527 25.922 10.219 1 97.88 363 VAL A C 1
ATOM 3000 O O . VAL A 1 363 ? 8.672 25.797 10.664 1 97.88 363 VAL A O 1
ATOM 3003 N N . LYS A 1 364 ? 7.074 25.219 9.219 1 95.69 364 LYS A N 1
ATOM 3004 C CA . LYS A 1 364 ? 7.891 24.219 8.539 1 95.69 364 LYS A CA 1
ATOM 3005 C C . LYS A 1 364 ? 8.227 24.656 7.117 1 95.69 364 LYS A C 1
ATOM 3007 O O . LYS A 1 364 ? 7.336 24.812 6.281 1 95.69 364 LYS A O 1
ATOM 3012 N N . TRP A 1 365 ? 9.492 24.891 6.93 1 96.06 365 TRP A N 1
ATOM 3013 C CA . TRP A 1 365 ? 10.055 25.266 5.633 1 96.06 365 TRP A CA 1
ATOM 3014 C C . TRP A 1 365 ? 10.758 24.078 4.984 1 96.06 365 TRP A C 1
ATOM 3016 O O . TRP A 1 365 ? 11.75 23.578 5.512 1 96.06 365 TRP A O 1
ATOM 3026 N N . LYS A 1 366 ? 10.25 23.625 3.787 1 91.88 366 LYS A N 1
ATOM 3027 C CA . LYS A 1 366 ? 10.727 22.359 3.25 1 91.88 366 LYS A CA 1
ATOM 3028 C C . LYS A 1 366 ? 11.25 22.531 1.824 1 91.88 366 LYS A C 1
ATOM 3030 O O . LYS A 1 366 ? 10.828 21.812 0.915 1 91.88 366 LYS A O 1
ATOM 3035 N N . TYR A 1 367 ? 12.211 23.422 1.676 1 90.31 367 TYR A N 1
ATOM 3036 C CA . TYR A 1 367 ? 12.805 23.672 0.367 1 90.31 367 TYR A CA 1
ATOM 3037 C C . TYR A 1 367 ? 14.289 23.312 0.363 1 90.31 367 TYR A C 1
ATOM 3039 O O . TYR A 1 367 ? 15.133 24.125 -0 1 90.31 367 TYR A O 1
ATOM 3047 N N . SER A 1 368 ? 14.578 22.125 0.657 1 82.56 368 SER A N 1
ATOM 3048 C CA . SER A 1 368 ? 15.945 21.656 0.871 1 82.56 368 SER A CA 1
ATOM 3049 C C . SER A 1 368 ? 16.734 21.641 -0.432 1 82.56 368 SER A C 1
ATOM 3051 O O . SER A 1 368 ? 17.969 21.672 -0.416 1 82.56 368 SER A O 1
ATOM 3053 N N . ARG A 1 369 ? 16.125 21.656 -1.575 1 79.31 369 ARG A N 1
ATOM 3054 C CA . ARG A 1 369 ? 16.859 21.531 -2.832 1 79.31 369 ARG A CA 1
ATOM 3055 C C . ARG A 1 369 ? 16.406 22.562 -3.846 1 79.31 369 ARG A C 1
ATOM 3057 O O . ARG A 1 369 ? 16.453 22.328 -5.055 1 79.31 369 ARG A O 1
ATOM 3064 N N . ARG A 1 370 ? 15.875 23.578 -3.318 1 85.88 370 ARG A N 1
ATOM 3065 C CA . ARG A 1 370 ? 15.352 24.625 -4.195 1 85.88 370 ARG A CA 1
ATOM 3066 C C . ARG A 1 370 ? 15.898 25.984 -3.818 1 85.88 370 ARG A C 1
ATOM 3068 O O . ARG A 1 370 ? 16.125 26.266 -2.641 1 85.88 370 ARG A O 1
ATOM 3075 N N . ASN A 1 371 ? 16.109 26.766 -4.863 1 91.25 371 ASN A N 1
ATOM 3076 C CA . ASN A 1 371 ? 16.578 28.125 -4.664 1 91.25 371 ASN A CA 1
ATOM 3077 C C . ASN A 1 371 ? 15.406 29.094 -4.48 1 91.25 371 ASN A C 1
ATOM 3079 O O . ASN A 1 371 ? 15.094 29.875 -5.383 1 91.25 371 ASN A O 1
ATOM 3083 N N . VAL A 1 372 ? 14.773 29.062 -3.334 1 94.69 372 VAL A N 1
ATOM 3084 C CA . VAL A 1 372 ? 13.633 29.906 -2.994 1 94.69 372 VAL A CA 1
ATOM 3085 C C . VAL A 1 372 ? 13.812 30.484 -1.594 1 94.69 372 VAL A C 1
ATOM 3087 O O . VAL A 1 372 ? 14.258 29.781 -0.68 1 94.69 372 VAL A O 1
ATOM 3090 N N . THR A 1 373 ? 13.609 31.75 -1.467 1 96.19 373 THR A N 1
ATOM 3091 C CA . THR A 1 373 ? 13.633 32.406 -0.167 1 96.19 373 THR A CA 1
ATOM 3092 C C . THR A 1 373 ? 12.289 33.062 0.137 1 96.19 373 THR A C 1
ATOM 3094 O O . THR A 1 373 ? 11.523 33.375 -0.778 1 96.19 373 THR A O 1
ATOM 3097 N N . TYR A 1 374 ? 12 33.219 1.329 1 97.25 374 TYR A N 1
ATOM 3098 C CA . TYR A 1 374 ? 10.789 33.906 1.781 1 97.25 374 TYR A CA 1
ATOM 3099 C C . TYR A 1 374 ? 10.945 34.406 3.205 1 97.25 374 TYR A C 1
ATOM 3101 O O . TYR A 1 374 ? 11.812 33.938 3.947 1 97.25 374 TYR A O 1
ATOM 3109 N N . SER A 1 375 ? 10.195 35.438 3.506 1 98 375 SER A N 1
ATOM 3110 C CA . SER A 1 375 ? 10.211 35.969 4.863 1 98 375 SER A CA 1
ATOM 3111 C C . SER A 1 375 ? 8.797 36.25 5.371 1 98 375 SER A C 1
ATOM 3113 O O . SER A 1 375 ? 7.934 36.688 4.617 1 98 375 SER A O 1
ATOM 3115 N N . LEU A 1 376 ? 8.609 35.969 6.578 1 98.5 376 LEU A N 1
ATOM 3116 C CA . LEU A 1 376 ? 7.359 36.312 7.254 1 98.5 376 LEU A CA 1
ATOM 3117 C C . LEU A 1 376 ? 7.633 37.031 8.562 1 98.5 376 LEU A C 1
ATOM 3119 O O . LEU A 1 376 ? 8.781 37.125 9.008 1 98.5 376 LEU A O 1
ATOM 3123 N N . GLN A 1 377 ? 6.609 37.625 9.102 1 98.69 377 GLN A N 1
ATOM 3124 C CA . GLN A 1 377 ? 6.738 38.312 10.375 1 98.69 377 GLN A CA 1
ATOM 3125 C C . GLN A 1 377 ? 5.793 37.75 11.422 1 98.69 377 GLN A C 1
ATOM 3127 O O . GLN A 1 377 ? 4.75 37.188 11.078 1 98.69 377 GLN A O 1
ATOM 3132 N N . TYR A 1 378 ? 6.188 37.844 12.688 1 98.75 378 TYR A N 1
ATOM 3133 C CA . TYR A 1 378 ? 5.359 37.312 13.766 1 98.75 378 TYR A CA 1
ATOM 3134 C C . TYR A 1 378 ? 5.445 38.219 15 1 98.75 378 TYR A C 1
ATOM 3136 O O . TYR A 1 378 ? 6.457 38.906 15.211 1 98.75 378 TYR A O 1
ATOM 3144 N N . LYS A 1 379 ? 4.43 38.25 15.789 1 98.44 379 LYS A N 1
ATOM 3145 C CA . LYS A 1 379 ? 4.422 39 17.031 1 98.44 379 LYS A CA 1
ATOM 3146 C C . LYS A 1 379 ? 3.451 38.375 18.047 1 98.44 379 LYS A C 1
ATOM 3148 O O . LYS A 1 379 ? 2.535 37.656 17.672 1 98.44 379 LYS A O 1
ATOM 3153 N N . GLU A 1 380 ? 3.701 38.656 19.266 1 98.38 380 GLU A N 1
ATOM 3154 C CA . GLU A 1 380 ? 2.795 38.25 20.344 1 98.38 380 GLU A CA 1
ATOM 3155 C C . GLU A 1 380 ? 1.59 39.188 20.422 1 98.38 380 GLU A C 1
ATOM 3157 O O . GLU A 1 380 ? 1.731 40.406 20.297 1 98.38 380 GLU A O 1
ATOM 3162 N N . ILE A 1 381 ? 0.46 38.594 20.578 1 97.44 381 ILE A N 1
ATOM 3163 C CA . ILE A 1 381 ? -0.745 39.406 20.719 1 97.44 381 ILE A CA 1
ATOM 3164 C C . ILE A 1 381 ? -1.572 38.875 21.891 1 97.44 381 ILE A C 1
ATOM 3166 O O . ILE A 1 381 ? -1.341 37.781 22.391 1 97.44 381 ILE A O 1
ATOM 3170 N N . ARG A 1 382 ? -2.543 39.75 22.344 1 90.56 382 ARG A N 1
ATOM 3171 C CA . ARG A 1 382 ? -3.422 39.344 23.438 1 90.56 382 ARG A CA 1
ATOM 3172 C C . ARG A 1 382 ? -4.461 38.344 22.969 1 90.56 382 ARG A C 1
ATOM 3174 O O . ARG A 1 382 ? -4.707 38.188 21.766 1 90.56 382 ARG A O 1
ATOM 3181 N N . LYS A 1 383 ? -4.977 37.531 23.906 1 83.06 383 LYS A N 1
ATOM 3182 C CA . LYS A 1 383 ? -5.965 36.5 23.594 1 83.06 383 LYS A CA 1
ATOM 3183 C C . LYS A 1 383 ? -7.25 37.094 23.062 1 83.06 383 LYS A C 1
ATOM 3185 O O . LYS A 1 383 ? -7.668 38.188 23.5 1 83.06 383 LYS A O 1
ATOM 3190 N N . MET B 1 1 ? -9.656 30.328 -40.094 1 19.53 1 MET B N 1
ATOM 3191 C CA . MET B 1 1 ? -8.672 30.828 -39.156 1 19.53 1 MET B CA 1
ATOM 3192 C C . MET B 1 1 ? -8.156 29.703 -38.25 1 19.53 1 MET B C 1
ATOM 3194 O O . MET B 1 1 ? -8.938 29.094 -37.5 1 19.53 1 MET B O 1
ATOM 3198 N N . ILE B 1 2 ? -6.84 29 -38.469 1 19.42 2 ILE B N 1
ATOM 3199 C CA . ILE B 1 2 ? -5.961 27.828 -38.344 1 19.42 2 ILE B CA 1
ATOM 3200 C C . ILE B 1 2 ? -5.512 27.672 -36.906 1 19.42 2 ILE B C 1
ATOM 3202 O O . ILE B 1 2 ? -5.551 28.625 -36.125 1 19.42 2 ILE B O 1
ATOM 3206 N N . ILE B 1 3 ? -4.461 26.562 -36.5 1 19.61 3 ILE B N 1
ATOM 3207 C CA . ILE B 1 3 ? -3.812 25.406 -35.875 1 19.61 3 ILE B CA 1
ATOM 3208 C C . ILE B 1 3 ? -2.668 25.875 -35 1 19.61 3 ILE B C 1
ATOM 3210 O O . ILE B 1 3 ? -2.082 25.078 -34.25 1 19.61 3 ILE B O 1
ATOM 3214 N N . LEU B 1 4 ? -2.029 27.125 -34.938 1 18.89 4 LEU B N 1
ATOM 3215 C CA . LEU B 1 4 ? -0.61 27.281 -34.656 1 18.89 4 LEU B CA 1
ATOM 3216 C C . LEU B 1 4 ? -0.364 27.266 -33.156 1 18.89 4 LEU B C 1
ATOM 3218 O O . LEU B 1 4 ? -0.39 28.312 -32.5 1 18.89 4 LEU B O 1
ATOM 3222 N N . PHE B 1 5 ? -1.171 26.672 -32.312 1 22.06 5 PHE B N 1
ATOM 3223 C CA . PHE B 1 5 ? -0.876 26.938 -30.922 1 22.06 5 PHE B CA 1
ATOM 3224 C C . PHE B 1 5 ? 0.554 26.531 -30.578 1 22.06 5 PHE B C 1
ATOM 3226 O O . PHE B 1 5 ? 0.959 25.391 -30.828 1 22.06 5 PHE B O 1
ATOM 3233 N N . LEU B 1 6 ? 1.631 27.422 -30.312 1 19.69 6 LEU B N 1
ATOM 3234 C CA . LEU B 1 6 ? 3.053 27.641 -30.078 1 19.69 6 LEU B CA 1
ATOM 3235 C C . LEU B 1 6 ? 3.541 26.781 -28.906 1 19.69 6 LEU B C 1
ATOM 3237 O O . LEU B 1 6 ? 2.928 26.766 -27.844 1 19.69 6 LEU B O 1
ATOM 3241 N N . LEU B 1 7 ? 4.57 25.719 -29.031 1 20.3 7 LEU B N 1
ATOM 3242 C CA . LEU B 1 7 ? 5.559 24.766 -28.516 1 20.3 7 LEU B CA 1
ATOM 3243 C C . LEU B 1 7 ? 6.527 25.453 -27.562 1 20.3 7 LEU B C 1
ATOM 3245 O O . LEU B 1 7 ? 7.531 26.016 -28 1 20.3 7 LEU B O 1
ATOM 3249 N N . THR B 1 8 ? 6.242 26.438 -26.734 1 20.64 8 THR B N 1
ATOM 3250 C CA . THR B 1 8 ? 7.355 27.031 -26 1 20.64 8 THR B CA 1
ATOM 3251 C C . THR B 1 8 ? 8.125 25.953 -25.25 1 20.64 8 THR B C 1
ATOM 3253 O O . THR B 1 8 ? 7.555 25.234 -24.422 1 20.64 8 THR B O 1
ATOM 3256 N N . LEU B 1 9 ? 9.312 25.406 -25.719 1 21.02 9 LEU B N 1
ATOM 3257 C CA . LEU B 1 9 ? 10.523 24.641 -25.438 1 21.02 9 LEU B CA 1
ATOM 3258 C C . LEU B 1 9 ? 11.227 25.172 -24.188 1 21.02 9 LEU B C 1
ATOM 3260 O O . LEU B 1 9 ? 12 26.125 -24.281 1 21.02 9 LEU B O 1
ATOM 3264 N N . PHE B 1 10 ? 10.656 25.656 -23.125 1 23.03 10 PHE B N 1
ATOM 3265 C CA . PHE B 1 10 ? 11.57 26.125 -22.094 1 23.03 10 PHE B CA 1
ATOM 3266 C C . PHE B 1 10 ? 12.586 25.047 -21.719 1 23.03 10 PHE B C 1
ATOM 3268 O O . PHE B 1 10 ? 12.203 23.969 -21.266 1 23.03 10 PHE B O 1
ATOM 3275 N N . ILE B 1 11 ? 13.891 25.031 -22.281 1 23.5 11 ILE B N 1
ATOM 3276 C CA . ILE B 1 11 ? 15.219 24.469 -22.062 1 23.5 11 ILE B CA 1
ATOM 3277 C C . ILE B 1 11 ? 15.664 24.719 -20.625 1 23.5 11 ILE B C 1
ATOM 3279 O O . ILE B 1 11 ? 16.031 25.844 -20.266 1 23.5 11 ILE B O 1
ATOM 3283 N N . PHE B 1 12 ? 14.953 24.484 -19.641 1 24.23 12 PHE B N 1
ATOM 3284 C CA . PHE B 1 12 ? 15.594 24.625 -18.344 1 24.23 12 PHE B CA 1
ATOM 3285 C C . PHE B 1 12 ? 16.969 23.953 -18.328 1 24.23 12 PHE B C 1
ATOM 3287 O O . PHE B 1 12 ? 17.125 22.859 -18.891 1 24.23 12 PHE B O 1
ATOM 3294 N N . LEU B 1 13 ? 18.094 24.703 -18.219 1 25.12 13 LEU B N 1
ATOM 3295 C CA . LEU B 1 13 ? 19.547 24.562 -18.047 1 25.12 13 LEU B CA 1
ATOM 3296 C C . LEU B 1 13 ? 19.859 23.484 -17.016 1 25.12 13 LEU B C 1
ATOM 3298 O O . LEU B 1 13 ? 19.281 23.453 -15.93 1 25.12 13 LEU B O 1
ATOM 3302 N N . PHE B 1 14 ? 20.484 22.344 -17.453 1 26.28 14 PHE B N 1
ATOM 3303 C CA . PHE B 1 14 ? 21.234 21.203 -16.922 1 26.28 14 PHE B CA 1
ATOM 3304 C C . PHE B 1 14 ? 22.344 21.656 -15.984 1 26.28 14 PHE B C 1
ATOM 3306 O O . PHE B 1 14 ? 23.391 22.125 -16.438 1 26.28 14 PHE B O 1
ATOM 3313 N N . ASN B 1 15 ? 22.109 22.422 -14.93 1 25.89 15 ASN B N 1
ATOM 3314 C CA . ASN B 1 15 ? 23.312 22.562 -14.133 1 25.89 15 ASN B CA 1
ATOM 3315 C C . ASN B 1 15 ? 23.938 21.219 -13.805 1 25.89 15 ASN B C 1
ATOM 3317 O O . ASN B 1 15 ? 23.234 20.25 -13.547 1 25.89 15 ASN B O 1
ATOM 3321 N N . PRO B 1 16 ? 25.344 21.016 -14.062 1 25.88 16 PRO B N 1
ATOM 3322 C CA . PRO B 1 16 ? 26.25 19.875 -13.93 1 25.88 16 PRO B CA 1
ATOM 3323 C C . PRO B 1 16 ? 26.312 19.328 -12.508 1 25.88 16 PRO B C 1
ATOM 3325 O O . PRO B 1 16 ? 27.281 18.672 -12.133 1 25.88 16 PRO B O 1
ATOM 3328 N N . ILE B 1 17 ? 25.547 19.734 -11.664 1 29.09 17 ILE B N 1
ATOM 3329 C CA . ILE B 1 17 ? 25.812 19.047 -10.406 1 29.09 17 ILE B CA 1
ATOM 3330 C C . ILE B 1 17 ? 25.781 17.547 -10.617 1 29.09 17 ILE B C 1
ATOM 3332 O O . ILE B 1 17 ? 25.625 16.781 -9.656 1 29.09 17 ILE B O 1
ATOM 3336 N N . ASN B 1 18 ? 25.906 17.078 -11.906 1 29.09 18 ASN B N 1
ATOM 3337 C CA . ASN B 1 18 ? 25.906 15.711 -12.414 1 29.09 18 ASN B CA 1
ATOM 3338 C C . ASN B 1 18 ? 27.141 14.938 -11.953 1 29.09 18 ASN B C 1
ATOM 3340 O O . ASN B 1 18 ? 27.156 13.703 -11.992 1 29.09 18 ASN B O 1
ATOM 3344 N N . SER B 1 19 ? 28.344 15.602 -11.773 1 28.56 19 SER B N 1
ATOM 3345 C CA . SER B 1 19 ? 29.609 14.883 -11.883 1 28.56 19 SER B CA 1
ATOM 3346 C C . SER B 1 19 ? 29.906 14.086 -10.617 1 28.56 19 SER B C 1
ATOM 3348 O O . SER B 1 19 ? 30.422 12.969 -10.688 1 28.56 19 SER B O 1
ATOM 3350 N N . PHE B 1 20 ? 29.891 14.781 -9.477 1 28.44 20 PHE B N 1
ATOM 3351 C CA . PHE B 1 20 ? 30.484 14.141 -8.312 1 28.44 20 PHE B CA 1
ATOM 3352 C C . PHE B 1 20 ? 29.688 12.922 -7.887 1 28.44 20 PHE B C 1
ATOM 3354 O O . PHE B 1 20 ? 30.25 11.938 -7.406 1 28.44 20 PHE B O 1
ATOM 3361 N N . PHE B 1 21 ? 28.375 13.086 -7.875 1 31.03 21 PHE B N 1
ATOM 3362 C CA . PHE B 1 21 ? 27.578 12 -7.309 1 31.03 21 PHE B CA 1
ATOM 3363 C C . PHE B 1 21 ? 27.469 10.836 -8.289 1 31.03 21 PHE B C 1
ATOM 3365 O O . PHE B 1 21 ? 26.828 9.828 -7.992 1 31.03 21 PHE B O 1
ATOM 3372 N N . LYS B 1 22 ? 28.016 11.023 -9.516 1 31.86 22 LYS B N 1
ATOM 3373 C CA . LYS B 1 22 ? 28.094 10 -10.555 1 31.86 22 LYS B CA 1
ATOM 3374 C C . LYS B 1 22 ? 29.094 8.906 -10.188 1 31.86 22 LYS B C 1
ATOM 3376 O O . LYS B 1 22 ? 28.953 7.758 -10.609 1 31.86 22 LYS B O 1
ATOM 3381 N N . ASN B 1 23 ? 30.188 9.32 -9.57 1 29.39 23 ASN B N 1
ATOM 3382 C CA . ASN B 1 23 ? 31.297 8.391 -9.398 1 29.39 23 ASN B CA 1
ATOM 3383 C C . ASN B 1 23 ? 30.891 7.203 -8.523 1 29.39 23 ASN B C 1
ATOM 3385 O O . ASN B 1 23 ? 31.328 6.074 -8.773 1 29.39 23 ASN B O 1
ATOM 3389 N N . ASP B 1 24 ? 30.297 7.516 -7.434 1 32.06 24 ASP B N 1
ATOM 3390 C CA . ASP B 1 24 ? 30.094 6.406 -6.508 1 32.06 24 ASP B CA 1
ATOM 3391 C C . ASP B 1 24 ? 29.062 5.422 -7.059 1 32.06 24 ASP B C 1
ATOM 3393 O O . ASP B 1 24 ? 28.922 4.305 -6.555 1 32.06 24 ASP B O 1
ATOM 3397 N N . PHE B 1 25 ? 28.234 5.922 -7.965 1 32.69 25 PHE B N 1
ATOM 3398 C CA . PHE B 1 25 ? 27.172 5.051 -8.422 1 32.69 25 PHE B CA 1
ATOM 3399 C C . PHE B 1 25 ? 27.703 3.973 -9.359 1 32.69 25 PHE B C 1
ATOM 3401 O O . PHE B 1 25 ? 27.266 2.824 -9.312 1 32.69 25 PHE B O 1
ATOM 3408 N N . TYR B 1 26 ? 28.547 4.453 -10.359 1 32.66 26 TYR B N 1
ATOM 3409 C CA . TYR B 1 26 ? 28.922 3.561 -11.445 1 32.66 26 TYR B CA 1
ATOM 3410 C C . TYR B 1 26 ? 29.969 2.549 -10.992 1 32.66 26 TYR B C 1
ATOM 3412 O O . TYR B 1 26 ? 30.484 1.772 -11.797 1 32.66 26 TYR B O 1
ATOM 3420 N N . ASP B 1 27 ? 30.562 2.916 -9.938 1 32.38 27 ASP B N 1
ATOM 3421 C CA . ASP B 1 27 ? 31.469 1.809 -9.672 1 32.38 27 ASP B CA 1
ATOM 3422 C C . ASP B 1 27 ? 30.703 0.512 -9.43 1 32.38 27 ASP B C 1
ATOM 3424 O O . ASP B 1 27 ? 30.891 -0.143 -8.398 1 32.38 27 ASP B O 1
ATOM 3428 N N . TYR B 1 28 ? 29.531 0.518 -9.828 1 32.25 28 TYR B N 1
ATOM 3429 C CA . TYR B 1 28 ? 28.422 -0.384 -9.516 1 32.25 28 TYR B CA 1
ATOM 3430 C C . TYR B 1 28 ? 28.672 -1.771 -10.102 1 32.25 28 TYR B C 1
ATOM 3432 O O . TYR B 1 28 ? 27.781 -2.613 -10.117 1 32.25 28 TYR B O 1
ATOM 3440 N N . ARG B 1 29 ? 29.781 -1.943 -10.727 1 32.09 29 ARG B N 1
ATOM 3441 C CA . ARG B 1 29 ? 29.906 -3.273 -11.312 1 32.09 29 ARG B CA 1
ATOM 3442 C C . ARG B 1 29 ? 29.922 -4.352 -10.234 1 32.09 29 ARG B C 1
ATOM 3444 O O . ARG B 1 29 ? 30.438 -5.453 -10.453 1 32.09 29 ARG B O 1
ATOM 3451 N N . GLU B 1 30 ? 29.781 -4.016 -8.969 1 33 30 GLU B N 1
ATOM 3452 C CA . GLU B 1 30 ? 29.953 -5.184 -8.109 1 33 30 GLU B CA 1
ATOM 3453 C C . GLU B 1 30 ? 28.75 -6.109 -8.195 1 33 30 GLU B C 1
ATOM 3455 O O . GLU B 1 30 ? 27.656 -5.684 -8.578 1 33 30 GLU B O 1
ATOM 3460 N N . LYS B 1 31 ? 28.656 -7.328 -7.492 1 34.88 31 LYS B N 1
ATOM 3461 C CA . LYS B 1 31 ? 28.094 -8.672 -7.395 1 34.88 31 LYS B CA 1
ATOM 3462 C C . LYS B 1 31 ? 26.641 -8.625 -6.93 1 34.88 31 LYS B C 1
ATOM 3464 O O . LYS B 1 31 ? 26.344 -8.133 -5.84 1 34.88 31 LYS B O 1
ATOM 3469 N N . ARG B 1 32 ? 25.578 -8.672 -7.684 1 37 32 ARG B N 1
ATOM 3470 C CA . ARG B 1 32 ? 24.172 -8.305 -7.871 1 37 32 ARG B CA 1
ATOM 3471 C C . ARG B 1 32 ? 23.266 -9.234 -7.086 1 37 32 ARG B C 1
ATOM 3473 O O . ARG B 1 32 ? 22.109 -8.891 -6.809 1 37 32 ARG B O 1
ATOM 3480 N N . ALA B 1 33 ? 22.906 -10.609 -7.348 1 40.84 33 ALA B N 1
ATOM 3481 C CA . ALA B 1 33 ? 21.797 -11.297 -6.715 1 40.84 33 ALA B CA 1
ATOM 3482 C C . ALA B 1 33 ? 21.859 -11.172 -5.195 1 40.84 33 ALA B C 1
ATOM 3484 O O . ALA B 1 33 ? 22.844 -10.672 -4.652 1 40.84 33 ALA B O 1
ATOM 3485 N N . ALA B 1 34 ? 20.766 -11.781 -4.355 1 51.22 34 ALA B N 1
ATOM 3486 C CA . ALA B 1 34 ? 21.016 -11.672 -2.92 1 51.22 34 ALA B CA 1
ATOM 3487 C C . ALA B 1 34 ? 22.5 -11.906 -2.6 1 51.22 34 ALA B C 1
ATOM 3489 O O . ALA B 1 34 ? 23.047 -12.945 -2.961 1 51.22 34 ALA B O 1
ATOM 3490 N N . LEU B 1 35 ? 23.188 -10.875 -2.281 1 59.09 35 LEU B N 1
ATOM 3491 C CA . LEU B 1 35 ? 24.641 -10.852 -2.104 1 59.09 35 LEU B CA 1
ATOM 3492 C C . LEU B 1 35 ? 25.078 -11.922 -1.109 1 59.09 35 LEU B C 1
ATOM 3494 O O . LEU B 1 35 ? 24.469 -12.078 -0.047 1 59.09 35 LEU B O 1
ATOM 3498 N N . ARG B 1 36 ? 25.781 -12.875 -1.638 1 61.75 36 ARG B N 1
ATOM 3499 C CA . ARG B 1 36 ? 26.281 -14.008 -0.863 1 61.75 36 ARG B CA 1
ATOM 3500 C C . ARG B 1 36 ? 27.203 -13.539 0.259 1 61.75 36 ARG B C 1
ATOM 3502 O O . ARG B 1 36 ? 27.281 -14.188 1.304 1 61.75 36 ARG B O 1
ATOM 3509 N N . GLU B 1 37 ? 27.688 -12.375 -0.002 1 68.56 37 GLU B N 1
ATOM 3510 C CA . GLU B 1 37 ? 28.688 -11.992 0.994 1 68.56 37 GLU B CA 1
ATOM 3511 C C . GLU B 1 37 ? 28.031 -11.336 2.207 1 68.56 37 GLU B C 1
ATOM 3513 O O . GLU B 1 37 ? 27.25 -10.398 2.066 1 68.56 37 GLU B O 1
ATOM 3518 N N . ASP B 1 38 ? 28.359 -11.797 3.299 1 76 38 ASP B N 1
ATOM 3519 C CA . ASP B 1 38 ? 27.828 -11.367 4.59 1 76 38 ASP B CA 1
ATOM 3520 C C . ASP B 1 38 ? 28.031 -9.867 4.797 1 76 38 ASP B C 1
ATOM 3522 O O . ASP B 1 38 ? 27.266 -9.227 5.52 1 76 38 ASP B O 1
ATOM 3526 N N . LYS B 1 39 ? 29.016 -9.344 4.105 1 78.44 39 LYS B N 1
ATOM 3527 C CA . LYS B 1 39 ? 29.344 -7.938 4.328 1 78.44 39 LYS B CA 1
ATOM 3528 C C . LYS B 1 39 ? 28.25 -7.027 3.771 1 78.44 39 LYS B C 1
ATOM 3530 O O . LYS B 1 39 ? 28.156 -5.855 4.148 1 78.44 39 LYS B O 1
ATOM 3535 N N . TYR B 1 40 ? 27.406 -7.637 2.941 1 84.44 40 TYR B N 1
ATOM 3536 C CA . TYR B 1 40 ? 26.359 -6.824 2.33 1 84.44 40 TYR B CA 1
ATOM 3537 C C . TYR B 1 40 ? 25 -7.117 2.967 1 84.44 40 TYR B C 1
ATOM 3539 O O . TYR B 1 40 ? 23.969 -6.625 2.5 1 84.44 40 TYR B O 1
ATOM 3547 N N . LYS B 1 41 ? 25.047 -7.844 4 1 89.56 41 LYS B N 1
ATOM 3548 C CA . LYS B 1 41 ? 23.812 -8.18 4.703 1 89.56 41 LYS B CA 1
ATOM 3549 C C . LYS B 1 41 ? 23.609 -7.277 5.914 1 89.56 41 LYS B C 1
ATOM 3551 O O . LYS B 1 41 ? 24.562 -6.957 6.629 1 89.56 41 LYS B O 1
ATOM 3556 N N . TRP B 1 42 ? 22.438 -6.895 6.148 1 93.62 42 TRP B N 1
ATOM 3557 C CA . TRP B 1 42 ? 22.078 -6.156 7.355 1 93.62 42 TRP B CA 1
ATOM 3558 C C . TRP B 1 42 ? 22.078 -7.074 8.578 1 93.62 42 TRP B C 1
ATOM 3560 O O . TRP B 1 42 ? 21.5 -8.164 8.547 1 93.62 42 TRP B O 1
ATOM 3570 N N . LYS B 1 43 ? 22.688 -6.66 9.672 1 90.69 43 LYS B N 1
ATOM 3571 C CA . LYS B 1 43 ? 22.844 -7.531 10.836 1 90.69 43 LYS B CA 1
ATOM 3572 C C . LYS B 1 43 ? 22.156 -6.941 12.062 1 90.69 43 LYS B C 1
ATOM 3574 O O . LYS B 1 43 ? 21.906 -7.648 13.039 1 90.69 43 LYS B O 1
ATOM 3579 N N . LYS B 1 44 ? 21.906 -5.652 11.938 1 90.12 44 LYS B N 1
ATOM 3580 C CA . LYS B 1 44 ? 21.281 -4.977 13.07 1 90.12 44 LYS B CA 1
ATOM 3581 C C . LYS B 1 44 ? 19.875 -4.516 12.734 1 90.12 44 LYS B C 1
ATOM 3583 O O . LYS B 1 44 ? 19.641 -3.896 11.688 1 90.12 44 LYS B O 1
ATOM 3588 N N . PHE B 1 45 ? 18.969 -4.852 13.617 1 93.06 45 PHE B N 1
ATOM 3589 C CA . PHE B 1 45 ? 17.578 -4.453 13.484 1 93.06 45 PHE B CA 1
ATOM 3590 C C . PHE B 1 45 ? 17.094 -3.727 14.734 1 93.06 45 PHE B C 1
ATOM 3592 O O . PHE B 1 45 ? 17.547 -4.023 15.836 1 93.06 45 PHE B O 1
ATOM 3599 N N . PRO B 1 46 ? 16.203 -2.812 14.578 1 95.94 46 PRO B N 1
ATOM 3600 C CA . PRO B 1 46 ? 15.57 -2.322 13.352 1 95.94 46 PRO B CA 1
ATOM 3601 C C . PRO B 1 46 ? 16.531 -1.541 12.461 1 95.94 46 PRO B C 1
ATOM 3603 O O . PRO B 1 46 ? 17.469 -0.898 12.961 1 95.94 46 PRO B O 1
ATOM 3606 N N . ILE B 1 47 ? 16.344 -1.649 11.18 1 96.62 47 ILE B N 1
ATOM 3607 C CA . ILE B 1 47 ? 17.062 -0.798 10.234 1 96.62 47 ILE B CA 1
ATOM 3608 C C . ILE B 1 47 ? 16.484 0.62 10.289 1 96.62 47 ILE B C 1
ATOM 3610 O O . ILE B 1 47 ? 15.289 0.823 10.117 1 96.62 47 ILE B O 1
ATOM 3614 N N . GLU B 1 48 ? 17.344 1.522 10.555 1 95.81 48 GLU B N 1
ATOM 3615 C CA . GLU B 1 48 ? 16.906 2.914 10.602 1 95.81 48 GLU B CA 1
ATOM 3616 C C . GLU B 1 48 ? 16.641 3.457 9.203 1 95.81 48 GLU B C 1
ATOM 3618 O O . GLU B 1 48 ? 17.344 3.107 8.25 1 95.81 48 GLU B O 1
ATOM 3623 N N . TYR B 1 49 ? 15.539 4.359 9.117 1 96.19 49 TYR B N 1
ATOM 3624 C CA . TYR B 1 49 ? 15.297 4.973 7.816 1 96.19 49 TYR B CA 1
ATOM 3625 C C . TYR B 1 49 ? 14.844 6.422 7.969 1 96.19 49 TYR B C 1
ATOM 3627 O O . TYR B 1 49 ? 14.359 6.816 9.031 1 96.19 49 TYR B O 1
ATOM 3635 N N . GLU B 1 50 ? 15.117 7.176 6.93 1 93.56 50 GLU B N 1
ATOM 3636 C CA . GLU B 1 50 ? 14.742 8.586 6.852 1 93.56 50 GLU B CA 1
ATOM 3637 C C . GLU B 1 50 ? 14.219 8.938 5.465 1 93.56 50 GLU B C 1
ATOM 3639 O O . GLU B 1 50 ? 14.758 8.477 4.453 1 93.56 50 GLU B O 1
ATOM 3644 N N . VAL B 1 51 ? 13.125 9.711 5.453 1 90.88 51 VAL B N 1
ATOM 3645 C CA . VAL B 1 51 ? 12.609 10.227 4.191 1 90.88 51 VAL B CA 1
ATOM 3646 C C . VAL B 1 51 ? 12.883 11.727 4.094 1 90.88 51 VAL B C 1
ATOM 3648 O O . VAL B 1 51 ? 12.297 12.516 4.836 1 90.88 51 VAL B O 1
ATOM 3651 N N . ILE B 1 52 ? 13.695 12.047 3.156 1 87.06 52 ILE B N 1
ATOM 3652 C CA . ILE B 1 52 ? 14.023 13.453 2.943 1 87.06 52 ILE B CA 1
ATOM 3653 C C . ILE B 1 52 ? 12.883 14.148 2.197 1 87.06 52 ILE B C 1
ATOM 3655 O O . ILE B 1 52 ? 12.273 13.555 1.304 1 87.06 52 ILE B O 1
ATOM 3659 N N . PRO B 1 53 ? 12.539 15.391 2.561 1 81.56 53 PRO B N 1
ATOM 3660 C CA . PRO B 1 53 ? 11.453 16.094 1.871 1 81.56 53 PRO B CA 1
ATOM 3661 C C . PRO B 1 53 ? 11.602 16.047 0.351 1 81.56 53 PRO B C 1
ATOM 3663 O O . PRO B 1 53 ? 12.719 16.125 -0.165 1 81.56 53 PRO B O 1
ATOM 3666 N N . GLY B 1 54 ? 10.469 16.031 -0.334 1 83.38 54 GLY B N 1
ATOM 3667 C CA . GLY B 1 54 ? 10.43 15.883 -1.78 1 83.38 54 GLY B CA 1
ATOM 3668 C C . GLY B 1 54 ? 9.703 14.625 -2.23 1 83.38 54 GLY B C 1
ATOM 3669 O O . GLY B 1 54 ? 9.461 14.438 -3.424 1 83.38 54 GLY B O 1
ATOM 3670 N N . LEU B 1 55 ? 9.438 13.82 -1.237 1 87.19 55 LEU B N 1
ATOM 3671 C CA . LEU B 1 55 ? 8.68 12.594 -1.435 1 87.19 55 LEU B CA 1
ATOM 3672 C C . LEU B 1 55 ? 7.477 12.539 -0.501 1 87.19 55 LEU B C 1
ATOM 3674 O O . LEU B 1 55 ? 7.453 13.211 0.533 1 87.19 55 LEU B O 1
ATOM 3678 N N . GLN B 1 56 ? 6.504 11.797 -0.911 1 82.31 56 GLN B N 1
ATOM 3679 C CA . GLN B 1 56 ? 5.418 11.508 0.024 1 82.31 56 GLN B CA 1
ATOM 3680 C C . GLN B 1 56 ? 5.828 10.445 1.035 1 82.31 56 GLN B C 1
ATOM 3682 O O . GLN B 1 56 ? 5.93 9.266 0.694 1 82.31 56 GLN B O 1
ATOM 3687 N N . ARG B 1 57 ? 5.957 10.781 2.246 1 84.56 57 ARG B N 1
ATOM 3688 C CA . ARG B 1 57 ? 6.508 9.953 3.318 1 84.56 57 ARG B CA 1
ATOM 3689 C C . ARG B 1 57 ? 5.637 8.727 3.57 1 84.56 57 ARG B C 1
ATOM 3691 O O . ARG B 1 57 ? 6.152 7.641 3.834 1 84.56 57 ARG B O 1
ATOM 3698 N N . ASP B 1 58 ? 4.379 8.836 3.477 1 84.69 58 ASP B N 1
ATOM 3699 C CA . ASP B 1 58 ? 3.457 7.762 3.83 1 84.69 58 ASP B CA 1
ATOM 3700 C C . ASP B 1 58 ? 3.615 6.57 2.887 1 84.69 58 ASP B C 1
ATOM 3702 O O . ASP B 1 58 ? 3.449 5.422 3.297 1 84.69 58 ASP B O 1
ATOM 3706 N N . ASN B 1 59 ? 3.895 6.863 1.647 1 88.69 59 ASN B N 1
ATOM 3707 C CA . ASN B 1 59 ? 4.074 5.777 0.692 1 88.69 59 ASN B CA 1
ATOM 3708 C C . ASN B 1 59 ? 5.246 4.879 1.078 1 88.69 59 ASN B C 1
ATOM 3710 O O . ASN B 1 59 ? 5.16 3.654 0.967 1 88.69 59 ASN B O 1
ATOM 3714 N N . ILE B 1 60 ? 6.285 5.531 1.573 1 93.12 60 ILE B N 1
ATOM 3715 C CA . ILE B 1 60 ? 7.457 4.781 2.01 1 93.12 60 ILE B CA 1
ATOM 3716 C C . ILE B 1 60 ? 7.152 4.059 3.318 1 93.12 60 ILE B C 1
ATOM 3718 O O . ILE B 1 60 ? 7.48 2.881 3.475 1 93.12 60 ILE B O 1
ATOM 3722 N N . TYR B 1 61 ? 6.543 4.723 4.184 1 92.38 61 TYR B N 1
ATOM 3723 C CA . TYR B 1 61 ? 6.168 4.164 5.477 1 92.38 61 TYR B CA 1
ATOM 3724 C C . TYR B 1 61 ? 5.371 2.877 5.309 1 92.38 61 TYR B C 1
ATOM 3726 O O . TYR B 1 61 ? 5.703 1.852 5.906 1 92.38 61 TYR B O 1
ATOM 3734 N N . TYR B 1 62 ? 4.41 2.867 4.473 1 90.25 62 TYR B N 1
ATOM 3735 C CA . TYR B 1 62 ? 3.541 1.702 4.348 1 90.25 62 TYR B CA 1
ATOM 3736 C C . TYR B 1 62 ? 4.211 0.607 3.525 1 90.25 62 TYR B C 1
ATOM 3738 O O . TYR B 1 62 ? 3.955 -0.581 3.736 1 90.25 62 TYR B O 1
ATOM 3746 N N . ALA B 1 63 ? 5.047 0.998 2.562 1 93.44 63 ALA B N 1
ATOM 3747 C CA . ALA B 1 63 ? 5.848 -0.025 1.896 1 93.44 63 ALA B CA 1
ATOM 3748 C C . ALA B 1 63 ? 6.688 -0.805 2.902 1 93.44 63 ALA B C 1
ATOM 3750 O O . ALA B 1 63 ? 6.703 -2.037 2.885 1 93.44 63 ALA B O 1
ATOM 3751 N N . LEU B 1 64 ? 7.344 -0.054 3.832 1 96.5 64 LEU B N 1
ATOM 3752 C CA . LEU B 1 64 ? 8.18 -0.679 4.852 1 96.5 64 LEU B CA 1
ATOM 3753 C C . LEU B 1 64 ? 7.332 -1.492 5.824 1 96.5 64 LEU B C 1
ATOM 3755 O O . LEU B 1 64 ? 7.73 -2.582 6.238 1 96.5 64 LEU B O 1
ATOM 3759 N N . LYS B 1 65 ? 6.215 -0.976 6.137 1 92.75 65 LYS B N 1
ATOM 3760 C CA . LYS B 1 65 ? 5.309 -1.682 7.039 1 92.75 65 LYS B CA 1
ATOM 3761 C C . LYS B 1 65 ? 4.867 -3.016 6.445 1 92.75 65 LYS B C 1
ATOM 3763 O O . LYS B 1 65 ? 4.781 -4.02 7.152 1 92.75 65 LYS B O 1
ATOM 3768 N N . ASN B 1 66 ? 4.586 -3.018 5.188 1 93.12 66 ASN B N 1
ATOM 3769 C CA . ASN B 1 66 ? 4.199 -4.25 4.512 1 93.12 66 ASN B CA 1
ATOM 3770 C C . ASN B 1 66 ? 5.332 -5.273 4.523 1 93.12 66 ASN B C 1
ATOM 3772 O O . ASN B 1 66 ? 5.094 -6.461 4.758 1 93.12 66 ASN B O 1
ATOM 3776 N N . ILE B 1 67 ? 6.477 -4.785 4.301 1 96.44 67 ILE B N 1
ATOM 3777 C CA . ILE B 1 67 ? 7.625 -5.684 4.344 1 96.44 67 ILE B CA 1
ATOM 3778 C C . ILE B 1 67 ? 7.785 -6.246 5.754 1 96.44 67 ILE B C 1
ATOM 3780 O O . ILE B 1 67 ? 8.016 -7.445 5.926 1 96.44 67 ILE B O 1
ATOM 3784 N N . MET B 1 68 ? 7.578 -5.402 6.777 1 95.75 68 MET B N 1
ATOM 3785 C CA . MET B 1 68 ? 7.699 -5.836 8.164 1 95.75 68 MET B CA 1
ATOM 3786 C C . MET B 1 68 ? 6.645 -6.887 8.5 1 95.75 68 MET B C 1
ATOM 3788 O O . MET B 1 68 ? 6.914 -7.824 9.25 1 95.75 68 MET B O 1
ATOM 3792 N N . SER B 1 69 ? 5.535 -6.73 7.891 1 92.81 69 SER B N 1
ATOM 3793 C CA . SER B 1 69 ? 4.441 -7.645 8.203 1 92.81 69 SER B CA 1
ATOM 3794 C C . SER B 1 69 ? 4.672 -9.016 7.574 1 92.81 69 SER B C 1
ATOM 3796 O O . SER B 1 69 ? 4.074 -10.008 8 1 92.81 69 SER B O 1
ATOM 3798 N N . GLU B 1 70 ? 5.531 -9.078 6.551 1 95.69 70 GLU B N 1
ATOM 3799 C CA . GLU B 1 70 ? 5.719 -10.32 5.801 1 95.69 70 GLU B CA 1
ATOM 3800 C C . GLU B 1 70 ? 7.074 -10.945 6.109 1 95.69 70 GLU B C 1
ATOM 3802 O O . GLU B 1 70 ? 7.414 -12 5.562 1 95.69 70 GLU B O 1
ATOM 3807 N N . SER B 1 71 ? 7.867 -10.289 6.953 1 97.12 71 SER B N 1
ATOM 3808 C CA . SER B 1 71 ? 9.219 -10.766 7.211 1 97.12 71 SER B CA 1
ATOM 3809 C C . SER B 1 71 ? 9.633 -10.516 8.656 1 97.12 71 SER B C 1
ATOM 3811 O O . SER B 1 71 ? 8.852 -9.969 9.445 1 97.12 71 SER B O 1
ATOM 3813 N N . CYS B 1 72 ? 10.828 -11 9.047 1 96.81 72 CYS B N 1
ATOM 3814 C CA . CYS B 1 72 ? 11.359 -10.781 10.383 1 96.81 72 CYS B CA 1
ATOM 3815 C C . CYS B 1 72 ? 12.023 -9.414 10.492 1 96.81 72 CYS B C 1
ATOM 3817 O O . CYS B 1 72 ? 12.461 -9.016 11.578 1 96.81 72 CYS B O 1
ATOM 3819 N N . LEU B 1 73 ? 12.125 -8.68 9.414 1 97.19 73 LEU B N 1
ATOM 3820 C CA . LEU B 1 73 ? 12.812 -7.395 9.398 1 97.19 73 LEU B CA 1
ATOM 3821 C C . LEU B 1 73 ? 11.977 -6.32 10.086 1 97.19 73 LEU B C 1
ATOM 3823 O O . LEU B 1 73 ? 10.75 -6.359 10.031 1 97.19 73 LEU B O 1
ATOM 3827 N N . THR B 1 74 ? 12.648 -5.434 10.727 1 96.62 74 THR B N 1
ATOM 3828 C CA . THR B 1 74 ? 12 -4.281 11.344 1 96.62 74 THR B CA 1
ATOM 3829 C C . THR B 1 74 ? 12.711 -2.99 10.945 1 96.62 74 THR B C 1
ATOM 3831 O O . THR B 1 74 ? 13.93 -2.98 10.742 1 96.62 74 THR B O 1
ATOM 3834 N N . PHE B 1 75 ? 11.906 -1.942 10.789 1 96.56 75 PHE B N 1
ATOM 3835 C CA . PHE B 1 75 ? 12.406 -0.62 10.422 1 96.56 75 PHE B CA 1
ATOM 3836 C C . PHE B 1 75 ? 11.961 0.424 11.445 1 96.56 75 PHE B C 1
ATOM 3838 O O . PHE B 1 75 ? 10.883 0.316 12.023 1 96.56 75 PHE B O 1
ATOM 3845 N N . LYS B 1 76 ? 12.812 1.375 11.633 1 93.12 76 LYS B N 1
ATOM 3846 C CA . LYS B 1 76 ? 12.477 2.48 12.523 1 93.12 76 LYS B CA 1
ATOM 3847 C C . LYS B 1 76 ? 12.891 3.818 11.922 1 93.12 76 LYS B C 1
ATOM 3849 O O . LYS B 1 76 ? 14.023 3.973 11.461 1 93.12 76 LYS B O 1
ATOM 3854 N N . GLU B 1 77 ? 11.93 4.746 11.945 1 90.19 77 GLU B N 1
ATOM 3855 C CA . GLU B 1 77 ? 12.25 6.074 11.43 1 90.19 77 GLU B CA 1
ATOM 3856 C C . GLU B 1 77 ? 13.156 6.836 12.398 1 90.19 77 GLU B C 1
ATOM 3858 O O . GLU B 1 77 ? 12.914 6.848 13.602 1 90.19 77 GLU B O 1
ATOM 3863 N N . LYS B 1 78 ? 14.242 7.297 11.891 1 88.81 78 LYS B N 1
ATOM 3864 C CA . LYS B 1 78 ? 15.195 8.125 12.625 1 88.81 78 LYS B CA 1
ATOM 3865 C C . LYS B 1 78 ? 15.625 9.328 11.797 1 88.81 78 LYS B C 1
ATOM 3867 O O . LYS B 1 78 ? 15.805 9.227 10.586 1 88.81 78 LYS B O 1
ATOM 3872 N N . ILE B 1 79 ? 15.656 10.422 12.539 1 82.62 79 ILE B N 1
ATOM 3873 C CA . ILE B 1 79 ? 16.016 11.641 11.828 1 82.62 79 ILE B CA 1
ATOM 3874 C C . ILE B 1 79 ? 17.516 11.898 11.961 1 82.62 79 ILE B C 1
ATOM 3876 O O . ILE B 1 79 ? 18.094 11.68 13.023 1 82.62 79 ILE B O 1
ATOM 3880 N N . ASN B 1 80 ? 18.172 12.359 10.906 1 81.12 80 ASN B N 1
ATOM 3881 C CA . ASN B 1 80 ? 19.531 12.867 10.852 1 81.12 80 ASN B CA 1
ATOM 3882 C C . ASN B 1 80 ? 20.547 11.828 11.328 1 81.12 80 ASN B C 1
ATOM 3884 O O . ASN B 1 80 ? 21.484 12.164 12.047 1 81.12 80 ASN B O 1
ATOM 3888 N N . PHE B 1 81 ? 20.219 10.555 10.977 1 85.25 81 PHE B N 1
ATOM 3889 C CA . PHE B 1 81 ? 21.219 9.555 11.344 1 85.25 81 PHE B CA 1
ATOM 3890 C C . PHE B 1 81 ? 22.359 9.547 10.344 1 85.25 81 PHE B C 1
ATOM 3892 O O . PHE B 1 81 ? 22.172 9.859 9.164 1 85.25 81 PHE B O 1
ATOM 3899 N N . LYS B 1 82 ? 23.547 9.18 10.859 1 84.5 82 LYS B N 1
ATOM 3900 C CA . LYS B 1 82 ? 24.75 9.227 10.023 1 84.5 82 LYS B CA 1
ATOM 3901 C C . LYS B 1 82 ? 25.266 7.82 9.742 1 84.5 82 LYS B C 1
ATOM 3903 O O . LYS B 1 82 ? 26.047 7.617 8.805 1 84.5 82 LYS B O 1
ATOM 3908 N N . ASN B 1 83 ? 24.859 6.852 10.516 1 87.44 83 ASN B N 1
ATOM 3909 C CA . ASN B 1 83 ? 25.359 5.484 10.391 1 87.44 83 ASN B CA 1
ATOM 3910 C C . ASN B 1 83 ? 24.5 4.664 9.43 1 87.44 83 ASN B C 1
ATOM 3912 O O . ASN B 1 83 ? 23.734 5.223 8.641 1 87.44 83 ASN B O 1
ATOM 3916 N N . GLU B 1 84 ? 24.672 3.383 9.477 1 91.25 84 GLU B N 1
ATOM 3917 C CA . GLU B 1 84 ? 23.984 2.467 8.57 1 91.25 84 GLU B CA 1
ATOM 3918 C C . GLU B 1 84 ? 22.469 2.594 8.695 1 91.25 84 GLU B C 1
ATOM 3920 O O . GLU B 1 84 ? 21.938 2.723 9.805 1 91.25 84 GLU B O 1
ATOM 3925 N N . GLY B 1 85 ? 21.828 2.68 7.512 1 95.5 85 GLY B N 1
ATOM 3926 C CA . GLY B 1 85 ? 20.391 2.816 7.375 1 95.5 85 GLY B CA 1
ATOM 3927 C C . GLY B 1 85 ? 19.953 3.16 5.961 1 95.5 85 GLY B C 1
ATOM 3928 O O . GLY B 1 85 ? 20.766 3.113 5.031 1 95.5 85 GLY B O 1
ATOM 3929 N N . LEU B 1 86 ? 18.688 3.422 5.797 1 97.06 86 LEU B N 1
ATOM 3930 C CA . LEU B 1 86 ? 18.125 3.736 4.484 1 97.06 86 LEU B CA 1
ATOM 3931 C C . LEU B 1 86 ? 17.688 5.195 4.414 1 97.06 86 LEU B C 1
ATOM 3933 O O . LEU B 1 86 ? 16.906 5.656 5.246 1 97.06 86 LEU B O 1
ATOM 3937 N N . LYS B 1 87 ? 18.234 5.949 3.461 1 95.75 87 LYS B N 1
ATOM 3938 C CA . LYS B 1 87 ? 17.781 7.312 3.205 1 95.75 87 LYS B CA 1
ATOM 3939 C C . LYS B 1 87 ? 17.047 7.406 1.871 1 95.75 87 LYS B C 1
ATOM 3941 O O . LYS B 1 87 ? 17.609 7.098 0.821 1 95.75 87 LYS B O 1
ATOM 3946 N N . PHE B 1 88 ? 15.812 7.77 1.939 1 95.56 88 PHE B N 1
ATOM 3947 C CA . PHE B 1 88 ? 15.023 7.984 0.733 1 95.56 88 PHE B CA 1
ATOM 3948 C C . PHE B 1 88 ? 15.117 9.43 0.273 1 95.56 88 PHE B C 1
ATOM 3950 O O . PHE B 1 88 ? 14.781 10.352 1.022 1 95.56 88 PHE B O 1
ATOM 3957 N N . VAL B 1 89 ? 15.562 9.602 -0.97 1 92.56 89 VAL B N 1
ATOM 3958 C CA . VAL B 1 89 ? 15.859 10.938 -1.47 1 92.56 89 VAL B CA 1
ATOM 3959 C C . VAL B 1 89 ? 15.227 11.125 -2.848 1 92.56 89 VAL B C 1
ATOM 3961 O O . VAL B 1 89 ? 15.281 10.227 -3.691 1 92.56 89 VAL B O 1
ATOM 3964 N N . ASN B 1 90 ? 14.57 12.219 -2.996 1 89.75 90 ASN B N 1
ATOM 3965 C CA . ASN B 1 90 ? 14.062 12.555 -4.32 1 89.75 90 ASN B CA 1
ATOM 3966 C C . ASN B 1 90 ? 15.203 12.789 -5.312 1 89.75 90 ASN B C 1
ATOM 3968 O O . ASN B 1 90 ? 16.203 13.43 -4.984 1 89.75 90 ASN B O 1
ATOM 3972 N N . SER B 1 91 ? 15.07 12.195 -6.516 1 88.69 91 SER B N 1
ATOM 3973 C CA . SER B 1 91 ? 16.047 12.328 -7.59 1 88.69 91 SER B CA 1
ATOM 3974 C C . SER B 1 91 ? 15.391 12.188 -8.961 1 88.69 91 SER B C 1
ATOM 3976 O O . SER B 1 91 ? 14.188 11.969 -9.055 1 88.69 91 SER B O 1
ATOM 3978 N N . PHE B 1 92 ? 16.188 12.398 -10.008 1 83 92 PHE B N 1
ATOM 3979 C CA . PHE B 1 92 ? 15.672 12.344 -11.375 1 83 92 PHE B CA 1
ATOM 3980 C C . PHE B 1 92 ? 15.562 10.906 -11.852 1 83 92 PHE B C 1
ATOM 3982 O O . PHE B 1 92 ? 14.93 10.625 -12.875 1 83 92 PHE B O 1
ATOM 3989 N N . GLU B 1 93 ? 16.172 10.039 -11.078 1 84.75 93 GLU B N 1
ATOM 3990 C CA . GLU B 1 93 ? 16.078 8.617 -11.398 1 84.75 93 GLU B CA 1
ATOM 3991 C C . GLU B 1 93 ? 15.805 7.789 -10.148 1 84.75 93 GLU B C 1
ATOM 3993 O O . GLU B 1 93 ? 16.141 8.211 -9.039 1 84.75 93 GLU B O 1
ATOM 3998 N N . SER B 1 94 ? 15.117 6.723 -10.344 1 88.88 94 SER B N 1
ATOM 3999 C CA . SER B 1 94 ? 14.867 5.793 -9.242 1 88.88 94 SER B CA 1
ATOM 4000 C C . SER B 1 94 ? 15.859 4.637 -9.258 1 88.88 94 SER B C 1
ATOM 4002 O O . SER B 1 94 ? 15.805 3.777 -10.141 1 88.88 94 SER B O 1
ATOM 4004 N N . VAL B 1 95 ? 16.766 4.645 -8.336 1 89.12 95 VAL B N 1
ATOM 4005 C CA . VAL B 1 95 ? 17.844 3.664 -8.32 1 89.12 95 VAL B CA 1
ATOM 4006 C C . VAL B 1 95 ? 18.391 3.52 -6.902 1 89.12 95 VAL B C 1
ATOM 4008 O O . VAL B 1 95 ? 18.156 4.379 -6.051 1 89.12 95 VAL B O 1
ATOM 4011 N N . THR B 1 96 ? 18.984 2.422 -6.602 1 92.12 96 THR B N 1
ATOM 4012 C CA . THR B 1 96 ? 19.688 2.197 -5.352 1 92.12 96 THR B CA 1
ATOM 4013 C C . THR B 1 96 ? 20.812 1.17 -5.547 1 92.12 96 THR B C 1
ATOM 4015 O O . THR B 1 96 ? 20.844 0.478 -6.562 1 92.12 96 THR B O 1
ATOM 4018 N N . ARG B 1 97 ? 21.719 1.117 -4.621 1 87.25 97 ARG B N 1
ATOM 4019 C CA . ARG B 1 97 ? 22.734 0.082 -4.637 1 87.25 97 ARG B CA 1
ATOM 4020 C C . ARG B 1 97 ? 22.188 -1.247 -4.133 1 87.25 97 ARG B C 1
ATOM 4022 O O . ARG B 1 97 ? 21.25 -1.271 -3.334 1 87.25 97 ARG B O 1
ATOM 4029 N N . LEU B 1 98 ? 22.828 -2.277 -4.574 1 88.12 98 LEU B N 1
ATOM 4030 C CA . LEU B 1 98 ? 22.453 -3.609 -4.109 1 88.12 98 LEU B CA 1
ATOM 4031 C C . LEU B 1 98 ? 23.109 -3.922 -2.768 1 88.12 98 LEU B C 1
ATOM 4033 O O . LEU B 1 98 ? 24.328 -3.838 -2.639 1 88.12 98 LEU B O 1
ATOM 4037 N N . GLY B 1 99 ? 22.281 -4.176 -1.775 1 90.38 99 GLY B N 1
ATOM 4038 C CA . GLY B 1 99 ? 22.797 -4.574 -0.476 1 90.38 99 GLY B CA 1
ATOM 4039 C C . GLY B 1 99 ? 23.297 -3.406 0.354 1 90.38 99 GLY B C 1
ATOM 4040 O O . GLY B 1 99 ? 23.234 -2.256 -0.084 1 90.38 99 GLY B O 1
ATOM 4041 N N . LYS B 1 100 ? 23.703 -3.725 1.533 1 91.5 100 LYS B N 1
ATOM 4042 C CA . LYS B 1 100 ? 24.219 -2.742 2.479 1 91.5 100 LYS B CA 1
ATOM 4043 C C . LYS B 1 100 ? 25.578 -2.215 2.025 1 91.5 100 LYS B C 1
ATOM 4045 O O . LYS B 1 100 ? 26.406 -2.973 1.512 1 91.5 100 LYS B O 1
ATOM 4050 N N . SER B 1 101 ? 25.797 -0.928 2.328 1 86.44 101 SER B N 1
ATOM 4051 C CA . SER B 1 101 ? 27.094 -0.311 2.02 1 86.44 101 SER B CA 1
ATOM 4052 C C . SER B 1 101 ? 28.188 -0.816 2.955 1 86.44 101 SER B C 1
ATOM 4054 O O . SER B 1 101 ? 27.938 -1.022 4.145 1 86.44 101 SER B O 1
ATOM 4056 N N . LYS B 1 102 ? 29.359 -0.976 2.49 1 77.31 102 LYS B N 1
ATOM 4057 C CA . LYS B 1 102 ? 30.484 -1.508 3.248 1 77.31 102 LYS B CA 1
ATOM 4058 C C . LYS B 1 102 ? 31 -0.487 4.258 1 77.31 102 LYS B C 1
ATOM 4060 O O . LYS B 1 102 ? 31.547 -0.857 5.297 1 77.31 102 LYS B O 1
ATOM 4065 N N . ASN B 1 103 ? 30.859 0.714 3.986 1 77.31 103 ASN B N 1
ATOM 4066 C CA . ASN B 1 103 ? 31.516 1.76 4.754 1 77.31 103 ASN B CA 1
ATOM 4067 C C . ASN B 1 103 ? 30.609 2.316 5.848 1 77.31 103 ASN B C 1
ATOM 4069 O O . ASN B 1 103 ? 30.797 3.453 6.289 1 77.31 103 ASN B O 1
ATOM 4073 N N . LYS B 1 104 ? 29.734 1.551 6.387 1 78.12 104 LYS B N 1
ATOM 4074 C CA . LYS B 1 104 ? 28.844 1.928 7.492 1 78.12 104 LYS B CA 1
ATOM 4075 C C . LYS B 1 104 ? 28.156 3.254 7.211 1 78.12 104 LYS B C 1
ATOM 4077 O O . LYS B 1 104 ? 27.953 4.066 8.117 1 78.12 104 LYS B O 1
ATOM 4082 N N . ARG B 1 105 ? 28.016 3.578 5.996 1 87.75 105 ARG B N 1
ATOM 4083 C CA . ARG B 1 105 ? 27.266 4.746 5.559 1 87.75 105 ARG B CA 1
ATOM 4084 C C . ARG B 1 105 ? 25.828 4.363 5.188 1 87.75 105 ARG B C 1
ATOM 4086 O O . ARG B 1 105 ? 25.547 3.195 4.93 1 87.75 105 ARG B O 1
ATOM 4093 N N . PRO B 1 106 ? 24.969 5.391 5.184 1 92.62 106 PRO B N 1
ATOM 4094 C CA . PRO B 1 106 ? 23.578 5.086 4.805 1 92.62 106 PRO B CA 1
ATOM 4095 C C . PRO B 1 106 ? 23.453 4.648 3.348 1 92.62 106 PRO B C 1
ATOM 4097 O O . PRO B 1 106 ? 24.203 5.113 2.49 1 92.62 106 PRO B O 1
ATOM 4100 N N . ASN B 1 107 ? 22.625 3.633 3.084 1 94.38 107 ASN B N 1
ATOM 4101 C CA . ASN B 1 107 ? 22.188 3.338 1.726 1 94.38 107 ASN B CA 1
ATOM 4102 C C . ASN B 1 107 ? 21.156 4.359 1.236 1 94.38 107 ASN B C 1
ATOM 4104 O O . ASN B 1 107 ? 20.109 4.551 1.863 1 94.38 107 ASN B O 1
ATOM 4108 N N . ILE B 1 108 ? 21.5 5 0.145 1 95.12 108 ILE B N 1
ATOM 4109 C CA . ILE B 1 108 ? 20.562 5.973 -0.403 1 95.12 108 ILE B CA 1
ATOM 4110 C C . ILE B 1 108 ? 19.641 5.293 -1.423 1 95.12 108 ILE B C 1
ATOM 4112 O O . ILE B 1 108 ? 20.125 4.57 -2.303 1 95.12 108 ILE B O 1
ATOM 4116 N N . ILE B 1 109 ? 18.391 5.426 -1.304 1 96.44 109 ILE B N 1
ATOM 4117 C CA . ILE B 1 109 ? 17.391 5.02 -2.287 1 96.44 109 ILE B CA 1
ATOM 4118 C C . ILE B 1 109 ? 16.828 6.254 -2.99 1 96.44 109 ILE B C 1
ATOM 4120 O O . ILE B 1 109 ? 16.078 7.027 -2.391 1 96.44 109 ILE B O 1
ATOM 4124 N N . TYR B 1 110 ? 17.203 6.391 -4.203 1 94.12 110 TYR B N 1
ATOM 4125 C CA . TYR B 1 110 ? 16.734 7.508 -5.016 1 94.12 110 TYR B CA 1
ATOM 4126 C C . TYR B 1 110 ? 15.383 7.191 -5.648 1 94.12 110 TYR B C 1
ATOM 4128 O O . TYR B 1 110 ? 15.172 6.094 -6.168 1 94.12 110 TYR B O 1
ATOM 4136 N N . LEU B 1 111 ? 14.453 8.109 -5.574 1 93 111 LEU B N 1
ATOM 4137 C CA . LEU B 1 111 ? 13.125 7.977 -6.156 1 93 111 LEU B CA 1
ATOM 4138 C C . LEU B 1 111 ? 12.719 9.258 -6.879 1 93 111 LEU B C 1
ATOM 4140 O O . LEU B 1 111 ? 12.938 10.359 -6.375 1 93 111 LEU B O 1
ATOM 4144 N N . THR B 1 112 ? 12.18 9.117 -8.07 1 88.06 112 THR B N 1
ATOM 4145 C CA . THR B 1 112 ? 11.523 10.266 -8.672 1 88.06 112 THR B CA 1
ATOM 4146 C C . THR B 1 112 ? 10.211 10.57 -7.953 1 88.06 112 THR B C 1
ATOM 4148 O O . THR B 1 112 ? 9.664 9.719 -7.25 1 88.06 112 THR B O 1
ATOM 4151 N N . GLN B 1 113 ? 9.75 11.703 -8.172 1 81.5 113 GLN B N 1
ATOM 4152 C CA . GLN B 1 113 ? 8.484 12.109 -7.559 1 81.5 113 GLN B CA 1
ATOM 4153 C C . GLN B 1 113 ? 7.344 11.211 -8.023 1 81.5 113 GLN B C 1
ATOM 4155 O O . GLN B 1 113 ? 6.516 10.781 -7.211 1 81.5 113 GLN B O 1
ATOM 4160 N N . LEU B 1 114 ? 7.344 10.914 -9.281 1 78.38 114 LEU B N 1
ATOM 4161 C CA . LEU B 1 114 ? 6.277 10.086 -9.836 1 78.38 114 LEU B CA 1
ATOM 4162 C C . LEU B 1 114 ? 6.387 8.648 -9.336 1 78.38 114 LEU B C 1
ATOM 4164 O O . LEU B 1 114 ? 5.375 8.031 -9 1 78.38 114 LEU B O 1
ATOM 4168 N N . ASP B 1 115 ? 7.594 8.164 -9.133 1 84.69 115 ASP B N 1
ATOM 4169 C CA . ASP B 1 115 ? 7.812 6.781 -8.719 1 84.69 115 ASP B CA 1
ATOM 4170 C C . ASP B 1 115 ? 7.469 6.586 -7.242 1 84.69 115 ASP B C 1
ATOM 4172 O O . ASP B 1 115 ? 7.223 5.465 -6.797 1 84.69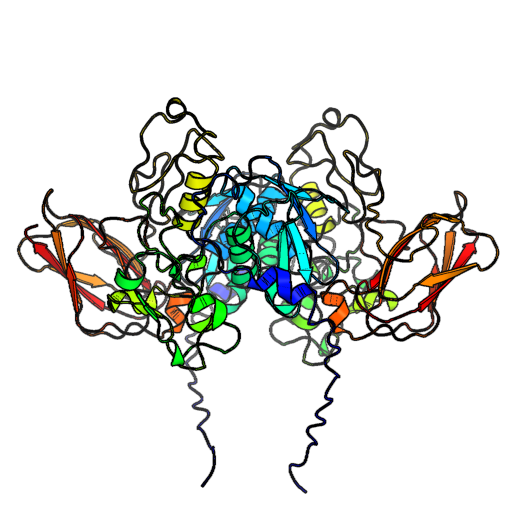 115 ASP B O 1
ATOM 4176 N N . ASN B 1 116 ? 7.469 7.664 -6.547 1 87.19 116 ASN B N 1
ATOM 4177 C CA . ASN B 1 116 ? 7.125 7.621 -5.129 1 87.19 116 ASN B CA 1
ATOM 4178 C C . ASN B 1 116 ? 5.656 7.266 -4.918 1 87.19 116 ASN B C 1
ATOM 4180 O O . ASN B 1 116 ? 5.242 6.949 -3.803 1 87.19 116 ASN B O 1
ATOM 4184 N N . PHE B 1 117 ? 4.902 7.195 -5.949 1 77.94 117 PHE B N 1
ATOM 4185 C CA . PHE B 1 117 ? 3.502 6.809 -5.84 1 77.94 117 PHE B CA 1
ATOM 4186 C C . PHE B 1 117 ? 3.285 5.395 -6.363 1 77.94 117 PHE B C 1
ATOM 4188 O O . PHE B 1 117 ? 2.15 4.914 -6.422 1 77.94 117 PHE B O 1
ATOM 4195 N N . LYS B 1 118 ? 4.344 4.77 -6.711 1 80.88 118 LYS B N 1
ATOM 4196 C CA . LYS B 1 118 ? 4.262 3.438 -7.305 1 80.88 118 LYS B CA 1
ATOM 4197 C C . LYS B 1 118 ? 4.922 2.396 -6.406 1 80.88 118 LYS B C 1
ATOM 4199 O O . LYS B 1 118 ? 6.148 2.277 -6.387 1 80.88 118 LYS B O 1
ATOM 4204 N N . SER B 1 119 ? 4.098 1.574 -5.824 1 85.81 119 SER B N 1
ATOM 4205 C CA . SER B 1 119 ? 4.633 0.556 -4.93 1 85.81 119 SER B CA 1
ATOM 4206 C C . SER B 1 119 ? 5.516 -0.435 -5.684 1 85.81 119 SER B C 1
ATOM 4208 O O . SER B 1 119 ? 6.484 -0.958 -5.129 1 85.81 119 SER B O 1
ATOM 4210 N N . ASN B 1 120 ? 5.199 -0.665 -6.953 1 85.44 120 ASN B N 1
ATOM 4211 C CA . ASN B 1 120 ? 5.953 -1.625 -7.758 1 85.44 120 ASN B CA 1
ATOM 4212 C C . ASN B 1 120 ? 7.332 -1.087 -8.125 1 85.44 120 ASN B C 1
ATOM 4214 O O . ASN B 1 120 ? 8.109 -1.774 -8.789 1 85.44 120 ASN B O 1
ATOM 4218 N N . ILE B 1 121 ? 7.598 0.137 -7.719 1 87.62 121 ILE B N 1
ATOM 4219 C CA . ILE B 1 121 ? 8.945 0.679 -7.879 1 87.62 121 ILE B CA 1
ATOM 4220 C C . ILE B 1 121 ? 9.609 0.818 -6.512 1 87.62 121 ILE B C 1
ATOM 4222 O O . ILE B 1 121 ? 10.773 0.437 -6.34 1 87.62 121 ILE B O 1
ATOM 4226 N N . ILE B 1 122 ? 8.836 1.267 -5.52 1 92.88 122 ILE B N 1
ATOM 4227 C CA . ILE B 1 122 ? 9.367 1.518 -4.188 1 92.88 122 ILE B CA 1
ATOM 4228 C C . ILE B 1 122 ? 9.844 0.207 -3.566 1 92.88 122 ILE B C 1
ATOM 4230 O O . ILE B 1 122 ? 10.969 0.119 -3.074 1 92.88 122 ILE B O 1
ATOM 4234 N N . ILE B 1 123 ? 9.031 -0.809 -3.668 1 94.88 123 ILE B N 1
ATOM 4235 C CA . ILE B 1 123 ? 9.281 -2.053 -2.947 1 94.88 123 ILE B CA 1
ATOM 4236 C C . ILE B 1 123 ? 10.477 -2.773 -3.568 1 94.88 123 ILE B C 1
ATOM 4238 O O . ILE B 1 123 ? 11.391 -3.207 -2.857 1 94.88 123 ILE B O 1
ATOM 4242 N N . PRO B 1 124 ? 10.57 -2.846 -4.898 1 92.94 124 PRO B N 1
ATOM 4243 C CA . PRO B 1 124 ? 11.766 -3.461 -5.473 1 92.94 124 PRO B CA 1
ATOM 4244 C C . PRO B 1 124 ? 13.055 -2.729 -5.086 1 92.94 124 PRO B C 1
ATOM 4246 O O . PRO B 1 124 ? 14.086 -3.363 -4.863 1 92.94 124 PRO B O 1
ATOM 4249 N N . LEU B 1 125 ? 13.023 -1.442 -4.988 1 94.69 125 LEU B N 1
ATOM 4250 C CA . LEU B 1 125 ? 14.219 -0.697 -4.602 1 94.69 125 LEU B CA 1
ATOM 4251 C C . LEU B 1 125 ? 14.602 -1.001 -3.158 1 94.69 125 LEU B C 1
ATOM 4253 O O . LEU B 1 125 ? 15.789 -1.103 -2.84 1 94.69 125 LEU B O 1
ATOM 4257 N N . ILE B 1 126 ? 13.625 -1.163 -2.312 1 97.12 126 ILE B N 1
ATOM 4258 C CA . ILE B 1 126 ? 13.906 -1.549 -0.934 1 97.12 126 ILE B CA 1
ATOM 4259 C C . ILE B 1 126 ? 14.5 -2.953 -0.902 1 97.12 126 ILE B C 1
ATOM 4261 O O . ILE B 1 126 ? 15.484 -3.201 -0.2 1 97.12 126 ILE B O 1
ATOM 4265 N N . PHE B 1 127 ? 13.922 -3.906 -1.705 1 95.25 127 PHE B N 1
ATOM 4266 C CA . PHE B 1 127 ? 14.461 -5.258 -1.801 1 95.25 127 PHE B CA 1
ATOM 4267 C C . PHE B 1 127 ? 15.922 -5.227 -2.25 1 95.25 127 PHE B C 1
ATOM 4269 O O . PHE B 1 127 ? 16.766 -5.938 -1.694 1 95.25 127 PHE B O 1
ATOM 4276 N N . ARG B 1 128 ? 16.219 -4.406 -3.172 1 92.25 128 ARG B N 1
ATOM 4277 C CA . ARG B 1 128 ? 17.578 -4.285 -3.656 1 92.25 128 ARG B CA 1
ATOM 4278 C C . ARG B 1 128 ? 18.516 -3.791 -2.551 1 92.25 128 ARG B C 1
ATOM 4280 O O . ARG B 1 128 ? 19.594 -4.34 -2.355 1 92.25 128 ARG B O 1
ATOM 4287 N N . ALA B 1 129 ? 18.047 -2.791 -1.856 1 94.75 129 ALA B N 1
ATOM 4288 C CA . ALA B 1 129 ? 18.859 -2.271 -0.75 1 94.75 129 ALA B CA 1
ATOM 4289 C C . ALA B 1 129 ? 19.078 -3.34 0.317 1 94.75 129 ALA B C 1
ATOM 4291 O O . ALA B 1 129 ? 20.062 -3.295 1.055 1 94.75 129 ALA B O 1
ATOM 4292 N N . LEU B 1 130 ? 18.172 -4.293 0.396 1 95 130 LEU B N 1
ATOM 4293 C CA . LEU B 1 130 ? 18.281 -5.383 1.358 1 95 130 LEU B CA 1
ATOM 4294 C C . LEU B 1 130 ? 19.109 -6.527 0.8 1 95 130 LEU B C 1
ATOM 4296 O O . LEU B 1 130 ? 19.328 -7.531 1.479 1 95 130 LEU B O 1
ATOM 4300 N N . GLY B 1 131 ? 19.531 -6.445 -0.434 1 91.06 131 GLY B N 1
ATOM 4301 C CA . GLY B 1 131 ? 20.453 -7.414 -1.003 1 91.06 131 GLY B CA 1
ATOM 4302 C C . GLY B 1 131 ? 19.781 -8.43 -1.902 1 91.06 131 GLY B C 1
ATOM 4303 O O . GLY B 1 131 ? 20.359 -9.461 -2.234 1 91.06 131 GLY B O 1
ATOM 4304 N N . ILE B 1 132 ? 18.469 -8.227 -2.266 1 91.56 132 ILE B N 1
ATOM 4305 C CA . ILE B 1 132 ? 17.75 -9.086 -3.191 1 91.56 132 ILE B CA 1
ATOM 4306 C C . ILE B 1 132 ? 17.844 -8.516 -4.605 1 91.56 132 ILE B C 1
ATOM 4308 O O . ILE B 1 132 ? 17.438 -7.379 -4.848 1 91.56 132 ILE B O 1
ATOM 4312 N N . ASP B 1 133 ? 18.328 -9.242 -5.492 1 87.81 133 ASP B N 1
ATOM 4313 C CA . ASP B 1 133 ? 18.5 -8.758 -6.855 1 87.81 133 ASP B CA 1
ATOM 4314 C C . ASP B 1 133 ? 17.219 -8.977 -7.68 1 87.81 133 ASP B C 1
ATOM 4316 O O . ASP B 1 133 ? 16.312 -9.688 -7.246 1 87.81 133 ASP B O 1
ATOM 4320 N N . TYR B 1 134 ? 17.219 -8.312 -8.828 1 89.12 134 TYR B N 1
ATOM 4321 C CA . TYR B 1 134 ? 16.094 -8.492 -9.742 1 89.12 134 TYR B CA 1
ATOM 4322 C C . TYR B 1 134 ? 15.984 -9.938 -10.195 1 89.12 134 TYR B C 1
ATOM 4324 O O . TYR B 1 134 ? 17 -10.609 -10.406 1 89.12 134 TYR B O 1
ATOM 4332 N N . 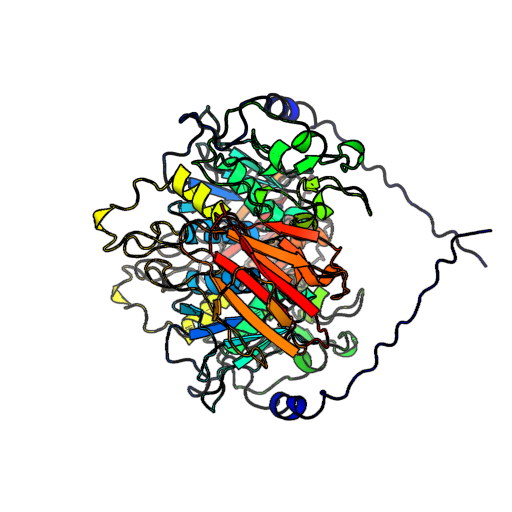GLU B 1 135 ? 14.766 -10.383 -10.398 1 89.94 135 GLU B N 1
ATOM 4333 C CA . GLU B 1 135 ? 14.516 -11.742 -10.875 1 89.94 135 GLU B CA 1
ATOM 4334 C C . GLU B 1 135 ? 15.148 -11.977 -12.234 1 89.94 135 GLU B C 1
ATOM 4336 O O . GLU B 1 135 ? 15.766 -13.023 -12.469 1 89.94 135 GLU B O 1
ATOM 4341 N N . PHE B 1 136 ? 15.148 -10.961 -13.094 1 87.12 136 PHE B N 1
ATOM 4342 C CA . PHE B 1 136 ? 15.656 -11.109 -14.453 1 87.12 136 PHE B CA 1
ATOM 4343 C C . PHE B 1 136 ? 17.188 -11.062 -14.469 1 87.12 136 PHE B C 1
ATOM 4345 O O . PHE B 1 136 ? 17.812 -11.297 -15.508 1 87.12 136 PHE B O 1
ATOM 4352 N N . ASN B 1 137 ? 17.812 -10.82 -13.359 1 85 137 ASN B N 1
ATOM 4353 C CA . ASN B 1 137 ? 19.266 -10.812 -13.258 1 85 137 ASN B CA 1
ATOM 4354 C C . ASN B 1 137 ? 19.797 -12.141 -12.727 1 85 137 ASN B C 1
ATOM 4356 O O . ASN B 1 137 ? 21 -12.305 -12.531 1 85 137 ASN B O 1
ATOM 4360 N N . ARG B 1 138 ? 18.922 -13.078 -12.445 1 87.06 138 ARG B N 1
ATOM 4361 C CA . ARG B 1 138 ? 19.359 -14.391 -11.977 1 87.06 138 ARG B CA 1
ATOM 4362 C C . ARG B 1 138 ? 20.359 -15.016 -12.953 1 87.06 138 ARG B C 1
ATOM 4364 O O . ARG B 1 138 ? 20.234 -14.844 -14.164 1 87.06 138 ARG B O 1
ATOM 4371 N N . PHE B 1 139 ? 21.219 -15.805 -12.398 1 83.25 139 PHE B N 1
ATOM 4372 C CA . PHE B 1 139 ? 22.234 -16.438 -13.234 1 83.25 139 PHE B CA 1
ATOM 4373 C C . PHE B 1 139 ? 21.609 -17.453 -14.188 1 83.25 139 PHE B C 1
ATOM 4375 O O . PHE B 1 139 ? 22.156 -17.719 -15.25 1 83.25 139 PHE B O 1
ATOM 4382 N N . ASP B 1 140 ? 20.453 -18.016 -13.789 1 86.62 140 ASP B N 1
ATOM 4383 C CA . ASP B 1 140 ? 19.812 -19.031 -14.609 1 86.62 140 ASP B CA 1
ATOM 4384 C C . ASP B 1 140 ? 18.656 -18.453 -15.422 1 86.62 140 ASP B C 1
ATOM 4386 O O . ASP B 1 140 ? 17.828 -19.188 -15.961 1 86.62 140 ASP B O 1
ATOM 4390 N N . ARG B 1 141 ? 18.625 -17.125 -15.555 1 87.75 141 ARG B N 1
ATOM 4391 C CA . ARG B 1 141 ? 17.484 -16.453 -16.172 1 87.75 141 ARG B CA 1
ATOM 4392 C C . ARG B 1 141 ? 17.297 -16.922 -17.609 1 87.75 141 ARG B C 1
ATOM 4394 O O . ARG B 1 141 ? 16.156 -16.969 -18.094 1 87.75 141 ARG B O 1
ATOM 4401 N N . ASN B 1 142 ? 18.359 -17.328 -18.328 1 88.88 142 ASN B N 1
ATOM 4402 C CA . ASN B 1 142 ? 18.281 -17.656 -19.734 1 88.88 142 ASN B CA 1
ATOM 4403 C C . ASN B 1 142 ? 17.547 -18.984 -19.969 1 88.88 142 ASN B C 1
ATOM 4405 O O . ASN B 1 142 ? 17.156 -19.297 -21.094 1 88.88 142 ASN B O 1
ATOM 4409 N N . LYS B 1 143 ? 17.375 -19.672 -18.922 1 91.88 143 LYS B N 1
ATOM 4410 C CA . LYS B 1 143 ? 16.547 -20.875 -19.016 1 91.88 143 LYS B CA 1
ATOM 4411 C C . LYS B 1 143 ? 15.062 -20.516 -19.047 1 91.88 143 LYS B C 1
ATOM 4413 O O . LYS B 1 143 ? 14.227 -21.359 -19.391 1 91.88 143 LYS B O 1
ATOM 4418 N N . TYR B 1 144 ? 14.766 -19.281 -18.734 1 92.62 144 TYR B N 1
ATOM 4419 C CA . TYR B 1 144 ? 13.367 -18.938 -18.5 1 92.62 144 TYR B CA 1
ATOM 4420 C C . TYR B 1 144 ? 12.93 -17.781 -19.406 1 92.62 144 TYR B C 1
ATOM 4422 O O . TYR B 1 144 ? 11.773 -17.734 -19.844 1 92.62 144 TYR B O 1
ATOM 4430 N N . ILE B 1 145 ? 13.844 -16.859 -19.641 1 92.94 145 ILE B N 1
ATOM 4431 C CA . ILE B 1 145 ? 13.445 -15.695 -20.422 1 92.94 145 ILE B CA 1
ATOM 4432 C C . ILE B 1 145 ? 14.547 -15.344 -21.422 1 92.94 145 ILE B C 1
ATOM 4434 O O . ILE B 1 145 ? 15.711 -15.719 -21.219 1 92.94 145 ILE B O 1
ATOM 4438 N N . LYS B 1 146 ? 14.117 -14.711 -22.484 1 93 146 LYS B N 1
ATOM 4439 C CA . LYS B 1 146 ? 14.969 -14.008 -23.438 1 93 146 LYS B CA 1
ATOM 4440 C C . LYS B 1 146 ? 14.75 -12.5 -23.375 1 93 146 LYS B C 1
ATOM 4442 O O . LYS B 1 146 ? 13.609 -12.039 -23.266 1 93 146 LYS B O 1
ATOM 4447 N N . ILE B 1 147 ? 15.852 -11.75 -23.328 1 90.75 147 ILE B N 1
ATOM 4448 C CA . ILE B 1 147 ? 15.758 -10.297 -23.234 1 90.75 147 ILE B CA 1
ATOM 4449 C C . ILE B 1 147 ? 16.078 -9.656 -24.578 1 90.75 147 ILE B C 1
ATOM 4451 O O . ILE B 1 147 ? 17.172 -9.836 -25.109 1 90.75 147 ILE B O 1
ATOM 4455 N N . ASN B 1 148 ? 15.109 -9 -25.109 1 92.19 148 ASN B N 1
ATOM 4456 C CA . ASN B 1 148 ? 15.297 -8.227 -26.328 1 92.19 148 ASN B CA 1
ATOM 4457 C C . ASN B 1 148 ? 15.797 -6.812 -26.031 1 92.19 148 ASN B C 1
ATOM 4459 O O . ASN B 1 148 ? 15 -5.883 -25.906 1 92.19 148 ASN B O 1
ATOM 4463 N N . LYS B 1 149 ? 17.031 -6.637 -26.125 1 88.25 149 LYS B N 1
ATOM 4464 C CA . LYS B 1 149 ? 17.672 -5.41 -25.672 1 88.25 149 LYS B CA 1
ATOM 4465 C C . LYS B 1 149 ? 17.281 -4.223 -26.531 1 88.25 149 LYS B C 1
ATOM 4467 O O . LYS B 1 149 ? 17.203 -3.09 -26.047 1 88.25 149 LYS B O 1
ATOM 4472 N N . LYS B 1 150 ? 16.969 -4.426 -27.781 1 89.62 150 LYS B N 1
ATOM 4473 C CA . LYS B 1 150 ? 16.641 -3.359 -28.719 1 89.62 150 LYS B CA 1
ATOM 4474 C C . LYS B 1 150 ? 15.305 -2.707 -28.344 1 89.62 150 LYS B C 1
ATOM 4476 O O . LYS B 1 150 ? 15 -1.602 -28.797 1 89.62 150 LYS B O 1
ATOM 4481 N N . ASN B 1 151 ? 14.57 -3.49 -27.562 1 91.88 151 ASN B N 1
ATOM 4482 C CA . ASN B 1 151 ? 13.227 -3.016 -27.25 1 91.88 151 ASN B CA 1
ATOM 4483 C C . ASN B 1 151 ? 13.195 -2.277 -25.922 1 91.88 151 ASN B C 1
ATOM 4485 O O . ASN B 1 151 ? 12.133 -1.817 -25.484 1 91.88 151 ASN B O 1
ATOM 4489 N N . ILE B 1 152 ? 14.359 -2.055 -25.25 1 88 152 ILE B N 1
ATOM 4490 C CA . ILE B 1 152 ? 14.422 -1.487 -23.906 1 88 152 ILE B CA 1
ATOM 4491 C C . ILE B 1 152 ? 14.336 0.035 -23.984 1 88 152 ILE B C 1
ATOM 4493 O O . ILE B 1 152 ? 15 0.661 -24.812 1 88 152 ILE B O 1
ATOM 4497 N N . LYS B 1 153 ? 13.461 0.61 -23.109 1 86 153 LYS B N 1
ATOM 4498 C CA . LYS B 1 153 ? 13.445 2.062 -22.953 1 86 153 LYS B CA 1
ATOM 4499 C C . LYS B 1 153 ? 14.805 2.58 -22.5 1 86 153 LYS B C 1
ATOM 4501 O O . LYS B 1 153 ? 15.484 1.936 -21.703 1 86 153 LYS B O 1
ATOM 4506 N N . PRO B 1 154 ? 15.25 3.725 -22.938 1 78 154 PRO B N 1
ATOM 4507 C CA . PRO B 1 154 ? 16.578 4.25 -22.609 1 78 154 PRO B CA 1
ATOM 4508 C C . PRO B 1 154 ? 16.844 4.301 -21.109 1 78 154 PRO B C 1
ATOM 4510 O O . PRO B 1 154 ? 17.953 3.969 -20.672 1 78 154 PRO B O 1
ATOM 4513 N N . GLY B 1 155 ? 15.922 4.578 -20.234 1 72.81 155 GLY B N 1
ATOM 4514 C CA . GLY B 1 155 ? 16.125 4.719 -18.812 1 72.81 155 GLY B CA 1
ATOM 4515 C C . GLY B 1 155 ? 16.359 3.395 -18.109 1 72.81 155 GLY B C 1
ATOM 4516 O O . GLY B 1 155 ? 16.812 3.365 -16.969 1 72.81 155 GLY B O 1
ATOM 4517 N N . TYR B 1 156 ? 16.156 2.268 -18.859 1 77 156 TYR B N 1
ATOM 4518 C CA . TYR B 1 156 ? 16.266 0.956 -18.234 1 77 156 TYR B CA 1
ATOM 4519 C C . TYR B 1 156 ? 17.438 0.164 -18.828 1 77 156 TYR B C 1
ATOM 4521 O O . TYR B 1 156 ? 17.75 -0.926 -18.344 1 77 156 TYR B O 1
ATOM 4529 N N . LYS B 1 157 ? 18.156 0.644 -19.75 1 74.88 157 LYS B N 1
ATOM 4530 C CA . LYS B 1 157 ? 19.188 -0.091 -20.469 1 74.88 157 LYS B CA 1
ATOM 4531 C C . LYS B 1 157 ? 20.312 -0.529 -19.531 1 74.88 157 LYS B C 1
ATOM 4533 O O . LYS B 1 157 ? 20.781 -1.669 -19.594 1 74.88 157 LYS B O 1
ATOM 4538 N N . ASN B 1 158 ? 20.625 0.255 -18.578 1 68.5 158 ASN B N 1
ATOM 4539 C CA . ASN B 1 158 ? 21.75 -0.046 -17.719 1 68.5 158 ASN B CA 1
ATOM 4540 C C . ASN B 1 158 ? 21.406 -1.14 -16.703 1 68.5 158 ASN B C 1
ATOM 4542 O O . ASN B 1 158 ? 22.281 -1.929 -16.328 1 68.5 158 ASN B O 1
ATOM 4546 N N . ILE B 1 159 ? 20.203 -1.189 -16.359 1 69.75 159 ILE B N 1
ATOM 4547 C CA . ILE B 1 159 ? 19.812 -2.125 -15.312 1 69.75 159 ILE B CA 1
ATOM 4548 C C . ILE B 1 159 ? 19.625 -3.518 -15.906 1 69.75 159 ILE B C 1
ATOM 4550 O O . ILE B 1 159 ? 19.891 -4.523 -15.25 1 69.75 159 ILE B O 1
ATOM 4554 N N . LEU B 1 160 ? 19.219 -3.582 -17.141 1 72.19 160 LEU B N 1
ATOM 4555 C CA . LEU B 1 160 ? 18.859 -4.863 -17.734 1 72.19 160 LEU B CA 1
ATOM 4556 C C . LEU B 1 160 ? 20.062 -5.512 -18.406 1 72.19 160 LEU B C 1
ATOM 4558 O O . LEU B 1 160 ? 20.062 -6.723 -18.641 1 72.19 160 LEU B O 1
ATOM 4562 N N . ASP B 1 161 ? 21.031 -4.766 -18.797 1 59.28 161 ASP B N 1
ATOM 4563 C CA . ASP B 1 161 ? 22.172 -5.301 -19.531 1 59.28 161 ASP B CA 1
ATOM 4564 C C . ASP B 1 161 ? 23.156 -5.977 -18.578 1 59.28 161 ASP B C 1
ATOM 4566 O O . ASP B 1 161 ? 24.109 -6.629 -19.016 1 59.28 161 ASP B O 1
ATOM 4570 N N . THR B 1 162 ? 22.953 -5.84 -17.297 1 54.16 162 THR B N 1
ATOM 4571 C CA . THR B 1 162 ? 24.031 -6.332 -16.453 1 54.16 162 THR B CA 1
ATOM 4572 C C . THR B 1 162 ? 23.797 -7.785 -16.062 1 54.16 162 THR B C 1
ATOM 4574 O O . THR B 1 162 ? 22.734 -8.133 -15.539 1 54.16 162 THR B O 1
ATOM 4577 N N . SER B 1 163 ? 24.078 -8.75 -17.016 1 50.69 163 SER B N 1
ATOM 4578 C CA . SER B 1 163 ? 24.094 -10.18 -16.703 1 50.69 163 SER B CA 1
ATOM 4579 C C . SER B 1 163 ? 25.016 -10.484 -15.531 1 50.69 163 SER B C 1
ATOM 4581 O O . SER B 1 163 ? 26.234 -10.5 -15.68 1 50.69 163 SER B O 1
ATOM 4583 N N . LEU B 1 164 ? 25.016 -9.875 -14.406 1 48.22 164 LEU B N 1
ATOM 4584 C CA . LEU B 1 164 ? 26.203 -10.156 -13.602 1 48.22 164 LEU B CA 1
ATOM 4585 C C . LEU B 1 164 ? 26.234 -11.633 -13.195 1 48.22 164 LEU B C 1
ATOM 4587 O O . LEU B 1 164 ? 25.203 -12.297 -13.164 1 48.22 164 LEU B O 1
ATOM 4591 N N . LYS B 1 165 ? 27.484 -12.031 -12.938 1 48.91 165 LYS B N 1
ATOM 4592 C CA . LYS B 1 165 ? 28.047 -13.273 -12.398 1 48.91 165 LYS B CA 1
ATOM 4593 C C . LYS B 1 165 ? 27.203 -13.797 -11.234 1 48.91 165 LYS B C 1
ATOM 4595 O O . LYS B 1 165 ? 26.469 -13.039 -10.609 1 48.91 165 LYS B O 1
ATOM 4600 N N . LYS B 1 166 ? 27.391 -15.055 -10.867 1 53.03 166 LYS B N 1
ATOM 4601 C CA . LYS B 1 166 ? 26.969 -16.094 -9.938 1 53.03 166 LYS B CA 1
ATOM 4602 C C . LYS B 1 166 ? 26.875 -15.555 -8.516 1 53.03 166 LYS B C 1
ATOM 4604 O O . LYS B 1 166 ? 26.984 -16.312 -7.551 1 53.03 166 LYS B O 1
ATOM 4609 N N . SER B 1 167 ? 26.609 -14.266 -8.305 1 55.19 167 SER B N 1
ATOM 4610 C CA . SER B 1 167 ? 26.797 -13.93 -6.898 1 55.19 167 SER B CA 1
ATOM 4611 C C . SER B 1 167 ? 25.484 -13.977 -6.129 1 55.19 167 SER B C 1
ATOM 4613 O O . SER B 1 167 ? 25.469 -13.805 -4.91 1 55.19 167 SER B O 1
ATOM 4615 N N . ALA B 1 168 ? 24.312 -14.438 -6.84 1 65.5 168 ALA B N 1
ATOM 4616 C CA . ALA B 1 168 ? 23.109 -14.32 -6.008 1 65.5 168 ALA B CA 1
ATOM 4617 C C . ALA B 1 168 ? 22.594 -15.695 -5.602 1 65.5 168 ALA B C 1
ATOM 4619 O O . ALA B 1 168 ? 22.672 -16.641 -6.379 1 65.5 168 ALA B O 1
ATOM 4620 N N . HIS B 1 169 ? 22.391 -15.828 -4.32 1 73.94 169 HIS B N 1
ATOM 4621 C CA . HIS B 1 169 ? 21.766 -17.047 -3.82 1 73.94 169 HIS B CA 1
ATOM 4622 C C . HIS B 1 169 ? 20.281 -17.078 -4.18 1 73.94 169 HIS B C 1
ATOM 4624 O O . HIS B 1 169 ? 19.547 -16.109 -3.951 1 73.94 169 HIS B O 1
ATOM 4630 N N . THR B 1 170 ? 19.891 -18.094 -4.871 1 84.81 170 THR B N 1
ATOM 4631 C CA . THR B 1 170 ? 18.484 -18.312 -5.156 1 84.81 170 THR B CA 1
ATOM 4632 C C . THR B 1 170 ? 17.812 -19.078 -4.023 1 84.81 170 THR B C 1
ATOM 4634 O O . THR B 1 170 ? 16.578 -19.156 -3.953 1 84.81 170 THR B O 1
ATOM 4637 N N . TYR B 1 171 ? 18.641 -19.656 -3.107 1 88.69 171 TYR B N 1
ATOM 4638 C CA . TYR B 1 171 ? 18.188 -20.484 -1.998 1 88.69 171 TYR B CA 1
ATOM 4639 C C . TYR B 1 171 ? 17.297 -21.625 -2.494 1 88.69 171 TYR B C 1
ATOM 4641 O O . TYR B 1 171 ? 16.312 -21.984 -1.841 1 88.69 171 TYR B O 1
ATOM 4649 N N . GLY B 1 172 ? 17.547 -22.016 -3.793 1 89.06 172 GLY B N 1
ATOM 4650 C CA . GLY B 1 172 ? 16.844 -23.141 -4.371 1 89.06 172 GLY B CA 1
ATOM 4651 C C . GLY B 1 172 ? 15.469 -22.781 -4.906 1 89.06 172 GLY B C 1
ATOM 4652 O O . GLY B 1 172 ? 14.727 -23.641 -5.367 1 89.06 172 GLY B O 1
ATOM 4653 N N . LEU B 1 173 ? 15.133 -21.516 -4.828 1 92.69 173 LEU B N 1
ATOM 4654 C CA . LEU B 1 173 ? 13.828 -21.094 -5.344 1 92.69 173 LEU B CA 1
ATOM 4655 C C . LEU B 1 173 ? 13.836 -21.062 -6.867 1 92.69 173 LEU B C 1
ATOM 4657 O O . LEU B 1 173 ? 14.836 -20.656 -7.477 1 92.69 173 LEU B O 1
ATOM 4661 N N . HIS B 1 174 ? 12.75 -21.484 -7.43 1 92.38 174 HIS B N 1
ATOM 4662 C CA . HIS B 1 174 ? 12.602 -21.484 -8.883 1 92.38 174 HIS B CA 1
ATOM 4663 C C . HIS B 1 174 ? 12.305 -20.078 -9.398 1 92.38 174 HIS B C 1
ATOM 4665 O O . HIS B 1 174 ? 11.938 -19.188 -8.625 1 92.38 174 HIS B O 1
ATOM 4671 N N . TYR B 1 175 ? 12.547 -19.906 -10.688 1 92.25 175 TYR B N 1
ATOM 4672 C CA . TYR B 1 175 ? 12.273 -18.625 -11.344 1 92.25 175 TYR B CA 1
ATOM 4673 C C . TYR B 1 175 ? 10.789 -18.281 -11.25 1 92.25 175 TYR B C 1
ATOM 4675 O O . TYR B 1 175 ? 9.93 -19.109 -11.523 1 92.25 175 TYR B O 1
ATOM 4683 N N . ASP B 1 176 ? 10.508 -17.094 -10.773 1 93.25 176 ASP B N 1
ATOM 4684 C CA . ASP B 1 176 ? 9.133 -16.656 -10.547 1 93.25 176 ASP B CA 1
ATOM 4685 C C . ASP B 1 176 ? 8.758 -15.539 -11.523 1 93.25 176 ASP B C 1
ATOM 4687 O O . ASP B 1 176 ? 9.133 -14.383 -11.328 1 93.25 176 ASP B O 1
ATOM 4691 N N . TYR B 1 177 ? 7.914 -15.883 -12.484 1 92.06 177 TYR B N 1
ATOM 4692 C CA . TYR B 1 177 ? 7.48 -14.914 -13.492 1 92.06 177 TYR B CA 1
ATOM 4693 C C . TYR B 1 177 ? 6.648 -13.805 -12.859 1 92.06 177 TYR B C 1
ATOM 4695 O O . TYR B 1 177 ? 6.484 -12.734 -13.445 1 92.06 177 TYR B O 1
ATOM 4703 N N . LYS B 1 178 ? 6.184 -14.016 -11.664 1 90.56 178 LYS B N 1
ATOM 4704 C CA . LYS B 1 178 ? 5.312 -13.039 -11.008 1 90.56 178 LYS B CA 1
ATOM 4705 C C . LYS B 1 178 ? 6.051 -12.289 -9.906 1 90.56 178 LYS B C 1
ATOM 4707 O O . LYS B 1 178 ? 5.434 -11.578 -9.109 1 90.56 178 LYS B O 1
ATOM 4712 N N . SER B 1 179 ? 7.332 -12.523 -9.867 1 92.75 179 SER B N 1
ATOM 4713 C CA . SER B 1 179 ? 8.133 -11.758 -8.914 1 92.75 179 SER B CA 1
ATOM 4714 C C . SER B 1 179 ? 7.992 -10.258 -9.148 1 92.75 179 SER B C 1
ATOM 4716 O O . SER B 1 179 ? 8.008 -9.797 -10.289 1 92.75 179 SER B O 1
ATOM 4718 N N . ILE B 1 180 ? 7.879 -9.516 -8.07 1 92.19 180 ILE B N 1
ATOM 4719 C CA . ILE B 1 180 ? 7.883 -8.062 -8.195 1 92.19 180 ILE B CA 1
ATOM 4720 C C . ILE B 1 180 ? 9.242 -7.594 -8.719 1 92.19 180 ILE B C 1
ATOM 4722 O O . ILE B 1 180 ? 9.367 -6.48 -9.227 1 92.19 180 ILE B O 1
ATOM 4726 N N . MET B 1 181 ? 10.266 -8.484 -8.633 1 90.69 181 MET B N 1
ATOM 4727 C CA . MET B 1 181 ? 11.633 -8.188 -9.047 1 90.69 181 MET B CA 1
ATOM 4728 C C . MET B 1 181 ? 11.844 -8.523 -10.516 1 90.69 181 MET B C 1
ATOM 4730 O O . MET B 1 181 ? 12.938 -8.336 -11.055 1 90.69 181 MET B O 1
ATOM 4734 N N . GLN B 1 182 ? 10.969 -9.086 -11.266 1 89.06 182 GLN B N 1
ATOM 4735 C CA . GLN B 1 182 ? 11.047 -9.383 -12.695 1 89.06 182 GLN B CA 1
ATOM 4736 C C . GLN B 1 182 ? 10.711 -8.156 -13.539 1 89.06 182 GLN B C 1
ATOM 4738 O O . GLN B 1 182 ? 11.164 -8.039 -14.672 1 89.06 182 GLN B O 1
ATOM 4743 N N . LEU B 1 183 ? 10.211 -7.109 -13.039 1 78.19 183 LEU B N 1
ATOM 4744 C CA . LEU B 1 183 ? 9.672 -5.965 -13.766 1 78.19 183 LEU B CA 1
ATOM 4745 C C . LEU B 1 183 ? 8.789 -6.426 -14.922 1 78.19 183 LEU B C 1
ATOM 4747 O O . LEU B 1 183 ? 8.93 -7.551 -15.406 1 78.19 183 LEU B O 1
ATOM 4751 N N . SER B 1 184 ? 7.859 -5.738 -15.453 1 79.12 184 SER B N 1
ATOM 4752 C CA . SER B 1 184 ? 6.965 -6.117 -16.547 1 79.12 184 SER B CA 1
ATOM 4753 C C . SER B 1 184 ? 7.395 -5.48 -17.859 1 79.12 184 SER B C 1
ATOM 4755 O O . SER B 1 184 ? 8.141 -4.5 -17.859 1 79.12 184 SER B O 1
ATOM 4757 N N . ASN B 1 185 ? 6.957 -6.078 -18.953 1 82.81 185 ASN B N 1
ATOM 4758 C CA . ASN B 1 185 ? 7.199 -5.453 -20.25 1 82.81 185 ASN B CA 1
ATOM 4759 C C . ASN B 1 185 ? 6.625 -4.043 -20.312 1 82.81 185 ASN B C 1
ATOM 4761 O O . ASN B 1 185 ? 7.23 -3.145 -20.906 1 82.81 185 ASN B O 1
ATOM 4765 N N . GLU B 1 186 ? 5.543 -3.883 -19.672 1 76.44 186 GLU B N 1
ATOM 4766 C CA . GLU B 1 186 ? 4.891 -2.576 -19.656 1 76.44 186 GLU B CA 1
ATOM 4767 C C . GLU B 1 186 ? 5.793 -1.518 -19.031 1 76.44 186 GLU B C 1
ATOM 4769 O O . GLU B 1 186 ? 5.75 -0.348 -19.406 1 76.44 186 GLU B O 1
ATOM 4774 N N . GLN B 1 187 ? 6.594 -1.913 -18.156 1 76.75 187 GLN B N 1
ATOM 4775 C CA . GLN B 1 187 ? 7.441 -0.992 -17.406 1 76.75 187 GLN B CA 1
ATOM 4776 C C . GLN B 1 187 ? 8.688 -0.621 -18.203 1 76.75 187 GLN B C 1
ATOM 4778 O O . GLN B 1 187 ? 9.109 0.538 -18.203 1 76.75 187 GLN B O 1
ATOM 4783 N N . VAL B 1 188 ? 9.25 -1.534 -18.969 1 82.31 188 VAL B N 1
ATOM 4784 C CA . VAL B 1 188 ? 10.625 -1.312 -19.422 1 82.31 188 VAL B CA 1
ATOM 4785 C C . VAL B 1 188 ? 10.664 -1.228 -20.938 1 82.31 188 VAL B C 1
ATOM 4787 O O . VAL B 1 188 ? 11.664 -0.788 -21.516 1 82.31 188 VAL B O 1
ATOM 4790 N N . ALA B 1 189 ? 9.625 -1.689 -21.547 1 86.31 189 ALA B N 1
ATOM 4791 C CA . ALA B 1 189 ? 9.672 -1.828 -23 1 86.31 189 ALA B CA 1
ATOM 4792 C C . ALA B 1 189 ? 9.18 -0.56 -23.688 1 86.31 189 ALA B C 1
ATOM 4794 O O . ALA B 1 189 ? 8.344 0.165 -23.141 1 86.31 189 ALA B O 1
ATOM 4795 N N . LEU B 1 190 ? 9.734 -0.324 -24.875 1 84.56 190 LEU B N 1
ATOM 4796 C CA . LEU B 1 190 ? 9.148 0.649 -25.781 1 84.56 190 LEU B CA 1
ATOM 4797 C C . LEU B 1 190 ? 7.703 0.285 -26.109 1 84.56 190 LEU B C 1
ATOM 4799 O O . LEU B 1 190 ? 7.293 -0.862 -25.938 1 84.56 190 LEU B O 1
ATOM 4803 N N . ALA B 1 191 ? 6.969 1.293 -26.547 1 82.19 191 ALA B N 1
ATOM 4804 C CA . ALA B 1 191 ? 5.547 1.104 -26.812 1 82.19 191 ALA B CA 1
ATOM 4805 C C . ALA B 1 191 ? 5.324 -0.065 -27.766 1 82.19 191 ALA B C 1
ATOM 4807 O O . ALA B 1 191 ? 5.973 -0.153 -28.812 1 82.19 191 ALA B O 1
ATOM 4808 N N . ASN B 1 192 ? 4.508 -1.02 -27.406 1 81 192 ASN B N 1
ATOM 4809 C CA . ASN B 1 192 ? 4.062 -2.158 -28.203 1 81 192 ASN B CA 1
ATOM 4810 C C . ASN B 1 192 ? 5.211 -3.121 -28.5 1 81 192 ASN B C 1
ATOM 4812 O O . ASN B 1 1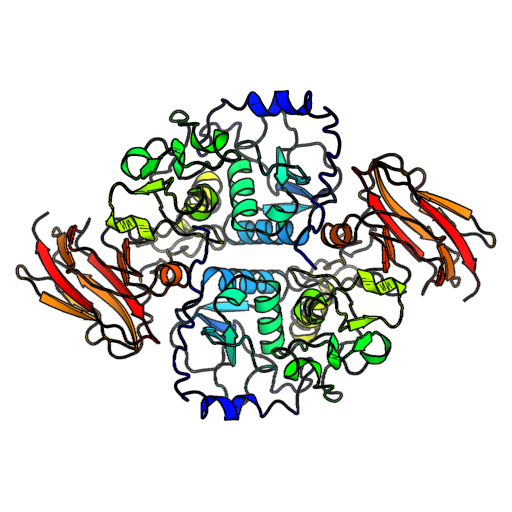92 ? 5.234 -3.764 -29.547 1 81 192 ASN B O 1
ATOM 4816 N N . LYS B 1 193 ? 6.223 -3.041 -27.672 1 89.94 193 LYS B N 1
ATOM 4817 C CA . LYS B 1 193 ? 7.34 -3.965 -27.844 1 89.94 193 LYS B CA 1
ATOM 4818 C C . LYS B 1 193 ? 7.48 -4.891 -26.641 1 89.94 193 LYS B C 1
ATOM 4820 O O . LYS B 1 193 ? 6.871 -4.656 -25.594 1 89.94 193 LYS B O 1
ATOM 4825 N N . THR B 1 194 ? 8.156 -5.988 -26.875 1 90.44 194 THR B N 1
ATOM 4826 C CA . THR B 1 194 ? 8.406 -6.973 -25.828 1 90.44 194 THR B CA 1
ATOM 4827 C C . THR B 1 194 ? 9.898 -7.027 -25.484 1 90.44 194 THR B C 1
ATOM 4829 O O . THR B 1 194 ? 10.734 -7.184 -26.375 1 90.44 194 THR B O 1
ATOM 4832 N N . VAL B 1 195 ? 10.195 -6.824 -24.266 1 91.81 195 VAL B N 1
ATOM 4833 C CA . VAL B 1 195 ? 11.57 -6.922 -23.797 1 91.81 195 VAL B CA 1
ATOM 4834 C C . VAL B 1 195 ? 11.82 -8.312 -23.203 1 91.81 195 VAL B C 1
ATOM 4836 O O . VAL B 1 195 ? 12.789 -8.984 -23.578 1 91.81 195 VAL B O 1
ATOM 4839 N N . PHE B 1 196 ? 10.93 -8.727 -22.344 1 92.94 196 PHE B N 1
ATOM 4840 C CA . PHE B 1 196 ? 11.055 -10.047 -21.734 1 92.94 196 PHE B CA 1
ATOM 4841 C C . PHE B 1 196 ? 10.188 -11.062 -22.453 1 92.94 196 PHE B C 1
ATOM 4843 O O . PHE B 1 196 ? 8.953 -10.977 -22.422 1 92.94 196 PHE B O 1
ATOM 4850 N N . GLU B 1 197 ? 10.852 -12.008 -23.078 1 94.44 197 GLU B N 1
ATOM 4851 C CA . GLU B 1 197 ? 10.164 -13.133 -23.703 1 94.44 197 GLU B CA 1
ATOM 4852 C C . GLU B 1 197 ? 10.414 -14.422 -22.922 1 94.44 197 GLU B C 1
ATOM 4854 O O . GLU B 1 197 ? 11.562 -14.797 -22.672 1 94.44 197 GLU B O 1
ATOM 4859 N N . THR B 1 198 ? 9.32 -15.039 -22.609 1 94.75 198 THR B N 1
ATOM 4860 C CA . THR B 1 198 ? 9.5 -16.297 -21.891 1 94.75 198 THR B CA 1
ATOM 4861 C C . THR B 1 198 ? 9.922 -17.406 -22.844 1 94.75 198 THR B C 1
ATOM 4863 O O . THR B 1 198 ? 9.453 -17.469 -23.984 1 94.75 198 THR B O 1
ATOM 4866 N N . LYS B 1 199 ? 10.781 -18.266 -22.422 1 95.12 199 LYS B N 1
ATOM 4867 C CA . LYS B 1 199 ? 11.164 -19.406 -23.234 1 95.12 199 LYS B CA 1
ATOM 4868 C C . LYS B 1 199 ? 9.992 -20.359 -23.453 1 95.12 199 LYS B C 1
ATOM 4870 O O . LYS B 1 199 ? 9.797 -20.875 -24.562 1 95.12 199 LYS B O 1
ATOM 4875 N N . ASN B 1 200 ? 9.336 -20.625 -22.406 1 94.06 200 ASN B N 1
ATOM 4876 C CA . ASN B 1 200 ? 8.031 -21.281 -22.531 1 94.06 200 ASN B CA 1
ATOM 4877 C C . ASN B 1 200 ? 6.934 -20.266 -22.844 1 94.06 200 ASN B C 1
ATOM 4879 O O . ASN B 1 200 ? 6.492 -19.516 -21.953 1 94.06 200 ASN B O 1
ATOM 4883 N N . LYS B 1 201 ? 6.43 -20.266 -24.016 1 93.38 201 LYS B N 1
AT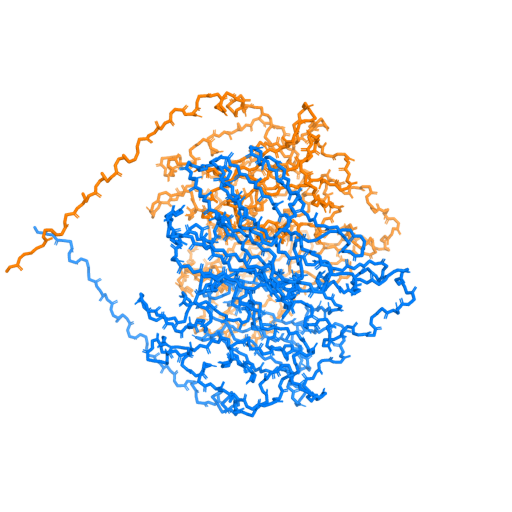OM 4884 C CA . LYS B 1 201 ? 5.531 -19.234 -24.531 1 93.38 201 LYS B CA 1
ATOM 4885 C C . LYS B 1 201 ? 4.223 -19.203 -23.75 1 93.38 201 LYS B C 1
ATOM 4887 O O . LYS B 1 201 ? 3.553 -18.172 -23.688 1 93.38 201 LYS B O 1
ATOM 4892 N N . ASN B 1 202 ? 3.926 -20.297 -23.125 1 93.88 202 ASN B N 1
ATOM 4893 C CA . ASN B 1 202 ? 2.68 -20.375 -22.375 1 93.88 202 ASN B CA 1
ATOM 4894 C C . ASN B 1 202 ? 2.713 -19.469 -21.141 1 93.88 202 ASN B C 1
ATOM 4896 O O . ASN B 1 202 ? 1.668 -19.125 -20.578 1 93.88 202 ASN B O 1
ATOM 4900 N N . TYR B 1 203 ? 3.885 -19.016 -20.734 1 93.88 203 TYR B N 1
ATOM 4901 C CA . TYR B 1 203 ? 4.023 -18.203 -19.531 1 93.88 203 TYR B CA 1
ATOM 4902 C C . TYR B 1 203 ? 4.129 -16.719 -19.875 1 93.88 203 TYR B C 1
ATOM 4904 O O . TYR B 1 203 ? 4.328 -15.875 -19 1 93.88 203 TYR B O 1
ATOM 4912 N N . GLN B 1 204 ? 3.961 -16.359 -21.125 1 92 204 GLN B N 1
ATOM 4913 C CA . GLN B 1 204 ? 4.172 -14.969 -21.547 1 92 204 GLN B CA 1
ATOM 4914 C C . GLN B 1 204 ? 3.195 -14.031 -20.844 1 92 204 GLN B C 1
ATOM 4916 O O . GLN B 1 204 ? 3.576 -12.945 -20.406 1 92 204 GLN B O 1
ATOM 4921 N N . LYS B 1 205 ? 1.96 -14.508 -20.641 1 89.94 205 LYS B N 1
ATOM 4922 C CA . LYS B 1 205 ? 0.947 -13.664 -20.016 1 89.94 205 LYS B CA 1
ATOM 4923 C C . LYS B 1 205 ? 1.067 -13.695 -18.484 1 89.94 205 LYS B C 1
ATOM 4925 O O . LYS B 1 205 ? 0.435 -12.898 -17.797 1 89.94 205 LYS B O 1
ATOM 4930 N N . THR B 1 206 ? 1.929 -14.602 -18.016 1 90.69 206 THR B N 1
ATOM 4931 C CA . THR B 1 206 ? 2.197 -14.641 -16.578 1 90.69 206 THR B CA 1
ATOM 4932 C C . THR B 1 206 ? 3.084 -13.469 -16.172 1 90.69 206 THR B C 1
ATOM 4934 O O . THR B 1 206 ? 3.021 -13.008 -15.031 1 90.69 206 THR B O 1
ATOM 4937 N N . LEU B 1 207 ? 3.846 -12.945 -17.172 1 87.5 207 LEU B N 1
ATOM 4938 C CA . LEU B 1 207 ? 4.707 -11.797 -16.938 1 87.5 207 LEU B CA 1
ATOM 4939 C C . LEU B 1 207 ? 3.887 -10.508 -16.875 1 87.5 207 LEU B C 1
ATOM 4941 O O . LEU B 1 207 ? 3.637 -9.875 -17.906 1 87.5 207 LEU B O 1
ATOM 4945 N N . GLN B 1 208 ? 3.102 -10.273 -15.82 1 75.25 208 GLN B N 1
ATOM 4946 C CA . GLN B 1 208 ? 2.256 -9.094 -15.719 1 75.25 208 GLN B CA 1
ATOM 4947 C C . GLN B 1 208 ? 2.713 -8.188 -14.578 1 75.25 208 GLN B C 1
ATOM 4949 O O . GLN B 1 208 ? 3.553 -8.578 -13.766 1 75.25 208 GLN B O 1
ATOM 4954 N N . VAL B 1 209 ? 2.17 -7.027 -14.719 1 66.75 209 VAL B N 1
ATOM 4955 C CA . VAL B 1 209 ? 2.488 -6.023 -13.703 1 66.75 209 VAL B CA 1
ATOM 4956 C C . VAL B 1 209 ? 1.885 -6.434 -12.367 1 66.75 209 VAL B C 1
ATOM 4958 O O . VAL B 1 209 ? 0.751 -6.914 -12.305 1 66.75 209 VAL B O 1
ATOM 4961 N N . ARG B 1 210 ? 2.787 -6.309 -11.391 1 74.31 210 ARG B N 1
ATOM 4962 C CA . ARG B 1 210 ? 2.332 -6.566 -10.031 1 74.31 210 ARG B CA 1
ATOM 4963 C C . ARG B 1 210 ? 2.59 -5.363 -9.125 1 74.31 210 ARG B C 1
ATOM 4965 O O . ARG B 1 210 ? 3.564 -4.637 -9.32 1 74.31 210 ARG B O 1
ATOM 4972 N N . SER B 1 211 ? 1.673 -5.238 -8.195 1 74.44 211 SER B N 1
ATOM 4973 C CA . SER B 1 211 ? 1.812 -4.117 -7.277 1 74.44 211 SER B CA 1
ATOM 4974 C C . SER B 1 211 ? 2.523 -4.539 -5.992 1 74.44 211 SER B C 1
ATOM 4976 O O . SER B 1 211 ? 3.039 -3.695 -5.258 1 74.44 211 SER B O 1
ATOM 4978 N N . ASN B 1 212 ? 2.582 -5.844 -5.812 1 85.62 212 ASN B N 1
ATOM 4979 C CA . ASN B 1 212 ? 3.139 -6.32 -4.551 1 85.62 212 ASN B CA 1
ATOM 4980 C C . ASN B 1 212 ? 4.023 -7.547 -4.758 1 85.62 212 ASN B C 1
ATOM 4982 O O . ASN B 1 212 ? 3.91 -8.234 -5.773 1 85.62 212 ASN B O 1
ATOM 4986 N N . PRO B 1 213 ? 4.883 -7.797 -3.803 1 93.12 213 PRO B N 1
ATOM 4987 C CA . PRO B 1 213 ? 5.758 -8.961 -3.914 1 93.12 213 PRO B CA 1
ATOM 4988 C C . PRO B 1 213 ? 4.988 -10.281 -3.928 1 93.12 213 PRO B C 1
ATOM 4990 O O . PRO B 1 213 ? 3.941 -10.398 -3.287 1 93.12 213 PRO B O 1
ATOM 4993 N N . SER B 1 214 ? 5.5 -11.188 -4.695 1 93.25 214 SER B N 1
ATOM 4994 C CA . SER B 1 214 ? 4.934 -12.531 -4.699 1 93.25 214 SER B CA 1
ATOM 4995 C C . SER B 1 214 ? 5.277 -13.281 -3.418 1 93.25 214 SER B C 1
ATOM 4997 O O . SER B 1 214 ? 6.109 -12.82 -2.629 1 93.25 214 SER B O 1
ATOM 4999 N N . PHE B 1 215 ? 4.594 -14.398 -3.201 1 95.19 215 PHE B N 1
ATOM 5000 C CA . PHE B 1 215 ? 4.906 -15.305 -2.102 1 95.19 215 PHE B CA 1
ATOM 5001 C C . PHE B 1 215 ? 6.391 -15.648 -2.088 1 95.19 215 PHE B C 1
ATOM 5003 O O . PHE B 1 215 ? 7.031 -15.609 -1.035 1 95.19 215 PHE B O 1
ATOM 5010 N N . ASN B 1 216 ? 6.957 -15.914 -3.229 1 95.88 216 ASN B N 1
ATOM 5011 C CA . ASN B 1 216 ? 8.344 -16.359 -3.307 1 95.88 216 ASN B CA 1
ATOM 5012 C C . ASN B 1 216 ? 9.32 -15.203 -3.143 1 95.88 216 ASN B C 1
ATOM 5014 O O . ASN B 1 216 ? 10.477 -15.406 -2.764 1 95.88 216 ASN B O 1
ATOM 5018 N N . ASP B 1 217 ? 8.859 -13.992 -3.426 1 95.44 217 ASP B N 1
ATOM 5019 C CA . ASP B 1 217 ? 9.688 -12.836 -3.104 1 95.44 217 ASP B CA 1
ATOM 5020 C C . ASP B 1 217 ? 9.945 -12.742 -1.603 1 95.44 217 ASP B C 1
ATOM 5022 O O . ASP B 1 217 ? 11.094 -12.594 -1.173 1 95.44 217 ASP B O 1
ATOM 5026 N N . TYR B 1 218 ? 8.906 -12.836 -0.875 1 96.81 218 TYR B N 1
ATOM 5027 C CA . TYR B 1 218 ? 9.039 -12.758 0.576 1 96.81 218 TYR B CA 1
ATOM 5028 C C . TYR B 1 218 ? 9.742 -13.992 1.122 1 96.81 218 TYR B C 1
ATOM 5030 O O . TYR B 1 218 ? 10.492 -13.906 2.098 1 96.81 218 TYR B O 1
ATOM 5038 N N . LYS B 1 219 ? 9.469 -15.156 0.528 1 96.81 219 LYS B N 1
ATOM 5039 C CA . LYS B 1 219 ? 10.195 -16.359 0.943 1 96.81 219 LYS B CA 1
ATOM 5040 C C . LYS B 1 219 ? 11.703 -16.172 0.778 1 96.81 219 LYS B C 1
ATOM 5042 O O . LYS B 1 219 ? 12.477 -16.516 1.676 1 96.81 219 LYS B O 1
ATOM 5047 N N . LEU B 1 220 ? 12.094 -15.633 -0.333 1 95.5 220 LEU B N 1
ATOM 5048 C CA . LEU B 1 220 ? 13.508 -15.359 -0.583 1 95.5 220 LEU B CA 1
ATOM 5049 C C . LEU B 1 220 ? 14.07 -14.414 0.467 1 95.5 220 LEU B C 1
ATOM 5051 O O . LEU B 1 220 ? 15.156 -14.656 1.012 1 95.5 220 LEU B O 1
ATOM 5055 N N . LEU B 1 221 ? 13.32 -13.352 0.768 1 95.94 221 LEU B N 1
ATOM 5056 C CA . LEU B 1 221 ? 13.734 -12.375 1.765 1 95.94 221 LEU B CA 1
ATOM 5057 C C . LEU B 1 221 ? 13.883 -13.023 3.137 1 95.94 221 LEU B C 1
ATOM 5059 O O . LEU B 1 221 ? 14.875 -12.781 3.836 1 95.94 221 LEU B O 1
ATOM 5063 N N . ASN B 1 222 ? 12.992 -13.875 3.492 1 96.62 222 ASN B N 1
ATOM 5064 C CA . ASN B 1 222 ? 13.008 -14.523 4.797 1 96.62 222 ASN B CA 1
ATOM 5065 C C . ASN B 1 222 ? 14.094 -15.594 4.883 1 96.62 222 ASN B C 1
ATOM 5067 O O . ASN B 1 222 ? 14.688 -15.797 5.941 1 96.62 222 ASN B O 1
ATOM 5071 N N . LEU B 1 223 ? 14.336 -16.312 3.768 1 94.69 223 LEU B N 1
ATOM 5072 C CA . LEU B 1 223 ? 15.453 -17.25 3.734 1 94.69 223 LEU B CA 1
ATOM 5073 C C . LEU B 1 223 ? 16.781 -16.516 3.9 1 94.69 223 LEU B C 1
ATOM 5075 O O . LEU B 1 223 ? 17.703 -17.031 4.52 1 94.69 223 LEU B O 1
ATOM 5079 N N . HIS B 1 224 ? 16.797 -15.312 3.463 1 93.44 224 HIS B N 1
ATOM 5080 C CA . HIS B 1 224 ? 18.016 -14.516 3.508 1 93.44 224 HIS B CA 1
ATOM 5081 C C . HIS B 1 224 ? 18.25 -13.945 4.902 1 93.44 224 HIS B C 1
ATOM 5083 O O . HIS B 1 224 ? 19.391 -13.867 5.359 1 93.44 224 HIS B O 1
ATOM 5089 N N . TYR B 1 225 ? 17.172 -13.625 5.719 1 95.56 225 TYR B N 1
ATOM 5090 C CA . TYR B 1 225 ? 17.375 -12.852 6.941 1 95.56 225 TYR B CA 1
ATOM 5091 C C . TYR B 1 225 ? 16.812 -13.602 8.148 1 95.56 225 TYR B C 1
ATOM 5093 O O . TYR B 1 225 ? 17.234 -13.352 9.281 1 95.56 225 TYR B O 1
ATOM 5101 N N . CYS B 1 226 ? 15.859 -14.516 7.949 1 95.75 226 CYS B N 1
ATOM 5102 C CA . CYS B 1 226 ? 15.016 -14.891 9.078 1 95.75 226 CYS B CA 1
ATOM 5103 C C . CYS B 1 226 ? 15.219 -16.359 9.445 1 95.75 226 CYS B C 1
ATOM 5105 O O . CYS B 1 226 ? 14.344 -16.969 10.062 1 95.75 226 CYS B O 1
ATOM 5107 N N . LYS B 1 227 ? 16.281 -16.938 9.086 1 90.62 227 LYS B N 1
ATOM 5108 C CA . LYS B 1 227 ? 16.547 -18.359 9.312 1 90.62 227 LYS B CA 1
ATOM 5109 C C . LYS B 1 227 ? 16.578 -18.688 10.797 1 90.62 227 LYS B C 1
ATOM 5111 O O . LYS B 1 227 ? 16.188 -19.781 11.219 1 90.62 227 LYS B O 1
ATOM 5116 N N . LYS B 1 228 ? 16.969 -17.75 11.586 1 92.88 228 LYS B N 1
ATOM 5117 C CA . LYS B 1 228 ? 17.172 -18.016 13.008 1 92.88 228 LYS B CA 1
ATOM 5118 C C . LYS B 1 228 ? 16 -17.469 13.836 1 92.88 228 LYS B C 1
ATOM 5120 O O . LYS B 1 228 ? 16.062 -17.484 15.062 1 92.88 228 LYS B O 1
ATOM 5125 N N . THR B 1 229 ? 15.008 -16.969 13.148 1 95.12 229 THR B N 1
ATOM 5126 C CA . THR B 1 229 ? 13.891 -16.359 13.852 1 95.12 229 THR B CA 1
ATOM 5127 C C . THR B 1 229 ? 13.07 -17.406 14.594 1 95.12 229 THR B C 1
ATOM 5129 O O . THR B 1 229 ? 12.625 -17.172 15.719 1 95.12 229 THR B O 1
ATOM 5132 N N . CYS B 1 230 ? 12.891 -18.531 13.93 1 96.19 230 CYS B N 1
ATOM 5133 C CA . CYS B 1 230 ? 12.055 -19.594 14.484 1 96.19 230 CYS B CA 1
ATOM 5134 C C . CYS B 1 230 ? 12.883 -20.844 14.766 1 96.19 230 CYS B C 1
ATOM 5136 O O . CYS B 1 230 ? 13.844 -21.125 14.055 1 96.19 230 CYS B O 1
ATOM 5138 N N . LYS B 1 231 ? 12.492 -21.547 15.727 1 95.56 231 LYS B N 1
ATOM 5139 C CA . LYS B 1 231 ? 12.992 -22.906 15.93 1 95.56 231 LYS B CA 1
ATOM 5140 C C . LYS B 1 231 ? 12.133 -23.922 15.188 1 95.56 231 LYS B C 1
ATOM 5142 O O . LYS B 1 231 ? 10.906 -23.797 15.141 1 95.56 231 LYS B O 1
ATOM 5147 N N . LYS B 1 232 ? 12.789 -24.906 14.695 1 92.19 232 LYS B N 1
ATOM 5148 C CA . LYS B 1 232 ? 12.055 -25.953 13.984 1 92.19 232 LYS B CA 1
ATOM 5149 C C . LYS B 1 232 ? 11.008 -26.609 14.883 1 92.19 232 LYS B C 1
ATOM 5151 O O . LYS B 1 232 ? 9.93 -26.969 14.422 1 92.19 232 LYS B O 1
ATOM 5156 N N . SER B 1 233 ? 11.281 -26.609 16.188 1 94.31 233 SER B N 1
ATOM 5157 C CA . SER B 1 233 ? 10.414 -27.281 17.156 1 94.31 233 SER B CA 1
ATOM 5158 C C . SER B 1 233 ? 9.148 -26.469 17.406 1 94.31 233 SER B C 1
ATOM 5160 O O . SER B 1 233 ? 8.188 -26.969 18 1 94.31 233 SER B O 1
ATOM 5162 N N . ASP B 1 234 ? 9.195 -25.188 16.938 1 95 234 ASP B N 1
ATOM 5163 C CA . ASP B 1 234 ? 8.008 -24.359 17.125 1 95 234 ASP B CA 1
ATOM 5164 C C . ASP B 1 234 ? 6.863 -24.828 16.234 1 95 234 ASP B C 1
ATOM 5166 O O . ASP B 1 234 ? 5.703 -24.484 16.484 1 95 234 ASP B O 1
ATOM 5170 N N . LEU B 1 235 ? 7.293 -25.531 15.219 1 94.06 235 LEU B N 1
ATOM 5171 C CA . LEU B 1 235 ? 6.312 -26.062 14.273 1 94.06 235 LEU B CA 1
ATOM 5172 C C . LEU B 1 235 ? 6.008 -27.531 14.578 1 94.06 235 LEU B C 1
ATOM 5174 O O . LEU B 1 235 ? 6.918 -28.359 14.641 1 94.06 235 LEU B O 1
ATOM 5178 N N . LYS B 1 236 ? 4.758 -27.891 14.758 1 94.62 236 LYS B N 1
ATOM 5179 C CA . LYS B 1 236 ? 4.359 -29.25 15.109 1 94.62 236 LYS B CA 1
ATOM 5180 C C . LYS B 1 236 ? 4.48 -30.188 13.914 1 94.62 236 LYS B C 1
ATOM 5182 O O . LYS B 1 236 ? 4.73 -31.375 14.078 1 94.62 236 LYS B O 1
ATOM 5187 N N . LYS B 1 237 ? 4.172 -29.672 12.695 1 95.56 237 LYS B N 1
ATOM 5188 C CA . LYS B 1 237 ? 4.293 -30.422 11.445 1 95.56 237 LYS B CA 1
ATOM 5189 C C . LYS B 1 237 ? 5.059 -29.625 10.398 1 95.56 237 LYS B C 1
ATOM 5191 O O . LYS B 1 237 ? 5.102 -28.391 10.461 1 95.56 237 LYS B O 1
ATOM 5196 N N . GLU B 1 238 ? 5.586 -30.328 9.438 1 95.69 238 GLU B N 1
ATOM 5197 C CA . GLU B 1 238 ? 6.32 -29.656 8.375 1 95.69 238 GLU B CA 1
ATOM 5198 C C . GLU B 1 238 ? 5.375 -28.922 7.426 1 95.69 238 GLU B C 1
ATOM 5200 O O . GLU B 1 238 ? 4.273 -29.406 7.148 1 95.69 238 GLU B O 1
ATOM 5205 N N . CYS B 1 239 ? 5.895 -27.781 6.914 1 96.94 239 CYS B N 1
ATOM 5206 C CA . CYS B 1 239 ? 5.109 -27.031 5.938 1 96.94 239 CYS B CA 1
ATOM 5207 C C . CYS B 1 239 ? 4.996 -27.812 4.625 1 96.94 239 CYS B C 1
ATOM 5209 O O . CYS B 1 239 ? 5.961 -28.422 4.176 1 96.94 239 CYS B O 1
ATOM 5211 N N . LYS B 1 240 ? 3.863 -27.781 3.988 1 95.94 240 LYS B N 1
ATOM 5212 C CA . LYS B 1 240 ? 3.59 -28.484 2.746 1 95.94 240 LYS B CA 1
ATOM 5213 C C . LYS B 1 240 ? 3.467 -27.531 1.57 1 95.94 240 LYS B C 1
ATOM 5215 O O . LYS B 1 240 ? 3.408 -26.312 1.764 1 95.94 240 LYS B O 1
ATOM 5220 N N . ASN B 1 241 ? 3.529 -28.094 0.38 1 94.75 241 ASN B N 1
ATOM 5221 C CA . ASN B 1 241 ? 3.256 -27.375 -0.863 1 94.75 241 ASN B CA 1
ATOM 5222 C C . ASN B 1 241 ? 4.102 -26.109 -0.978 1 94.75 241 ASN B C 1
ATOM 5224 O O . ASN B 1 241 ? 3.584 -25.047 -1.321 1 94.75 241 ASN B O 1
ATOM 5228 N N . TYR B 1 242 ? 5.297 -26.219 -0.506 1 95.38 242 TYR B N 1
ATOM 5229 C CA . TYR B 1 242 ? 6.312 -25.188 -0.663 1 95.38 242 TYR B CA 1
ATOM 5230 C C . TYR B 1 242 ? 6.062 -24.031 0.289 1 95.38 242 TYR B C 1
ATOM 5232 O O . TYR B 1 242 ? 6.629 -22.938 0.12 1 95.38 242 TYR B O 1
ATOM 5240 N N . GLY B 1 243 ? 5.203 -24.25 1.277 1 96.81 243 GLY B N 1
ATOM 5241 C CA . GLY B 1 243 ? 5.117 -23.312 2.391 1 96.81 243 GLY B CA 1
ATOM 5242 C C . GLY B 1 243 ? 6.375 -23.266 3.232 1 96.81 243 GLY B C 1
ATOM 5243 O O . GLY B 1 243 ? 7.266 -24.109 3.072 1 96.81 243 GLY B O 1
ATOM 5244 N N . TYR B 1 244 ? 6.492 -22.297 4.082 1 96.94 244 TYR B N 1
ATOM 5245 C CA . TYR B 1 244 ? 7.645 -22.203 4.969 1 96.94 244 TYR B CA 1
ATOM 5246 C C . TYR B 1 244 ? 7.242 -21.625 6.32 1 96.94 244 TYR B C 1
ATOM 5248 O O . TYR B 1 244 ? 6.16 -21.047 6.461 1 96.94 244 TYR B O 1
ATOM 5256 N N . GLN B 1 245 ? 8.117 -21.906 7.285 1 96.81 245 GLN B N 1
ATOM 5257 C CA . GLN B 1 245 ? 7.805 -21.438 8.633 1 96.81 245 GLN B CA 1
ATOM 5258 C C . GLN B 1 245 ? 7.719 -19.922 8.695 1 96.81 245 GLN B C 1
ATOM 5260 O O . GLN B 1 245 ? 8.625 -19.219 8.227 1 96.81 245 GLN B O 1
ATOM 5265 N N . ASN B 1 246 ? 6.582 -19.422 9.219 1 96.56 246 ASN B N 1
ATOM 5266 C CA . ASN B 1 246 ? 6.297 -17.984 9.281 1 96.56 246 ASN B CA 1
ATOM 5267 C C . ASN B 1 246 ? 7.125 -17.297 10.352 1 96.56 246 ASN B C 1
ATOM 5269 O O . ASN B 1 246 ? 6.957 -17.562 11.547 1 96.56 246 ASN B O 1
ATOM 5273 N N . PRO B 1 247 ? 7.949 -16.328 9.977 1 96.62 247 PRO B N 1
ATOM 5274 C CA . PRO B 1 247 ? 8.766 -15.672 11 1 96.62 247 PRO B CA 1
ATOM 5275 C C . PRO B 1 247 ? 7.938 -14.805 11.945 1 96.62 247 PRO B C 1
ATOM 5277 O O . PRO B 1 247 ? 8.391 -14.461 13.039 1 96.62 247 PRO B O 1
ATOM 5280 N N . LYS B 1 248 ? 6.715 -14.438 11.562 1 93 248 LYS B N 1
ATOM 5281 C CA . LYS B 1 248 ? 5.855 -13.594 12.398 1 93 248 LYS B CA 1
ATOM 5282 C C . LYS B 1 248 ? 5.031 -14.438 13.367 1 93 248 LYS B C 1
ATOM 5284 O O . LYS B 1 248 ? 4.457 -13.914 14.32 1 93 248 LYS B O 1
ATOM 5289 N N . ASN B 1 249 ? 4.895 -15.688 13.086 1 93.38 249 ASN B N 1
ATOM 5290 C CA . ASN B 1 249 ? 4.207 -16.672 13.914 1 93.38 249 ASN B CA 1
ATOM 5291 C C . ASN B 1 249 ? 4.793 -18.062 13.727 1 93.38 249 ASN B C 1
ATOM 5293 O O . ASN B 1 249 ? 4.309 -18.844 12.898 1 93.38 249 ASN B O 1
ATOM 5297 N N . CYS B 1 250 ? 5.711 -18.438 14.539 1 96.19 250 CYS B N 1
ATOM 5298 C CA . CYS B 1 250 ? 6.582 -19.594 14.336 1 96.19 250 CYS B CA 1
ATOM 5299 C C . CYS B 1 250 ? 5.801 -20.891 14.461 1 96.19 250 CYS B C 1
ATOM 5301 O O . CYS B 1 250 ? 6.297 -21.969 14.086 1 96.19 250 CYS B O 1
ATOM 5303 N N . SER B 1 251 ? 4.566 -20.797 14.852 1 95.5 251 SER B N 1
ATOM 5304 C CA . SER B 1 251 ? 3.785 -22.016 15.031 1 95.5 251 SER B CA 1
ATOM 5305 C C . SER B 1 251 ? 2.994 -22.359 13.773 1 95.5 251 SER B C 1
ATOM 5307 O O . SER B 1 251 ? 2.271 -23.359 13.742 1 95.5 251 SER B O 1
ATOM 5309 N N . GLN B 1 252 ? 3.105 -21.5 12.766 1 96.44 252 GLN B N 1
ATOM 5310 C CA . GLN B 1 252 ? 2.367 -21.75 11.531 1 96.44 252 GLN B CA 1
ATOM 5311 C C . GLN B 1 252 ? 3.238 -21.5 10.305 1 96.44 252 GLN B C 1
ATOM 5313 O O . GLN B 1 252 ? 4.328 -20.938 10.422 1 96.44 252 GLN B O 1
ATOM 5318 N N . CYS B 1 253 ? 2.689 -21.984 9.18 1 97.06 253 CYS B N 1
ATOM 5319 C CA . CYS B 1 253 ? 3.391 -21.766 7.918 1 97.06 253 CYS B CA 1
ATOM 5320 C C . CYS B 1 253 ? 2.797 -20.594 7.16 1 97.06 253 CYS B C 1
ATOM 5322 O O . CYS B 1 253 ? 1.617 -20.266 7.324 1 97.06 253 CYS B O 1
ATOM 5324 N N . LYS B 1 254 ? 3.602 -19.906 6.461 1 96.25 254 LYS B N 1
ATOM 5325 C CA . LYS B 1 254 ? 3.125 -19.062 5.371 1 96.25 254 LYS B CA 1
ATOM 5326 C C . LYS B 1 254 ? 2.885 -19.875 4.105 1 96.25 254 LYS B C 1
ATOM 5328 O O . LYS B 1 254 ? 3.764 -20.625 3.668 1 96.25 254 LYS B O 1
ATOM 5333 N N . CYS B 1 255 ? 1.7 -19.734 3.553 1 95.81 255 CYS B N 1
ATOM 5334 C CA . CYS B 1 255 ? 1.312 -20.594 2.451 1 95.81 255 CYS B CA 1
ATOM 5335 C C . CYS B 1 255 ? 1.336 -19.844 1.126 1 95.81 255 CYS B C 1
ATOM 5337 O O . CYS B 1 255 ? 1.049 -18.656 1.081 1 95.81 255 CYS B O 1
ATOM 5339 N N . PRO B 1 256 ? 1.696 -20.594 0.083 1 94.69 256 PRO B N 1
ATOM 5340 C CA . PRO B 1 256 ? 1.475 -20 -1.237 1 94.69 256 PRO B CA 1
ATOM 5341 C C . PRO B 1 256 ? 0.006 -19.672 -1.497 1 94.69 256 PRO B C 1
ATOM 5343 O O . PRO B 1 256 ? -0.878 -20.188 -0.813 1 94.69 256 PRO B O 1
ATOM 5346 N N . PRO B 1 257 ? -0.23 -18.812 -2.455 1 86.69 257 PRO B N 1
ATOM 5347 C CA . PRO B 1 257 ? -1.573 -18.266 -2.635 1 86.69 257 PRO B CA 1
ATOM 5348 C C . PRO B 1 257 ? -2.629 -19.328 -2.885 1 86.69 257 PRO B C 1
ATOM 5350 O O . PRO B 1 257 ? -3.799 -19.141 -2.539 1 86.69 257 PRO B O 1
ATOM 5353 N N . SER B 1 258 ? -2.312 -20.484 -3.41 1 88.81 258 SER B N 1
ATOM 5354 C CA . SER B 1 258 ? -3.303 -21.484 -3.799 1 88.81 258 SER B CA 1
ATOM 5355 C C . SER B 1 258 ? -3.555 -22.484 -2.674 1 88.81 258 SER B C 1
ATOM 5357 O O . SER B 1 258 ? -4.367 -23.391 -2.82 1 88.81 258 SER B O 1
ATOM 5359 N N . PHE B 1 259 ? -2.92 -22.266 -1.538 1 93.38 259 PHE B N 1
ATOM 5360 C CA . PHE B 1 259 ? -3.029 -23.219 -0.441 1 93.38 259 PHE B CA 1
ATOM 5361 C C . PHE B 1 259 ? -3.359 -22.516 0.865 1 93.38 259 PHE B C 1
ATOM 5363 O O . PHE B 1 259 ? -3.172 -21.297 0.981 1 93.38 259 PHE B O 1
ATOM 5370 N N . MET B 1 260 ? -3.922 -23.25 1.754 1 89.38 260 MET B N 1
ATOM 5371 C CA . MET B 1 260 ? -4.297 -22.719 3.064 1 89.38 260 MET B CA 1
ATOM 5372 C C . MET B 1 260 ? -4.117 -23.781 4.148 1 89.38 260 MET B C 1
ATOM 5374 O O . MET B 1 260 ? -3.736 -24.906 3.855 1 89.38 260 MET B O 1
ATOM 5378 N N . GLY B 1 261 ? -4.312 -23.359 5.406 1 90.12 261 GLY B N 1
ATOM 5379 C CA . GLY B 1 261 ? -4.105 -24.219 6.562 1 90.12 261 GLY B CA 1
ATOM 5380 C C . GLY B 1 261 ? -2.879 -23.844 7.371 1 90.12 261 GLY B C 1
ATOM 5381 O O . GLY B 1 261 ? -2.033 -23.078 6.91 1 90.12 261 GLY B O 1
ATOM 5382 N N . MET B 1 262 ? -2.754 -24.422 8.531 1 91.69 262 MET B N 1
ATOM 5383 C CA . MET B 1 262 ? -1.647 -24.109 9.43 1 91.69 262 MET B CA 1
ATOM 5384 C C . MET B 1 262 ? -0.313 -24.516 8.812 1 91.69 262 MET B C 1
ATOM 5386 O O . MET B 1 262 ? 0.704 -23.844 9.039 1 91.69 262 MET B O 1
ATOM 5390 N N . TYR B 1 263 ? -0.432 -25.578 7.98 1 96.62 263 TYR B N 1
ATOM 5391 C CA . TYR B 1 263 ? 0.794 -26.125 7.406 1 96.62 263 TYR B CA 1
ATOM 5392 C C . TYR B 1 263 ? 0.719 -26.141 5.883 1 96.62 263 TYR B C 1
ATOM 5394 O O . TYR B 1 263 ? 1.484 -26.859 5.23 1 96.62 263 TYR B O 1
ATOM 5402 N N . CYS B 1 264 ? -0.21 -25.438 5.273 1 96.81 264 CYS B N 1
ATOM 5403 C CA . CYS B 1 264 ? -0.395 -25.297 3.836 1 96.81 264 CYS B CA 1
ATOM 5404 C C . CYS B 1 264 ? -0.807 -26.609 3.203 1 96.81 264 CYS B C 1
ATOM 5406 O O . CYS B 1 264 ? -0.338 -26.969 2.117 1 96.81 264 CYS B O 1
ATOM 5408 N N . GLU B 1 265 ? -1.629 -27.359 3.867 1 94.56 265 GLU B N 1
ATOM 5409 C CA . GLU B 1 265 ? -1.939 -28.719 3.453 1 94.56 265 GLU B CA 1
ATOM 5410 C C . GLU B 1 265 ? -3.176 -28.766 2.559 1 94.56 265 GLU B C 1
ATOM 5412 O O . GLU B 1 265 ? -3.441 -29.766 1.898 1 94.56 265 GLU B O 1
ATOM 5417 N N . THR B 1 266 ? -3.875 -27.578 2.537 1 91.25 266 THR B N 1
ATOM 5418 C CA . THR B 1 266 ? -5.164 -27.609 1.858 1 91.25 266 THR B CA 1
ATOM 5419 C C . THR B 1 266 ? -5.152 -26.703 0.63 1 91.25 266 THR B C 1
ATOM 5421 O O . THR B 1 266 ? -4.719 -25.562 0.706 1 91.25 266 THR B O 1
ATOM 5424 N N . PHE B 1 267 ? -5.629 -27.281 -0.555 1 90 267 PHE B N 1
ATOM 5425 C CA . PHE B 1 267 ? -5.84 -26.484 -1.754 1 90 267 PHE B CA 1
ATOM 5426 C C . PHE B 1 267 ? -7.023 -25.531 -1.571 1 90 267 PHE B C 1
ATOM 5428 O O . PHE B 1 267 ? -8.094 -25.953 -1.127 1 90 267 PHE B O 1
ATOM 5435 N N . LYS B 1 268 ? -6.805 -24.188 -1.831 1 85.06 268 LYS B N 1
ATOM 5436 C CA . LYS B 1 268 ? -7.84 -23.172 -1.655 1 85.06 268 LYS B CA 1
ATOM 5437 C C . LYS B 1 268 ? -8.875 -23.25 -2.773 1 85.06 268 LYS B C 1
ATOM 5439 O O . LYS B 1 268 ? -8.688 -22.656 -3.838 1 85.06 268 LYS B O 1
ATOM 5444 N N . ASN B 1 269 ? -9.953 -23.875 -2.52 1 84.62 269 ASN B N 1
ATOM 5445 C CA . ASN B 1 269 ? -11.016 -24 -3.514 1 84.62 269 ASN B CA 1
ATOM 5446 C C . ASN B 1 269 ? -12.109 -22.953 -3.285 1 84.62 269 ASN B C 1
ATOM 5448 O O . ASN B 1 269 ? -12.906 -23.078 -2.348 1 84.62 269 ASN B O 1
ATOM 5452 N N . ILE B 1 270 ? -12.18 -21.953 -4.16 1 81 270 ILE B N 1
ATOM 5453 C CA . ILE B 1 270 ? -13.188 -20.906 -4.012 1 81 270 ILE B CA 1
ATOM 5454 C C . ILE B 1 270 ? -14.188 -20.984 -5.16 1 81 270 ILE B C 1
ATOM 5456 O O . ILE B 1 270 ? -14.719 -19.953 -5.602 1 81 270 ILE B O 1
ATOM 5460 N N . SER B 1 271 ? -14.398 -22.141 -5.609 1 89.44 271 SER B N 1
ATOM 5461 C CA . SER B 1 271 ? -15.227 -22.344 -6.793 1 89.44 271 SER B CA 1
ATOM 5462 C C . SER B 1 271 ? -16.656 -21.891 -6.551 1 89.44 271 SER B C 1
ATOM 5464 O O . SER B 1 271 ? -17.203 -22.062 -5.453 1 89.44 271 SER B O 1
ATOM 5466 N N . ARG B 1 272 ? -17.172 -21.312 -7.551 1 85.06 272 ARG B N 1
ATOM 5467 C CA . ARG B 1 272 ? -18.562 -20.859 -7.59 1 85.06 272 ARG B CA 1
ATOM 5468 C C . ARG B 1 272 ? -19.141 -21 -8.992 1 85.06 272 ARG B C 1
ATOM 5470 O O . ARG B 1 272 ? -18.438 -20.812 -9.984 1 85.06 272 ARG B O 1
ATOM 5477 N N . GLY B 1 273 ? -20.438 -21.344 -9.039 1 87.31 273 GLY B N 1
ATOM 5478 C CA . GLY B 1 273 ? -21.094 -21.547 -10.32 1 87.31 273 GLY B CA 1
ATOM 5479 C C . GLY B 1 273 ? -21.141 -23.016 -10.727 1 87.31 273 GLY B C 1
ATOM 5480 O O . GLY B 1 273 ? -21.141 -23.906 -9.875 1 87.31 273 GLY B O 1
ATOM 5481 N N . ASN B 1 274 ? -21.312 -23.219 -12 1 91.38 274 ASN B N 1
ATOM 5482 C CA . ASN B 1 274 ? -21.469 -24.562 -12.531 1 91.38 274 ASN B CA 1
ATOM 5483 C C . ASN B 1 274 ? -20.109 -25.203 -12.844 1 91.38 274 ASN B C 1
ATOM 5485 O O . ASN B 1 274 ? -19.688 -25.25 -14 1 91.38 274 ASN B O 1
ATOM 5489 N N . CYS B 1 275 ? -19.453 -25.812 -11.852 1 94.94 275 CYS B N 1
ATOM 5490 C CA . CYS B 1 275 ? -18.094 -26.328 -12.016 1 94.94 275 CYS B CA 1
ATOM 5491 C C . CYS B 1 275 ? -18.094 -27.844 -12.141 1 94.94 275 CYS B C 1
ATOM 5493 O O . CYS B 1 275 ? -17.125 -28.438 -12.617 1 94.94 275 CYS B O 1
ATOM 5495 N N . GLY B 1 276 ? -19.203 -28.5 -11.742 1 94.38 276 GLY B N 1
ATOM 5496 C CA . GLY B 1 276 ? -19.203 -29.953 -11.711 1 94.38 276 GLY B CA 1
ATOM 5497 C C . GLY B 1 276 ? -18.219 -30.516 -10.703 1 94.38 276 GLY B C 1
ATOM 5498 O O . GLY B 1 276 ? -18.094 -30 -9.594 1 94.38 276 GLY B O 1
ATOM 5499 N N . LYS B 1 277 ? -17.609 -31.672 -11.07 1 95.19 277 LYS B N 1
ATOM 5500 C CA . LYS B 1 277 ? -16.625 -32.312 -10.188 1 95.19 277 LYS B CA 1
ATOM 5501 C C . LYS B 1 277 ? -15.312 -31.531 -10.18 1 95.19 277 LYS B C 1
ATOM 5503 O O . LYS B 1 277 ? -14.742 -31.25 -11.234 1 95.19 277 LYS B O 1
ATOM 5508 N N . LEU B 1 278 ? -14.805 -31.25 -9.047 1 95.88 278 LEU B N 1
ATOM 5509 C CA . LEU B 1 278 ? -13.633 -30.391 -8.93 1 95.88 278 LEU B CA 1
ATOM 5510 C C . LEU B 1 278 ? -12.359 -31.219 -8.797 1 95.88 278 LEU B C 1
ATOM 5512 O O . LEU B 1 278 ? -11.273 -30.75 -9.133 1 95.88 278 LEU B O 1
ATOM 5516 N N . GLU B 1 279 ? -12.445 -32.406 -8.234 1 96.69 279 GLU B N 1
ATOM 5517 C CA . GLU B 1 279 ? -11.336 -33.344 -8.188 1 96.69 279 GLU B CA 1
ATOM 5518 C C . GLU B 1 279 ? -11.43 -34.375 -9.312 1 96.69 279 GLU B C 1
ATOM 5520 O O . GLU B 1 279 ? -12.359 -35.188 -9.352 1 96.69 279 GLU B O 1
ATOM 5525 N N . LEU B 1 280 ? -10.461 -34.344 -10.133 1 98.12 280 LEU B N 1
ATOM 5526 C CA . LEU B 1 280 ? -10.5 -35.125 -11.344 1 98.12 280 LEU B CA 1
ATOM 5527 C C . LEU B 1 280 ? -9.344 -36.125 -11.359 1 98.12 280 LEU B C 1
ATOM 5529 O O . LEU B 1 280 ? -8.266 -35.844 -10.844 1 98.12 280 LEU B O 1
ATOM 5533 N N . GLU B 1 281 ? -9.633 -37.219 -11.93 1 98.12 281 GLU B N 1
ATOM 5534 C CA . GLU B 1 281 ? -8.617 -38.281 -12.086 1 98.12 281 GLU B CA 1
ATOM 5535 C C . GLU B 1 281 ? -8.172 -38.406 -13.539 1 98.12 281 GLU B C 1
ATOM 5537 O O . GLU B 1 281 ? -9 -38.562 -14.43 1 98.12 281 GLU B O 1
ATOM 5542 N N . ALA B 1 282 ? -6.871 -38.312 -13.711 1 98.44 282 ALA B N 1
ATOM 5543 C CA . ALA B 1 282 ? -6.328 -38.531 -15.047 1 98.44 282 ALA B CA 1
ATOM 5544 C C . ALA B 1 282 ? -6.195 -40.031 -15.344 1 98.44 282 ALA B C 1
ATOM 5546 O O . ALA B 1 282 ? -5.805 -40.812 -14.469 1 98.44 282 ALA B O 1
ATOM 5547 N N . LYS B 1 283 ? -6.578 -40.406 -16.547 1 97.69 283 LYS B N 1
ATOM 5548 C CA . LYS B 1 283 ? -6.473 -41.781 -17.047 1 97.69 283 LYS B CA 1
ATOM 5549 C C . LYS B 1 283 ? -5.559 -41.844 -18.266 1 97.69 283 LYS B C 1
ATOM 5551 O O . LYS B 1 283 ? -5.133 -40.812 -18.797 1 97.69 283 LYS B O 1
ATOM 5556 N N . PRO B 1 284 ? -5.168 -43.062 -18.672 1 96.94 284 PRO B N 1
ATOM 5557 C CA . PRO B 1 284 ? -4.254 -43.188 -19.812 1 96.94 284 PRO B CA 1
ATOM 5558 C C . PRO B 1 284 ? -4.906 -42.812 -21.141 1 96.94 284 PRO B C 1
ATOM 5560 O O . PRO B 1 284 ? -4.352 -43.125 -22.203 1 96.94 284 PRO B O 1
ATOM 5563 N N . PHE B 1 285 ? -6.125 -42.312 -21.141 1 97.5 285 PHE B N 1
ATOM 5564 C CA . PHE B 1 285 ? -6.801 -41.75 -22.312 1 97.5 285 PHE B CA 1
ATOM 5565 C C . PHE B 1 285 ? -7.316 -40.344 -22.047 1 97.5 285 PHE B C 1
ATOM 5567 O O . PHE B 1 285 ? -7.484 -39.969 -20.891 1 97.5 285 PHE B O 1
ATOM 5574 N N . PHE B 1 286 ? -7.523 -39.625 -23.078 1 97.81 286 PHE B N 1
ATOM 5575 C CA . PHE B 1 286 ? -7.891 -38.219 -22.938 1 97.81 286 PHE B CA 1
ATOM 5576 C C . PHE B 1 286 ? -9.297 -38.094 -22.375 1 97.81 286 PHE B C 1
ATOM 5578 O O . PHE B 1 286 ? -10.234 -38.719 -22.859 1 97.81 286 PHE B O 1
ATOM 5585 N N . LYS B 1 287 ? -9.383 -37.312 -21.375 1 98.25 287 LYS B N 1
ATOM 5586 C CA . LYS B 1 287 ? -10.648 -36.812 -20.844 1 98.25 287 LYS B CA 1
ATOM 5587 C C . LYS B 1 287 ? -10.797 -35.312 -21.109 1 98.25 287 LYS B C 1
ATOM 5589 O O . LYS B 1 287 ? -9.805 -34.594 -21.219 1 98.25 287 LYS B O 1
ATOM 5594 N N . THR B 1 288 ? -12.039 -34.938 -21.172 1 98.31 288 THR B N 1
ATOM 5595 C CA . THR B 1 288 ? -12.297 -33.531 -21.484 1 98.31 288 THR B CA 1
ATOM 5596 C C . THR B 1 288 ? -12.789 -32.781 -20.234 1 98.31 288 THR B C 1
ATOM 5598 O O . THR B 1 288 ? -13.648 -33.281 -19.5 1 98.31 288 THR B O 1
ATOM 5601 N N . LEU B 1 289 ? -12.18 -31.688 -19.938 1 98.31 289 LEU B N 1
ATOM 5602 C CA . LEU B 1 289 ? -12.664 -30.75 -18.922 1 98.31 289 LEU B CA 1
ATOM 5603 C C . LEU B 1 289 ? -13.32 -29.547 -19.578 1 98.31 289 LEU B C 1
ATOM 5605 O O . LEU B 1 289 ? -12.656 -28.766 -20.266 1 98.31 289 LEU B O 1
ATOM 5609 N N . LYS B 1 290 ? -14.57 -29.375 -19.359 1 97.56 290 LYS B N 1
ATOM 5610 C CA . LYS B 1 290 ? -15.328 -28.25 -19.906 1 97.56 290 LYS B CA 1
ATOM 5611 C C . LYS B 1 290 ? -15.414 -27.109 -18.891 1 97.56 290 LYS B C 1
ATOM 5613 O O . LYS B 1 290 ? -15.781 -27.328 -17.734 1 97.56 290 LYS B O 1
ATOM 5618 N N . LEU B 1 291 ? -15.039 -25.969 -19.266 1 97.19 291 LEU B N 1
ATOM 5619 C CA . LEU B 1 291 ? -15.078 -24.766 -18.453 1 97.19 291 LEU B CA 1
ATOM 5620 C C . LEU B 1 291 ? -16.219 -23.859 -18.891 1 97.19 291 LEU B C 1
ATOM 5622 O O . LEU B 1 291 ? -16.203 -23.312 -20 1 97.19 291 LEU B O 1
ATOM 5626 N N . GLU B 1 292 ? -17.094 -23.641 -18 1 94.88 292 GLU B N 1
ATOM 5627 C CA . GLU B 1 292 ? -18.375 -23.016 -18.359 1 94.88 292 GLU B CA 1
ATOM 5628 C C . GLU B 1 292 ? -18.375 -21.516 -18.078 1 94.88 292 GLU B C 1
ATOM 5630 O O . GLU B 1 292 ? -17.609 -21.047 -17.219 1 94.88 292 GLU B O 1
ATOM 5635 N N . SER B 1 293 ? -19.297 -20.828 -18.688 1 92.94 293 SER B N 1
ATOM 5636 C CA . SER B 1 293 ? -19.438 -19.391 -18.5 1 92.94 293 SER B CA 1
ATOM 5637 C C . SER B 1 293 ? -19.984 -19.062 -17.125 1 92.94 293 SER B C 1
ATOM 5639 O O . SER B 1 293 ? -20.562 -19.922 -16.453 1 92.94 293 SER B O 1
ATOM 5641 N N . PHE B 1 294 ? -19.703 -17.844 -16.703 1 90 294 PHE B N 1
ATOM 5642 C CA . PHE B 1 294 ? -20.234 -17.281 -15.469 1 90 294 PHE B CA 1
ATOM 5643 C C . PHE B 1 294 ? -19.922 -18.188 -14.281 1 90 294 PHE B C 1
ATOM 5645 O O . PHE B 1 294 ? -20.797 -18.5 -13.477 1 90 294 PHE B O 1
ATOM 5652 N N . SER B 1 295 ? -18.656 -18.672 -14.266 1 91.69 295 SER B N 1
ATOM 5653 C CA . SER B 1 295 ? -18.219 -19.547 -13.172 1 91.69 295 SER B CA 1
ATOM 5654 C C . SER B 1 295 ? -16.766 -19.281 -12.789 1 91.69 295 SER B C 1
ATOM 5656 O O . SER B 1 295 ? -16.016 -18.719 -13.57 1 91.69 295 SER B O 1
ATOM 5658 N N . MET B 1 296 ? -16.469 -19.516 -11.641 1 91.56 296 MET B N 1
ATOM 5659 C CA . MET B 1 296 ? -15.117 -19.625 -11.102 1 91.56 296 MET B CA 1
ATOM 5660 C C . MET B 1 296 ? -14.867 -21.031 -10.562 1 91.56 296 MET B C 1
ATOM 5662 O O . MET B 1 296 ? -15.531 -21.469 -9.617 1 91.56 296 MET B O 1
ATOM 5666 N N . CYS B 1 297 ? -13.969 -21.734 -11.164 1 95.25 297 CYS B N 1
ATOM 5667 C CA . CYS B 1 297 ? -13.789 -23.141 -10.836 1 95.25 297 CYS B CA 1
ATOM 5668 C C . CYS B 1 297 ? -12.312 -23.453 -10.625 1 95.25 297 CYS B C 1
ATOM 5670 O O . CYS B 1 297 ? -11.477 -23.125 -11.469 1 95.25 297 CYS B O 1
ATOM 5672 N N . TYR B 1 298 ? -11.992 -24.062 -9.578 1 95 298 TYR B N 1
ATOM 5673 C CA . TYR B 1 298 ? -10.641 -24.5 -9.234 1 95 298 TYR B CA 1
ATOM 5674 C C . TYR B 1 298 ? -10.562 -26.031 -9.227 1 95 298 TYR B C 1
ATOM 5676 O O . TYR B 1 298 ? -11 -26.672 -8.273 1 95 298 TYR B O 1
ATOM 5684 N N . TYR B 1 299 ? -9.93 -26.562 -10.234 1 97.38 299 TYR B N 1
ATOM 5685 C CA . TYR B 1 299 ? -9.875 -28.016 -10.406 1 97.38 299 TYR B CA 1
ATOM 5686 C C . TYR B 1 299 ? -8.523 -28.562 -9.969 1 97.38 299 TYR B C 1
ATOM 5688 O O . TYR B 1 299 ? -7.492 -27.906 -10.125 1 97.38 299 TYR B O 1
ATOM 5696 N N . LYS B 1 300 ? -8.594 -29.719 -9.43 1 97.19 300 LYS B N 1
ATOM 5697 C CA . LYS B 1 300 ? -7.41 -30.531 -9.164 1 97.19 300 LYS B CA 1
ATOM 5698 C C . LYS B 1 300 ? -7.43 -31.812 -9.992 1 97.19 300 LYS B C 1
ATOM 5700 O O . LYS B 1 300 ? -8.344 -32.625 -9.859 1 97.19 300 LYS B O 1
ATOM 5705 N N . ILE B 1 301 ? -6.484 -31.969 -10.875 1 98.25 301 ILE B N 1
ATOM 5706 C CA . ILE B 1 301 ? -6.34 -33.188 -11.664 1 98.25 301 ILE B CA 1
ATOM 5707 C C . ILE B 1 301 ? -5.207 -34.031 -11.102 1 98.25 301 ILE B C 1
ATOM 5709 O O . ILE B 1 301 ? -4.078 -33.562 -10.961 1 98.25 301 ILE B O 1
ATOM 5713 N N . LYS B 1 302 ? -5.496 -35.25 -10.812 1 97.94 302 LYS B N 1
ATOM 5714 C CA . LYS B 1 302 ? -4.512 -36.125 -10.188 1 97.94 302 LYS B CA 1
ATOM 5715 C C . LYS B 1 302 ? -4.289 -37.375 -11.016 1 97.94 302 LYS B C 1
ATOM 5717 O O . LYS B 1 302 ? -5.246 -37.969 -11.508 1 97.94 302 LYS B O 1
ATOM 5722 N N . ALA B 1 303 ? -3.055 -37.656 -11.219 1 98.19 303 ALA B N 1
ATOM 5723 C CA . ALA B 1 303 ? -2.648 -38.938 -11.789 1 98.19 303 ALA B CA 1
ATOM 5724 C C . ALA B 1 303 ? -2.062 -39.875 -10.727 1 98.19 303 ALA B C 1
ATOM 5726 O O . ALA B 1 303 ? -1.938 -39.469 -9.562 1 98.19 303 ALA B O 1
ATOM 5727 N N . LYS B 1 304 ? -1.753 -41.094 -11.109 1 96.44 304 LYS B N 1
ATOM 5728 C CA . LYS B 1 304 ? -1.118 -42 -10.172 1 96.44 304 LYS B CA 1
ATOM 5729 C C . LYS B 1 304 ? 0.267 -41.5 -9.766 1 96.44 304 LYS B C 1
ATOM 5731 O O . LYS B 1 304 ? 0.922 -40.781 -10.523 1 96.44 304 LYS B O 1
ATOM 5736 N N . LYS B 1 305 ? 0.613 -41.906 -8.547 1 94.25 305 LYS B N 1
ATOM 5737 C CA . LYS B 1 305 ? 1.942 -41.531 -8.07 1 94.25 305 LYS B CA 1
ATOM 5738 C C . LYS B 1 305 ? 3.023 -42 -9.047 1 94.25 305 LYS B C 1
ATOM 5740 O O . LYS B 1 305 ? 2.99 -43.125 -9.523 1 94.25 305 LYS B O 1
ATOM 5745 N N . GLY B 1 306 ? 3.945 -41.094 -9.305 1 94.38 306 GLY B N 1
ATOM 5746 C CA . GLY B 1 306 ? 5.035 -41.438 -10.203 1 94.38 306 GLY B CA 1
ATOM 5747 C C . GLY B 1 306 ? 4.711 -41.125 -11.656 1 94.38 306 GLY B C 1
ATOM 5748 O O . GLY B 1 306 ? 5.586 -41.219 -12.523 1 94.38 306 GLY B O 1
ATOM 5749 N N . LYS B 1 307 ? 3.463 -40.781 -11.961 1 97.31 307 LYS B N 1
ATOM 5750 C CA . LYS B 1 307 ? 3.047 -40.438 -13.312 1 97.31 307 LYS B CA 1
ATOM 5751 C C . LYS B 1 307 ? 2.934 -38.938 -13.484 1 97.31 307 LYS B C 1
ATOM 5753 O O . LYS B 1 307 ? 3.119 -38.188 -12.531 1 97.31 307 LYS B O 1
ATOM 5758 N N . LYS B 1 308 ? 2.75 -38.531 -14.734 1 98.19 308 LYS B N 1
ATOM 5759 C CA . LYS B 1 308 ? 2.553 -37.125 -15.078 1 98.19 308 LYS B CA 1
ATOM 5760 C C . LYS B 1 308 ? 1.241 -36.938 -15.836 1 98.19 308 LYS B C 1
ATOM 5762 O O . LYS B 1 308 ? 0.504 -37.875 -16.078 1 98.19 308 LYS B O 1
ATOM 5767 N N . ILE B 1 309 ? 0.942 -35.75 -16.047 1 98.5 309 ILE B N 1
ATOM 5768 C CA . ILE B 1 309 ? -0.291 -35.406 -16.734 1 98.5 309 ILE B CA 1
ATOM 5769 C C . ILE B 1 309 ? 0.032 -34.594 -17.984 1 98.5 309 ILE B C 1
ATOM 5771 O O . ILE B 1 309 ? 0.839 -33.656 -17.922 1 98.5 309 ILE B O 1
ATOM 5775 N N . GLU B 1 310 ? -0.493 -34.938 -19.078 1 98.5 310 GLU B N 1
ATOM 5776 C CA . GLU B 1 310 ? -0.451 -34.156 -20.297 1 98.5 310 GLU B CA 1
ATOM 5777 C C . GLU B 1 310 ? -1.748 -33.375 -20.5 1 98.5 310 GLU B C 1
ATOM 5779 O O . GLU B 1 310 ? -2.84 -33.938 -20.344 1 98.5 310 GLU B O 1
ATOM 5784 N N . ILE B 1 311 ? -1.656 -32.094 -20.766 1 98.5 311 ILE B N 1
ATOM 5785 C CA . ILE B 1 311 ? -2.811 -31.25 -21.031 1 98.5 311 ILE B CA 1
ATOM 5786 C C . ILE B 1 311 ? -2.76 -30.766 -22.484 1 98.5 311 ILE B C 1
ATOM 5788 O O . ILE B 1 311 ? -1.762 -30.188 -22.906 1 98.5 311 ILE B O 1
ATOM 5792 N N . LYS B 1 312 ? -3.783 -30.969 -23.203 1 98.31 312 LYS B N 1
ATOM 5793 C CA . LYS B 1 312 ? -3.932 -30.453 -24.562 1 98.31 312 LYS B CA 1
ATOM 5794 C C . LYS B 1 312 ? -4.828 -29.219 -24.578 1 98.31 312 LYS B C 1
ATOM 5796 O O . LYS B 1 312 ? -5.977 -29.266 -24.125 1 98.31 312 LYS B O 1
ATOM 5801 N N . LEU B 1 313 ? -4.266 -28.188 -25.094 1 98.19 313 LEU B N 1
ATOM 5802 C CA . LEU B 1 313 ? -5 -26.922 -25.188 1 98.19 313 LEU B CA 1
ATOM 5803 C C . LEU B 1 313 ? -5.348 -26.625 -26.641 1 98.19 313 LEU B C 1
ATOM 5805 O O . LEU B 1 313 ? -4.465 -26.312 -27.453 1 98.19 313 LEU B O 1
ATOM 5809 N N . PRO B 1 314 ? -6.598 -26.672 -27.016 1 97.62 314 PRO B N 1
ATOM 5810 C CA . PRO B 1 314 ? -6.977 -26.219 -28.344 1 97.62 314 PRO B CA 1
ATOM 5811 C C . PRO B 1 314 ? -6.961 -24.688 -28.469 1 97.62 314 PRO B C 1
ATOM 5813 O O . PRO B 1 314 ? -7 -23.984 -27.469 1 97.62 314 PRO B O 1
ATOM 5816 N N . ASN B 1 315 ? -6.918 -24.266 -29.719 1 97.38 315 ASN B N 1
ATOM 5817 C CA . ASN B 1 315 ? -7.07 -22.844 -29.938 1 97.38 315 ASN B CA 1
ATOM 5818 C C . ASN B 1 315 ? -8.383 -22.312 -29.359 1 97.38 315 ASN B C 1
ATOM 5820 O O . ASN B 1 315 ? -9.406 -23 -29.406 1 97.38 315 ASN B O 1
ATOM 5824 N N . GLY B 1 316 ? -8.258 -21.156 -28.766 1 96.38 316 GLY B N 1
ATOM 5825 C CA . GLY B 1 316 ? -9.461 -20.562 -28.203 1 96.38 316 GLY B CA 1
ATOM 5826 C C . GLY B 1 316 ? -9.312 -19.078 -27.922 1 96.38 316 GLY B C 1
ATOM 5827 O O . GLY B 1 316 ? -8.203 -18.547 -27.938 1 96.38 316 GLY B O 1
ATOM 5828 N N . ILE B 1 317 ? -10.461 -18.422 -27.812 1 94.81 317 ILE B N 1
ATOM 5829 C CA . ILE B 1 317 ? -10.516 -17.016 -27.453 1 94.81 317 ILE B CA 1
ATOM 5830 C C . ILE B 1 317 ? -11.156 -16.859 -26.078 1 94.81 317 ILE B C 1
ATOM 5832 O O . ILE B 1 317 ? -12.273 -17.328 -25.844 1 94.81 317 ILE B O 1
ATOM 5836 N N . LEU B 1 318 ? -10.453 -16.25 -25.203 1 95.19 318 LEU B N 1
ATOM 5837 C CA . LEU B 1 318 ? -10.945 -16.141 -23.828 1 95.19 318 LEU B CA 1
ATOM 5838 C C . LEU B 1 318 ? -11.336 -14.711 -23.516 1 95.19 318 LEU B C 1
ATOM 5840 O O . LEU B 1 318 ? -12.078 -14.461 -22.547 1 95.19 318 LEU B O 1
ATOM 5844 N N . GLY B 1 319 ? -10.781 -13.789 -24.219 1 92.56 319 GLY B N 1
ATOM 5845 C CA . GLY B 1 319 ? -11.086 -12.398 -23.938 1 92.56 319 GLY B CA 1
ATOM 5846 C C . GLY B 1 319 ? -10.031 -11.438 -24.438 1 92.56 319 GLY B C 1
ATOM 5847 O O . GLY B 1 319 ? -9.617 -11.516 -25.594 1 92.56 319 GLY B O 1
ATOM 5848 N N . ASP B 1 320 ? -9.648 -10.414 -23.578 1 84.94 320 ASP B N 1
ATOM 5849 C CA . ASP B 1 320 ? -8.672 -9.383 -23.922 1 84.94 320 ASP B CA 1
ATOM 5850 C C . ASP B 1 320 ? -7.461 -9.453 -23 1 84.94 320 ASP B C 1
ATOM 5852 O O . ASP B 1 320 ? -7.559 -9.922 -21.859 1 84.94 320 ASP B O 1
ATOM 5856 N N . PRO B 1 321 ? -6.383 -8.898 -23.484 1 79 321 PRO B N 1
ATOM 5857 C CA . PRO B 1 321 ? -5.141 -8.984 -22.703 1 79 321 PRO B CA 1
ATOM 5858 C C . PRO B 1 321 ? -5.246 -8.289 -21.344 1 79 321 PRO B C 1
ATOM 5860 O O . PRO B 1 321 ? -4.578 -8.695 -20.391 1 79 321 PRO B O 1
ATOM 5863 N N . TYR B 1 322 ? -6.062 -7.297 -21.25 1 75.81 322 TYR B N 1
ATOM 5864 C CA . TYR B 1 322 ? -6.133 -6.547 -20 1 75.81 322 TYR B CA 1
ATOM 5865 C C . TYR B 1 322 ? -6.77 -7.379 -18.906 1 75.81 322 TYR B C 1
ATOM 5867 O O . TYR B 1 322 ? -6.602 -7.09 -17.719 1 75.81 322 TYR B O 1
ATOM 5875 N N . LEU B 1 323 ? -7.453 -8.461 -19.25 1 81.75 323 LEU B N 1
ATOM 5876 C CA . LEU B 1 323 ? -8.125 -9.312 -18.266 1 81.75 323 LEU B CA 1
ATOM 5877 C C . LEU B 1 323 ? -7.113 -10.023 -17.375 1 81.75 323 LEU B C 1
ATOM 5879 O O . LEU B 1 323 ? -7.418 -10.375 -16.234 1 81.75 323 LEU B O 1
ATOM 5883 N N . CYS B 1 324 ? -5.887 -10.18 -17.875 1 79.81 324 CYS B N 1
ATOM 5884 C CA . CYS B 1 324 ? -4.855 -10.883 -17.125 1 79.81 324 CYS B CA 1
ATOM 5885 C C . CYS B 1 324 ? -4.512 -10.133 -15.836 1 79.81 324 CYS B C 1
ATOM 5887 O O . CYS B 1 324 ? -4.328 -10.75 -14.781 1 79.81 324 CYS B O 1
ATOM 5889 N N . SER B 1 325 ? -4.531 -8.852 -15.945 1 73.62 325 SER B N 1
ATOM 5890 C CA . SER B 1 325 ? -4.156 -8.039 -14.797 1 73.62 325 SER B CA 1
ATOM 5891 C C . SER B 1 325 ? -5.297 -7.957 -13.781 1 73.62 325 SER B C 1
ATOM 5893 O O . SER B 1 325 ? -5.086 -7.547 -12.641 1 73.62 325 SER B O 1
ATOM 5895 N N . LEU B 1 326 ? -6.465 -8.352 -14.172 1 76.12 326 LEU B N 1
ATOM 5896 C CA . LEU B 1 326 ? -7.641 -8.297 -13.305 1 76.12 326 LEU B CA 1
ATOM 5897 C C . LEU B 1 326 ? -7.957 -9.68 -12.734 1 76.12 326 LEU B C 1
ATOM 5899 O O . LEU B 1 326 ? -9.039 -9.891 -12.188 1 76.12 326 LEU B O 1
ATOM 5903 N N . ASP B 1 327 ? -7.094 -10.609 -12.945 1 81.38 327 ASP B N 1
ATOM 5904 C CA . ASP B 1 327 ? -7.227 -11.984 -12.461 1 81.38 327 ASP B CA 1
ATOM 5905 C C . ASP B 1 327 ? -8.445 -12.664 -13.078 1 81.38 327 ASP B C 1
ATOM 5907 O O . ASP B 1 327 ? -9.148 -13.422 -12.398 1 81.38 327 ASP B O 1
ATOM 5911 N N . ILE B 1 328 ? -8.82 -12.266 -14.219 1 88.25 328 ILE B N 1
ATOM 5912 C CA . ILE B 1 328 ? -9.797 -12.969 -15.031 1 88.25 328 ILE B CA 1
ATOM 5913 C C . ILE B 1 328 ? -9.094 -13.75 -16.141 1 88.25 328 ILE B C 1
ATOM 5915 O O . ILE B 1 328 ? -8.758 -13.195 -17.188 1 88.25 328 ILE B O 1
ATOM 5919 N N . ASN B 1 329 ? -8.922 -15.016 -15.828 1 93.38 329 ASN B N 1
ATOM 5920 C CA . ASN B 1 329 ? -8.086 -15.805 -16.734 1 93.38 329 ASN B CA 1
ATOM 5921 C C . ASN B 1 329 ? -8.219 -17.297 -16.438 1 93.38 329 ASN B C 1
ATOM 5923 O O . ASN B 1 329 ? -8.922 -17.703 -15.508 1 93.38 329 ASN B O 1
ATOM 5927 N N . LEU B 1 330 ? -7.633 -18.047 -17.344 1 96.25 330 LEU B N 1
ATOM 5928 C CA . LEU B 1 330 ? -7.328 -19.453 -17.125 1 96.25 330 LEU B CA 1
ATOM 5929 C C . LEU B 1 330 ? -5.887 -19.641 -16.656 1 96.25 330 LEU B C 1
ATOM 5931 O O . LEU B 1 330 ? -4.953 -19.203 -17.344 1 96.25 330 LEU B O 1
ATOM 5935 N N . GLU B 1 331 ? -5.691 -20.156 -15.516 1 95.94 331 GLU B N 1
ATOM 5936 C CA . GLU B 1 331 ? -4.359 -20.469 -15.008 1 95.94 331 GLU B CA 1
ATOM 5937 C C . GLU B 1 331 ? -4.156 -21.984 -14.883 1 95.94 331 GLU B C 1
ATOM 5939 O O . GLU B 1 331 ? -4.98 -22.672 -14.281 1 95.94 331 GLU B O 1
ATOM 5944 N N . ILE B 1 332 ? -3.107 -22.484 -15.445 1 98 332 ILE B N 1
ATOM 5945 C CA . ILE B 1 332 ? -2.77 -23.891 -15.336 1 98 332 ILE B CA 1
ATOM 5946 C C . ILE B 1 332 ? -1.434 -24.047 -14.609 1 98 332 ILE B C 1
ATOM 5948 O O . ILE B 1 332 ? -0.388 -23.656 -15.133 1 98 332 ILE B O 1
ATOM 5952 N N . MET B 1 333 ? -1.507 -24.609 -13.453 1 96.94 333 MET B N 1
ATOM 5953 C CA . MET B 1 333 ? -0.316 -24.859 -12.648 1 96.94 333 MET B CA 1
ATOM 5954 C C . MET B 1 333 ? 0.187 -26.281 -12.875 1 96.94 333 MET B C 1
ATOM 5956 O O . MET B 1 333 ? -0.239 -27.219 -12.188 1 96.94 333 MET B O 1
ATOM 5960 N N . TYR B 1 334 ? 1.138 -26.391 -13.766 1 97.38 334 TYR B N 1
ATOM 5961 C CA . TYR B 1 334 ? 1.567 -27.734 -14.133 1 97.38 334 TYR B CA 1
ATOM 5962 C C . TYR B 1 334 ? 3.027 -27.969 -13.758 1 97.38 334 TYR B C 1
ATOM 5964 O O . TYR B 1 334 ? 3.551 -29.062 -13.914 1 97.38 334 TYR B O 1
ATOM 5972 N N . SER B 1 335 ? 3.668 -26.984 -13.18 1 94.44 335 SER B N 1
ATOM 5973 C CA . SER B 1 335 ? 5.023 -27.172 -12.672 1 94.44 335 SER B CA 1
ATOM 5974 C C . SER B 1 335 ? 5.023 -28.016 -11.406 1 94.44 335 SER B C 1
ATOM 5976 O O . SER B 1 335 ? 3.994 -28.156 -10.742 1 94.44 335 SER B O 1
ATOM 5978 N N . LYS B 1 336 ? 6.156 -28.562 -11.188 1 93.5 336 LYS B N 1
ATOM 5979 C CA . LYS B 1 336 ? 6.309 -29.312 -9.938 1 93.5 336 LYS B CA 1
ATOM 5980 C C . LYS B 1 336 ? 6.152 -28.391 -8.727 1 93.5 336 LYS B C 1
ATOM 5982 O O . LYS B 1 336 ? 5.516 -28.766 -7.738 1 93.5 336 LYS B O 1
ATOM 5987 N N . ASP B 1 337 ? 6.734 -27.203 -8.797 1 94.12 337 ASP B N 1
ATOM 5988 C CA . ASP B 1 337 ? 6.633 -26.188 -7.746 1 94.12 337 ASP B CA 1
ATOM 5989 C C . ASP B 1 337 ? 5.305 -25.438 -7.828 1 94.12 337 ASP B C 1
ATOM 5991 O O . ASP B 1 337 ? 5.152 -24.516 -8.633 1 94.12 337 ASP B O 1
ATOM 5995 N N . LYS B 1 338 ? 4.434 -25.781 -6.863 1 93.19 338 LYS B N 1
ATOM 5996 C CA . LYS B 1 338 ? 3.082 -25.219 -6.906 1 93.19 338 LYS B CA 1
ATOM 5997 C C . LYS B 1 338 ? 3.025 -23.859 -6.238 1 93.19 338 LYS B C 1
ATOM 5999 O O . LYS B 1 338 ? 1.954 -23.25 -6.133 1 93.19 338 LYS B O 1
ATOM 6004 N N . SER B 1 339 ? 4.16 -23.344 -5.746 1 94.25 339 SER B N 1
ATOM 6005 C CA . SER B 1 339 ? 4.203 -22 -5.188 1 94.25 339 SER B CA 1
ATOM 6006 C C . SER B 1 339 ? 4.355 -20.953 -6.281 1 94.25 339 SER B C 1
ATOM 6008 O O . SER B 1 339 ? 4.172 -19.766 -6.031 1 94.25 339 SER B O 1
ATOM 6010 N N . ILE B 1 340 ? 4.672 -21.438 -7.449 1 91.88 340 ILE B N 1
ATOM 6011 C CA . ILE B 1 340 ? 4.855 -20.547 -8.586 1 91.88 340 ILE B CA 1
ATOM 6012 C C . ILE B 1 340 ? 3.555 -20.453 -9.383 1 91.88 340 ILE B C 1
ATOM 6014 O O . ILE B 1 340 ? 2.869 -21.469 -9.578 1 91.88 340 ILE B O 1
ATOM 6018 N N . THR B 1 341 ? 3.275 -19.25 -9.828 1 92.38 341 THR B N 1
ATOM 6019 C CA . THR B 1 341 ? 2.088 -19.062 -10.656 1 92.38 341 THR B CA 1
ATOM 6020 C C . THR B 1 341 ? 2.188 -19.859 -11.953 1 92.38 341 THR B C 1
ATOM 6022 O O . THR B 1 341 ? 3.258 -19.938 -12.555 1 92.38 341 THR B O 1
ATOM 6025 N N . GLY B 1 342 ? 1.104 -20.438 -12.367 1 94.88 342 GLY B N 1
ATOM 6026 C CA . GLY B 1 342 ? 1.065 -21.234 -13.578 1 94.88 342 GLY B CA 1
ATOM 6027 C C . GLY B 1 342 ? 0.978 -20.391 -14.844 1 94.88 342 GLY B C 1
ATOM 6028 O O . GLY B 1 342 ? 1.147 -19.172 -14.797 1 94.88 342 GLY B O 1
ATOM 6029 N N . ALA B 1 343 ? 0.813 -21.125 -15.984 1 96 343 ALA B N 1
ATOM 6030 C CA . ALA B 1 343 ? 0.567 -20.453 -17.25 1 96 343 ALA B CA 1
ATOM 6031 C C . ALA B 1 343 ? -0.789 -19.75 -17.266 1 96 343 ALA B C 1
ATOM 6033 O O . ALA B 1 343 ? -1.81 -20.359 -16.938 1 96 343 ALA B O 1
ATOM 6034 N N . ILE B 1 344 ? -0.763 -18.516 -17.609 1 94.62 344 ILE B N 1
ATOM 6035 C CA . ILE B 1 344 ? -1.987 -17.719 -17.594 1 94.62 344 ILE B CA 1
ATOM 6036 C C . ILE B 1 344 ? -2.439 -17.453 -19.031 1 94.62 344 ILE B C 1
ATOM 6038 O O . ILE B 1 344 ? -1.627 -17.094 -19.875 1 94.62 344 ILE B O 1
ATOM 6042 N N . PHE B 1 345 ? -3.719 -17.688 -19.281 1 95.19 345 PHE B N 1
ATOM 6043 C CA . PHE B 1 345 ? -4.387 -17.375 -20.547 1 95.19 345 PHE B CA 1
ATOM 6044 C C . PHE B 1 345 ? -5.57 -16.438 -20.312 1 95.19 345 PHE B C 1
ATOM 6046 O O . PHE B 1 345 ? -6.484 -16.766 -19.547 1 95.19 345 PHE B O 1
ATOM 6053 N N . CYS B 1 346 ? -5.566 -15.312 -20.953 1 92.25 346 CYS B N 1
ATOM 6054 C CA . CYS B 1 346 ? -6.629 -14.352 -20.688 1 92.25 346 CYS B CA 1
ATOM 6055 C C . CYS B 1 346 ? -7.23 -13.828 -21.984 1 92.25 346 CYS B C 1
ATOM 6057 O O . CYS B 1 346 ? -8.367 -13.352 -22 1 92.25 346 CYS B O 1
ATOM 6059 N N . ASP B 1 347 ? -6.5 -13.875 -23.047 1 91.38 347 ASP B N 1
ATOM 6060 C CA . ASP B 1 347 ? -7.004 -13.352 -24.312 1 91.38 347 ASP B CA 1
ATOM 6061 C C . ASP B 1 347 ? -7.23 -14.477 -25.312 1 91.38 347 ASP B C 1
ATOM 6063 O O . ASP B 1 347 ? -8.375 -14.789 -25.656 1 91.38 347 ASP B O 1
ATOM 6067 N N . LYS B 1 348 ? -6.113 -15.141 -25.656 1 93.06 348 LYS B N 1
ATOM 6068 C CA . LYS B 1 348 ? -6.195 -16.266 -26.578 1 93.06 348 LYS B CA 1
ATOM 6069 C C . LYS B 1 348 ? -5.363 -17.438 -26.094 1 93.06 348 LYS B C 1
ATOM 6071 O O . LYS B 1 348 ? -4.414 -17.266 -25.328 1 93.06 348 LYS B O 1
ATOM 6076 N N . VAL B 1 349 ? -5.844 -18.562 -26.484 1 95.44 349 VAL B N 1
ATOM 6077 C CA . VAL B 1 349 ? -5.086 -19.781 -26.25 1 95.44 349 VAL B CA 1
ATOM 6078 C C . VAL B 1 349 ? -4.586 -20.328 -27.594 1 95.44 349 VAL B C 1
ATOM 6080 O O . VAL B 1 349 ? -5.375 -20.562 -28.516 1 95.44 349 VAL B O 1
ATOM 6083 N N . GLN B 1 350 ? -3.338 -20.422 -27.703 1 94.88 350 GLN B N 1
ATOM 6084 C CA . GLN B 1 350 ? -2.76 -21.094 -28.859 1 94.88 350 GLN B CA 1
ATOM 6085 C C . GLN B 1 350 ? -2.623 -22.594 -28.609 1 94.88 350 GLN B C 1
ATOM 6087 O O . GLN B 1 350 ? -2.24 -23.016 -27.516 1 94.88 350 GLN B O 1
ATOM 6092 N N . LYS B 1 351 ? -2.953 -23.281 -29.625 1 96.06 351 LYS B N 1
ATOM 6093 C CA . LYS B 1 351 ? -2.867 -24.734 -29.531 1 96.06 351 LYS B CA 1
ATOM 6094 C C . LYS B 1 351 ? -1.506 -25.156 -28.984 1 96.06 351 LYS B C 1
ATOM 6096 O O . LYS B 1 351 ? -0.467 -24.766 -29.516 1 96.06 351 LYS B O 1
ATOM 6101 N N . SER B 1 352 ? -1.537 -25.938 -27.891 1 95.62 352 SER B N 1
ATOM 6102 C CA . SER B 1 352 ? -0.294 -26.406 -27.281 1 95.62 352 SER B CA 1
ATOM 6103 C C . SER B 1 352 ? -0.53 -27.641 -26.422 1 95.62 352 SER B C 1
ATOM 6105 O O . SER B 1 352 ? -1.676 -28.016 -26.172 1 95.62 352 SER B O 1
ATOM 6107 N N . LYS B 1 353 ? 0.582 -28.25 -26.109 1 96.25 353 LYS B N 1
ATOM 6108 C CA . LYS B 1 353 ? 0.593 -29.391 -25.203 1 96.25 353 LYS B CA 1
ATOM 6109 C C . LYS B 1 353 ? 1.49 -29.125 -24 1 96.25 353 LYS B C 1
ATOM 6111 O O . LYS B 1 353 ? 2.656 -28.766 -24.156 1 96.25 353 LYS B O 1
ATOM 6116 N N . LEU B 1 354 ? 0.873 -29.328 -22.828 1 97.31 354 LEU B N 1
ATOM 6117 C CA . LEU B 1 354 ? 1.623 -29.141 -21.594 1 97.31 354 LEU B CA 1
ATOM 6118 C C . LEU B 1 354 ? 1.894 -30.469 -20.906 1 97.31 354 LEU B C 1
ATOM 6120 O O . LEU B 1 354 ? 1.035 -31.359 -20.906 1 97.31 354 LEU B O 1
ATOM 6124 N N . LYS B 1 355 ? 3.045 -30.594 -20.422 1 97.19 355 LYS B N 1
ATOM 6125 C CA . LYS B 1 355 ? 3.402 -31.75 -19.609 1 97.19 355 LYS B CA 1
ATOM 6126 C C . LYS B 1 355 ? 3.699 -31.344 -18.172 1 97.19 355 LYS B C 1
ATOM 6128 O O . LYS B 1 355 ? 4.508 -30.438 -17.938 1 97.19 355 LYS B O 1
ATOM 6133 N N . SER B 1 356 ? 3.094 -32.031 -17.234 1 97.5 356 SER B N 1
ATOM 6134 C CA . SER B 1 356 ? 3.213 -31.641 -15.836 1 97.5 356 SER B CA 1
ATOM 6135 C C . SER B 1 356 ? 4.555 -32.062 -15.25 1 97.5 356 SER B C 1
ATOM 6137 O O . SER B 1 356 ? 5.203 -32.969 -15.766 1 97.5 356 SER B O 1
ATOM 6139 N N . GLY B 1 357 ? 4.98 -31.344 -14.211 1 95.44 357 GLY B N 1
ATOM 6140 C CA . GLY B 1 357 ? 6.207 -31.688 -13.516 1 95.44 357 GLY B CA 1
ATOM 6141 C C . GLY B 1 357 ? 6.031 -32.812 -12.516 1 95.44 357 GLY B C 1
ATOM 6142 O O . GLY B 1 357 ? 7.004 -33.469 -12.109 1 95.44 357 GLY B O 1
ATOM 6143 N N . ASN B 1 358 ? 4.816 -33.094 -12.109 1 95.31 358 ASN B N 1
ATOM 6144 C CA . ASN B 1 358 ? 4.445 -34.219 -11.227 1 95.31 358 ASN B CA 1
ATOM 6145 C C . ASN B 1 358 ? 3.037 -34.719 -11.516 1 95.31 358 ASN B C 1
ATOM 6147 O O . ASN B 1 358 ? 2.502 -34.469 -12.602 1 95.31 358 ASN B O 1
ATOM 6151 N N . ASN B 1 359 ? 2.463 -35.438 -10.523 1 97.44 359 ASN B N 1
ATOM 6152 C CA . ASN B 1 359 ? 1.216 -36.125 -10.844 1 97.44 359 ASN B CA 1
ATOM 6153 C C . ASN B 1 359 ? -0.001 -35.281 -10.508 1 97.44 359 ASN B C 1
ATOM 6155 O O . ASN B 1 359 ? -1.121 -35.781 -10.43 1 97.44 359 ASN B O 1
ATOM 6159 N N . ILE B 1 360 ? 0.196 -34 -10.25 1 96.94 360 ILE B N 1
ATOM 6160 C CA . ILE B 1 360 ? -0.917 -33.125 -9.898 1 96.94 360 ILE B CA 1
ATOM 6161 C C . ILE B 1 360 ? -0.875 -31.859 -10.766 1 96.94 360 ILE B C 1
ATOM 6163 O O . ILE B 1 360 ? 0.19 -31.281 -10.961 1 96.94 360 ILE B O 1
ATOM 6167 N N . VAL B 1 361 ? -1.976 -31.469 -11.305 1 97.88 361 VAL B N 1
ATOM 6168 C CA . VAL B 1 361 ? -2.154 -30.203 -12.031 1 97.88 361 VAL B CA 1
ATOM 6169 C C . VAL B 1 361 ? -3.363 -29.453 -11.469 1 97.88 361 VAL B C 1
ATOM 6171 O O . VAL B 1 361 ? -4.398 -30.062 -11.188 1 97.88 361 VAL B O 1
ATOM 6174 N N . PHE B 1 362 ? -3.195 -28.203 -11.234 1 97.44 362 PHE B N 1
ATOM 6175 C CA . PHE B 1 362 ? -4.328 -27.359 -10.875 1 97.44 362 PHE B CA 1
ATOM 6176 C C . PHE B 1 362 ? -4.762 -26.5 -12.055 1 97.44 362 PHE B C 1
ATOM 6178 O O . PHE B 1 362 ? -3.924 -25.938 -12.766 1 97.44 362 PHE B O 1
ATOM 6185 N N . VAL B 1 363 ? -6.031 -26.484 -12.312 1 97.94 363 VAL B N 1
ATOM 6186 C CA . VAL B 1 363 ? -6.629 -25.641 -13.344 1 97.94 363 VAL B CA 1
ATOM 6187 C C . VAL B 1 363 ? -7.59 -24.641 -12.695 1 97.94 363 VAL B C 1
ATOM 6189 O O . VAL B 1 363 ? -8.586 -25.031 -12.086 1 97.94 363 VAL B O 1
ATOM 6192 N N . LYS B 1 364 ? -7.289 -23.391 -12.82 1 95.75 364 LYS B N 1
ATOM 6193 C CA . LYS B 1 364 ? -8.125 -22.328 -12.25 1 95.75 364 LYS B CA 1
ATOM 6194 C C . LYS B 1 364 ? -8.812 -21.531 -13.344 1 95.75 364 LYS B C 1
ATOM 6196 O O . LYS B 1 364 ? -8.156 -20.859 -14.141 1 95.75 364 LYS B O 1
ATOM 6201 N N . TRP B 1 365 ? -10.109 -21.656 -13.359 1 96.12 365 TRP B N 1
ATOM 6202 C CA . TRP B 1 365 ? -10.977 -20.938 -14.273 1 96.12 365 TRP B CA 1
ATOM 6203 C C . TRP B 1 365 ? -11.68 -19.781 -13.562 1 96.12 365 TRP B C 1
ATOM 6205 O O . TRP B 1 365 ? -12.469 -20 -12.641 1 96.12 365 TRP B O 1
ATOM 6215 N N . LYS B 1 366 ? -11.406 -18.531 -14.023 1 92.06 366 LYS B N 1
ATOM 6216 C CA . LYS B 1 366 ? -11.859 -17.375 -13.234 1 92.06 366 LYS B CA 1
ATOM 6217 C C . LYS B 1 366 ? -12.695 -16.422 -14.078 1 92.06 366 LYS B C 1
ATOM 6219 O O . LYS B 1 366 ? -12.414 -15.227 -14.141 1 92.06 366 LYS B O 1
ATOM 6224 N N . TYR B 1 367 ? -13.766 -16.953 -14.648 1 90.12 367 TYR B N 1
ATOM 6225 C CA . TYR B 1 367 ? -14.664 -16.156 -15.477 1 90.12 367 TYR B CA 1
ATOM 6226 C C . TYR B 1 367 ? -16.062 -16.094 -14.867 1 90.12 367 TYR B C 1
ATOM 6228 O O . TYR B 1 367 ? -17.047 -16.422 -15.531 1 90.12 367 TYR B O 1
ATOM 6236 N N . SER B 1 368 ? -16.141 -15.625 -13.695 1 82.38 368 SER B N 1
ATOM 6237 C CA . SER B 1 368 ? -17.375 -15.664 -12.898 1 82.38 368 SER B CA 1
ATOM 6238 C C . SER B 1 368 ? -18.438 -14.734 -13.477 1 82.38 368 SER B C 1
ATOM 6240 O O . SER B 1 368 ? -19.625 -14.898 -13.211 1 82.38 368 SER B O 1
ATOM 6242 N N . ARG B 1 369 ? -18.094 -13.781 -14.289 1 79.12 369 ARG B N 1
ATOM 6243 C CA . ARG B 1 369 ? -19.062 -12.797 -14.75 1 79.12 369 ARG B CA 1
ATOM 6244 C C . ARG B 1 369 ? -18.969 -12.594 -16.266 1 79.12 369 ARG B C 1
ATOM 6246 O O . ARG B 1 369 ? -19.266 -11.508 -16.766 1 79.12 369 ARG B O 1
ATOM 6253 N N . ARG B 1 370 ? -18.453 -13.562 -16.859 1 86.06 370 ARG B N 1
ATOM 6254 C CA . ARG B 1 370 ? -18.25 -13.453 -18.312 1 86.06 370 ARG B CA 1
ATOM 6255 C C . ARG B 1 370 ? -18.844 -14.656 -19.031 1 86.06 370 ARG B C 1
ATOM 6257 O O . ARG B 1 370 ? -18.828 -15.773 -18.516 1 86.06 370 ARG B O 1
ATOM 6264 N N . ASN B 1 371 ? -19.375 -14.336 -20.188 1 91.25 371 ASN B N 1
ATOM 6265 C CA . ASN B 1 371 ? -19.922 -15.383 -21.047 1 91.25 371 ASN B CA 1
ATOM 6266 C C . ASN B 1 371 ? -18.844 -15.984 -21.953 1 91.25 371 ASN B C 1
ATOM 6268 O O . ASN B 1 371 ? -18.828 -15.727 -23.156 1 91.25 371 ASN B O 1
ATOM 6272 N N . VAL B 1 372 ? -17.984 -16.781 -21.406 1 94.69 372 VAL B N 1
ATOM 6273 C CA . VAL B 1 372 ? -16.891 -17.438 -22.109 1 94.69 372 VAL B CA 1
ATOM 6274 C C . VAL B 1 372 ? -16.828 -18.906 -21.719 1 94.69 372 VAL B C 1
ATOM 6276 O O . VAL B 1 372 ? -16.984 -19.25 -20.547 1 94.69 372 VAL B O 1
ATOM 6279 N N . THR B 1 373 ? -16.734 -19.766 -22.688 1 96.25 373 THR B N 1
ATOM 6280 C CA . THR B 1 373 ? -16.547 -21.188 -22.438 1 96.25 373 THR B CA 1
ATOM 6281 C C . THR B 1 373 ? -15.242 -21.672 -23.078 1 96.25 373 THR B C 1
ATOM 6283 O O . THR B 1 373 ? -14.742 -21.062 -24.016 1 96.25 373 THR B O 1
ATOM 6286 N N . TYR B 1 374 ? -14.719 -22.672 -22.578 1 97.31 374 TYR B N 1
ATOM 6287 C CA . TYR B 1 374 ? -13.508 -23.297 -23.109 1 97.31 374 TYR B CA 1
ATOM 6288 C C . TYR B 1 374 ? -13.398 -24.75 -22.641 1 97.31 374 TYR B C 1
ATOM 6290 O O . TYR B 1 374 ? -14.023 -25.141 -21.656 1 97.31 374 TYR B O 1
ATOM 6298 N N . SER B 1 375 ? -12.711 -25.531 -23.453 1 98 375 SER B N 1
ATOM 6299 C CA . SER B 1 375 ? -12.484 -26.922 -23.078 1 98 375 SER B CA 1
ATOM 6300 C C . SER B 1 375 ? -11.031 -27.328 -23.297 1 98 375 SER B C 1
ATOM 6302 O O . SER B 1 375 ? -10.414 -26.922 -24.281 1 98 375 SER B O 1
ATOM 6304 N N . LEU B 1 376 ? -10.555 -28.078 -22.422 1 98.5 376 LEU B N 1
ATOM 6305 C CA . LEU B 1 376 ? -9.227 -28.672 -22.578 1 98.5 376 LEU B CA 1
ATOM 6306 C C . LEU B 1 376 ? -9.281 -30.188 -22.312 1 98.5 376 LEU B C 1
ATOM 6308 O O . LEU B 1 376 ? -10.297 -30.703 -21.859 1 98.5 376 LEU B O 1
ATOM 6312 N N . GLN B 1 377 ? -8.234 -30.844 -22.703 1 98.69 377 GLN B N 1
ATOM 6313 C CA . GLN B 1 377 ? -8.148 -32.281 -22.484 1 98.69 377 GLN B CA 1
ATOM 6314 C C . GLN B 1 377 ? -6.93 -32.656 -21.625 1 98.69 377 GLN B C 1
ATOM 6316 O O . GLN B 1 377 ? -5.934 -31.922 -21.625 1 98.69 377 GLN B O 1
ATOM 6321 N N . TYR B 1 378 ? -7.051 -33.75 -20.891 1 98.75 378 TYR B N 1
ATOM 6322 C CA . TYR B 1 378 ? -5.941 -34.188 -20.047 1 98.75 378 TYR B CA 1
ATOM 6323 C C . TYR B 1 378 ? -5.852 -35.688 -20 1 98.75 378 TYR B C 1
ATOM 6325 O O . TYR B 1 378 ? -6.855 -36.406 -20.172 1 98.75 378 TYR B O 1
ATOM 6333 N N . LYS B 1 379 ? -4.691 -36.219 -19.766 1 98.5 379 LYS B N 1
ATOM 6334 C CA . LYS B 1 379 ? -4.488 -37.656 -19.641 1 98.5 379 LYS B CA 1
ATOM 6335 C C . LYS B 1 379 ? -3.254 -37.969 -18.797 1 98.5 379 LYS B C 1
ATOM 6337 O O . LYS B 1 379 ? -2.371 -37.125 -18.641 1 98.5 379 LYS B O 1
ATOM 6342 N N . GLU B 1 380 ? -3.254 -39.094 -18.234 1 98.38 380 GLU B N 1
ATOM 6343 C CA . GLU B 1 380 ? -2.094 -39.594 -17.5 1 98.38 380 GLU B CA 1
ATOM 6344 C C . GLU B 1 380 ? -1.011 -40.094 -18.453 1 98.38 380 GLU B C 1
ATOM 6346 O O . GLU B 1 380 ? -1.311 -40.75 -19.438 1 98.38 380 GLU B O 1
ATOM 6351 N N . ILE B 1 381 ? 0.19 -39.719 -18.156 1 97.44 381 ILE B N 1
ATOM 6352 C CA . ILE B 1 381 ? 1.302 -40.219 -18.969 1 97.44 381 ILE B CA 1
ATOM 6353 C C . ILE B 1 381 ? 2.424 -40.719 -18.062 1 97.44 381 ILE B C 1
ATOM 6355 O O . ILE B 1 381 ? 2.432 -40.438 -16.859 1 97.44 381 ILE B O 1
ATOM 6359 N N . ARG B 1 382 ? 3.357 -41.5 -18.672 1 90.5 382 ARG B N 1
ATOM 6360 C CA . ARG B 1 382 ? 4.5 -42 -17.938 1 90.5 382 ARG B CA 1
ATOM 6361 C C . ARG B 1 382 ? 5.512 -40.906 -17.641 1 90.5 382 ARG B C 1
ATOM 6363 O O . ARG B 1 382 ? 5.488 -39.844 -18.297 1 90.5 382 ARG B O 1
ATOM 6370 N N . LYS B 1 383 ? 6.301 -41.062 -16.594 1 83.12 383 LYS B N 1
ATOM 6371 C CA . LYS B 1 383 ? 7.312 -40.094 -16.203 1 83.12 383 LYS B CA 1
ATOM 6372 C C . LYS B 1 383 ? 8.367 -39.906 -17.281 1 83.12 383 LYS B C 1
ATOM 6374 O O . LYS B 1 383 ? 8.742 -40.875 -17.953 1 83.12 383 LYS B O 1
#

Solvent-accessible surface area (backbone atoms only — not comparable to full-atom values): 41296 Å² total; per-residue (Å²): 145,83,92,75,80,83,83,80,75,80,77,76,81,79,73,67,83,60,60,73,74,44,59,77,58,64,73,61,70,71,72,49,26,26,48,69,50,69,72,25,48,84,84,65,77,56,38,34,29,35,74,43,73,36,40,51,59,64,52,55,51,51,51,51,48,51,49,34,74,65,30,68,56,46,73,38,84,42,75,91,71,71,47,61,30,41,36,38,37,59,39,96,49,68,50,55,54,59,16,40,48,81,78,51,35,53,36,55,38,32,28,22,64,74,46,49,73,33,52,52,50,48,47,45,45,52,40,18,38,63,13,40,38,47,51,70,39,40,77,66,30,74,77,47,38,45,76,38,70,90,27,42,32,80,94,42,46,74,71,69,68,48,72,39,67,83,37,38,62,58,88,83,57,75,89,49,62,54,29,40,40,42,66,26,40,83,75,41,21,36,90,98,41,63,19,72,38,40,65,56,67,59,38,46,59,33,46,45,78,48,67,53,69,28,66,61,47,43,48,50,52,30,66,73,72,30,67,79,68,45,57,75,81,49,31,92,64,76,49,28,68,78,20,38,76,22,60,83,44,40,65,28,30,44,48,24,91,61,31,34,63,61,33,16,77,36,75,60,67,72,54,42,66,74,56,80,77,42,77,40,75,41,38,86,51,78,41,78,50,75,42,50,45,41,12,23,32,50,33,39,38,34,32,56,88,79,22,14,34,37,36,42,36,55,67,44,69,63,58,44,69,72,31,46,69,22,50,29,30,38,33,41,33,31,52,64,62,71,54,44,84,34,32,34,37,20,21,59,39,68,65,46,76,46,70,32,62,31,29,48,34,38,41,36,38,33,37,52,85,34,94,44,62,51,61,37,33,35,18,30,38,80,110,143,95,83,81,80,85,81,82,75,81,77,77,82,80,73,67,84,58,60,72,74,43,55,76,57,66,68,52,81,63,74,47,25,28,46,68,48,68,71,26,47,82,85,67,77,56,38,32,29,37,73,44,73,37,40,49,58,64,52,55,53,51,51,51,48,52,50,33,72,65,30,68,56,47,72,38,84,43,75,91,71,72,47,62,30,40,35,36,36,58,39,96,50,69,50,55,54,70,16,40,49,80,77,49,36,52,37,55,37,31,29,22,64,74,45,48,73,32,54,52,50,48,47,44,47,51,38,18,37,65,13,41,37,46,51,70,39,40,76,67,29,73,77,47,38,44,76,37,71,90,28,44,30,80,94,43,47,74,72,68,66,49,74,48,67,84,33,37,61,59,87,84,57,73,90,48,62,53,28,38,40,42,66,26,39,83,75,40,21,36,90,98,40,64,20,73,38,39,65,55,66,60,38,46,60,33,48,44,78,49,68,53,70,28,65,62,47,43,47,49,53,28,66,72,72,30,68,80,68,45,57,75,80,50,31,90,64,76,49,27,68,78,22,40,78,22,59,85,44,41,66,29,30,44,46,23,90,59,31,33,64,60,32,16,77,36,75,61,68,72,54,42,66,74,55,80,77,42,76,41,76,41,38,85,52,78,43,77,51,76,43,50,45,42,13,22,32,49,33,39,38,35,31,56,88,78,21,14,36,37,36,43,36,54,67,44,71,64,59,45,69,71,32,46,69,23,49,28,31,40,33,40,33,32,51,63,60,71,54,45,83,35,33,34,37,22,21,58,39,68,65,47,76,43,70,31,60,31,30,47,34,40,40,36,38,33,36,52,86,35,93,44,63,51,62,36,33,33,19,30,40,79,109